Protein AF-0000000079648182 (afdb_homodimer)

Solvent-accessible surface area (backbone atoms only — not comparable to full-atom values): 34202 Å² total; per-residue (Å²): 109,43,78,36,64,39,79,55,84,65,54,63,66,57,53,49,44,48,52,61,62,32,72,54,77,49,84,45,48,63,58,55,61,67,50,68,19,60,46,41,52,50,40,42,58,56,57,58,61,45,90,49,53,33,38,33,29,30,28,78,51,49,44,83,22,60,46,99,87,65,47,73,49,60,46,65,61,44,34,49,52,48,40,75,34,58,21,48,32,84,44,50,56,84,75,42,45,37,83,41,89,86,42,51,68,47,39,71,58,51,75,90,52,66,77,45,23,58,24,31,32,23,32,33,41,52,30,40,42,56,67,46,35,33,71,59,37,68,77,40,73,80,61,56,34,81,79,83,51,79,47,39,39,48,55,38,53,84,49,54,50,47,39,53,51,54,32,25,31,32,30,35,81,72,40,41,76,35,64,51,41,48,72,21,40,68,89,36,90,32,25,94,43,26,39,33,51,16,28,50,53,34,48,53,46,26,46,73,70,57,40,13,37,36,33,35,53,30,52,32,27,30,66,69,84,73,57,49,72,60,40,35,64,34,32,50,54,43,64,58,46,42,69,54,47,51,61,48,61,73,64,63,81,78,63,86,82,44,81,43,56,60,51,37,48,48,53,47,24,53,50,37,33,69,66,42,26,78,77,38,68,63,34,38,56,43,21,50,48,49,47,49,48,48,53,41,46,52,52,53,68,35,83,86,43,66,64,67,76,71,77,75,79,74,81,70,76,75,133,108,44,78,36,65,36,81,54,83,65,55,64,67,57,52,48,45,47,51,60,62,34,70,52,79,51,84,45,49,63,58,54,61,68,51,70,19,61,47,42,53,51,40,41,58,56,58,58,61,45,90,49,52,35,36,34,28,30,29,79,51,49,43,84,22,60,45,97,87,66,47,74,47,61,44,67,60,42,32,49,52,47,41,75,34,58,21,48,31,84,43,49,56,82,73,42,44,37,81,40,89,85,43,52,68,47,38,72,58,50,74,90,55,66,77,46,21,57,25,31,32,22,32,34,39,53,31,39,41,57,66,45,35,33,70,59,37,68,79,40,73,80,61,52,33,83,77,82,50,80,45,38,38,50,56,38,54,84,51,54,49,47,39,53,50,55,32,25,29,34,31,35,80,70,42,40,77,35,65,51,41,49,69,20,41,70,92,35,91,32,27,94,45,27,38,32,53,17,29,50,52,34,50,52,47,26,46,71,70,56,41,13,38,36,36,35,53,29,52,31,27,30,67,68,84,74,58,49,72,60,41,36,64,35,31,49,55,44,62,58,46,43,69,54,47,50,61,48,59,72,64,62,77,78,63,87,83,46,82,43,55,59,51,38,47,47,53,46,24,52,50,38,32,69,65,43,24,77,78,37,69,64,35,38,55,42,22,52,48,50,47,48,49,48,54,42,46,52,53,54,67,36,82,85,45,67,62,66,75,71,78,76,79,74,82,68,75,76,132

pLDDT: mean 84.6, std 17.49, range [26.81, 98.88]

Radius of gyration: 27.05 Å; Cα contacts (8 Å, |Δi|>4): 1255; chains: 2; bounding box: 54×78×67 Å

Secondary structure (DSSP, 8-state):
-EEEEET----HHHHHHHHHHTT---THHHHHHTS--HHHHHHIIIIIS---SEEEEEETTEEE-B-TTSPBP-HHHHHHHHHHS-B-TTS--TTS-TTSTT--PPTTS-GGGTT-B-EEEEEEEEEES----HHHHHH-TT--B------EEE--TT------TTEEEEEHHHHGGG----S-STTSS--S-HHHHHHHHHHHHHHHHT-EEEEEEEEEEE---S-HHHHHHHHHHHHHHHHHHHHHHHH----TT--SHHHHHHHHHHHIIIIITTT-HHHHHHHHHHHHHHHHHHHHHSTT---------------/-EEEEET----HHHHHHHHHHTT---THHHHHHTS--HHHHHHIIIIIS---SEEEEEETTEEE-B-TTSPBP-HHHHHHHHHHS-B-TTS--TTS-TTSTT--PPTTS-GGGTT-B-EEEEEEEEEES----HHHHHH-TT--B------EEEPPTT------TTEEEEEHHHHGGG----S-STTSS--S-HHHHHHHHHHHHHHHHT-EEEEEEEEEEE---S-HHHHHHHHHHHHHHHHHHHHHHHH----TT--SHHHHHHHHHHHIIIIITTT-HHHHHHHHHHHHHHHHHHHHHSTT---------------

Foldseek 3Di:
DAEQEDPPVPDPVVLLCLLVVQPPPDPLSVVLVVQPAPLQSSLCVGQQFDPDFKYWYAYPQWAFDADPVRHTDPQVVFFVVQQVAAAQAADFAPQADQRDPPHHGDPPPDPVCRNHFGAFKEAEFEWFDGPDALVVCVVVVRDTHPDQDPHKHWDYQLDADQGDRNTMMGGSVAARLLQRLFREDDPDQAHDCSRRNSRLSRRLLCNLQVHIYMYHDDYIYGPDDDDSVVSCNRCVVVVVLCVVVVVLSSPDDADNPQNGNLSSQLRVLVSQCVRVCVVDVSSVVRSVSSNSSSVSSCQCPPVPCPRPPDDPPPPPPDD/DAEQEPPPPPDPVVLLCLLVVLPPPDPLSVVLVVQPAPLQSSLCVQQQFDPDFKYWYAYPQWAFDADPVRHTDPQVVFFVVQQVAAAQAADFAPQADQRDPPHHGDPPPDPVCRSHFGAFKEAEFEWFDGPDALVVCVVPVRDTHPDQDPHKHWDYQLDADQGDRNTMMGGSVAARLLQRLFRDDDPDQADDCSRRNSRLSRRLLCNLQVHIYMYHDDYIYGPDDDDSVVSCNRCVVVVVLCVVVVVLSSPDDDDNPQNGNLSSQLRVLVSQCVRVCVVDVSSVVRSVSSNSSSVSSCQCPPVPCPRPPDDPPPPPPDD

Organism: Gossypium tomentosum (NCBI:txid34277)

InterPro domains:
  IPR037595 Reversibly glycosylated polypeptide family [PF03214] (48-301)
  IPR037595 Reversibly glycosylated polypeptide family [PTHR31682] (49-302)

Nearest PDB structures (foldseek):
  8cid-assembly1_B  TM=9.374E-01  e=2.372E-32  Oryza sativa
  7xpu-assembly1_A  TM=7.616E-01  e=1.932E-16  Marinactinospora thermotolerans
  8hl8-assembly1_A  TM=7.644E-01  e=1.932E-16  Marinactinospora thermotolerans
  7xpt-assembly1_A  TM=7.591E-01  e=1.163E-15  Marinactinospora thermotolerans
  8cid-assembly1_B  TM=9.137E-01  e=2.487E-32  Oryza sativa

Structure (mmCIF, N/CA/C/O backbone):
data_AF-0000000079648182-model_v1
#
loop_
_entity.id
_entity.type
_entity.pdbx_description
1 polymer 'UDP-arabinopyranose mutase'
#
loop_
_atom_site.group_PDB
_atom_site.id
_atom_site.type_symbol
_atom_site.label_atom_id
_atom_site.label_alt_id
_atom_site.label_comp_id
_atom_site.label_asym_id
_atom_site.label_entity_id
_atom_site.label_seq_id
_atom_site.pdbx_PDB_ins_code
_atom_site.Cartn_x
_atom_site.Cartn_y
_atom_site.Cartn_z
_atom_site.occupancy
_atom_site.B_iso_or_equiv
_atom_site.auth_seq_id
_atom_site.auth_comp_id
_atom_site.auth_asym_id
_atom_site.auth_atom_id
_atom_site.pdbx_PDB_model_num
ATOM 1 N N . MET A 1 1 ? -5.367 -15.391 -23.828 1 61.09 1 MET A N 1
ATOM 2 C CA . MET A 1 1 ? -5.285 -15.695 -22.391 1 61.09 1 MET A CA 1
ATOM 3 C C . MET A 1 1 ? -5.613 -17.172 -22.141 1 61.09 1 MET A C 1
ATOM 5 O O . MET A 1 1 ? -6.5 -17.734 -22.781 1 61.09 1 MET A O 1
ATOM 9 N N . VAL A 1 2 ? -4.75 -17.844 -21.453 1 60.72 2 VAL A N 1
ATOM 10 C CA . VAL A 1 2 ? -4.977 -19.219 -21.078 1 60.72 2 VAL A CA 1
ATOM 11 C C . VAL A 1 2 ? -5.496 -19.281 -19.641 1 60.72 2 VAL A C 1
ATOM 13 O O . VAL A 1 2 ? -5.051 -18.531 -18.781 1 60.72 2 VAL A O 1
ATOM 16 N N . ILE A 1 3 ? -6.543 -20.062 -19.469 1 59.81 3 ILE A N 1
ATOM 17 C CA . ILE A 1 3 ? -7.09 -20.281 -18.125 1 59.81 3 ILE A CA 1
ATOM 18 C C . ILE A 1 3 ? -6.445 -21.5 -17.484 1 59.81 3 ILE A C 1
ATOM 20 O O . ILE A 1 3 ? -6.445 -22.594 -18.078 1 59.81 3 ILE A O 1
ATOM 24 N N . LEU A 1 4 ? -5.805 -21.312 -16.359 1 64.19 4 LEU A N 1
ATOM 25 C CA . LEU A 1 4 ? -5.203 -22.375 -15.562 1 64.19 4 LEU A CA 1
ATOM 26 C C . LEU A 1 4 ? -6.109 -22.75 -14.398 1 64.19 4 LEU A C 1
ATOM 28 O O . LEU A 1 4 ? -6.16 -22.047 -13.391 1 64.19 4 LEU A O 1
ATOM 32 N N . PRO A 1 5 ? -6.879 -23.828 -14.516 1 60.34 5 PRO A N 1
ATOM 33 C CA . PRO A 1 5 ? -7.652 -24.281 -13.352 1 60.34 5 PRO A CA 1
ATOM 34 C C . PRO A 1 5 ? -6.773 -24.781 -12.219 1 60.34 5 PRO A C 1
ATOM 36 O O . PRO A 1 5 ? -5.961 -25.688 -12.422 1 60.34 5 PRO A O 1
ATOM 39 N N . ARG A 1 6 ? -7 -24.031 -11.086 1 62.22 6 ARG A N 1
ATOM 40 C CA . ARG A 1 6 ? -6.258 -24.453 -9.906 1 62.22 6 ARG A CA 1
ATOM 41 C C . ARG A 1 6 ? -7.012 -25.547 -9.141 1 62.22 6 ARG A C 1
ATOM 43 O O . ARG A 1 6 ? -8.242 -25.594 -9.172 1 62.22 6 ARG A O 1
ATOM 50 N N . LYS A 1 7 ? -6.484 -26.531 -8.984 1 57.91 7 LYS A N 1
ATOM 51 C CA . LYS A 1 7 ? -7.016 -27.656 -8.227 1 57.91 7 LYS A CA 1
ATOM 52 C C . LYS A 1 7 ? -7.836 -28.578 -9.125 1 57.91 7 LYS A C 1
ATOM 54 O O . LYS A 1 7 ? -8.742 -29.281 -8.656 1 57.91 7 LYS A O 1
ATOM 59 N N . SER A 1 8 ? -7.512 -28.391 -10.359 1 51.31 8 SER A N 1
ATOM 60 C CA . SER A 1 8 ? -8.281 -29.266 -11.242 1 51.31 8 SER A CA 1
ATOM 61 C C . SER A 1 8 ? -7.883 -30.719 -11.062 1 51.31 8 SER A C 1
ATOM 63 O O . SER A 1 8 ? -6.742 -31.016 -10.688 1 51.31 8 SER A O 1
ATOM 65 N N . GLY A 1 9 ? -8.703 -31.5 -10.438 1 53.78 9 GLY A N 1
ATOM 66 C CA . GLY A 1 9 ? -8.562 -32.938 -10.344 1 53.78 9 GLY A CA 1
ATOM 67 C C . GLY A 1 9 ? -8.062 -33.594 -11.633 1 53.78 9 GLY A C 1
ATOM 68 O O . GLY A 1 9 ? -8.445 -34.688 -11.969 1 53.78 9 GLY A O 1
ATOM 69 N N . PHE A 1 10 ? -7.262 -32.781 -12.328 1 53 10 PHE A N 1
ATOM 70 C CA . PHE A 1 10 ? -6.766 -33.406 -13.547 1 53 10 PHE A CA 1
ATOM 71 C C . PHE A 1 10 ? -5.879 -34.594 -13.211 1 53 10 PHE A C 1
ATOM 73 O O . PHE A 1 10 ? -4.961 -34.5 -12.391 1 53 10 PHE A O 1
ATOM 80 N N . PRO A 1 11 ? -6.188 -35.688 -13.672 1 55.06 11 PRO A N 1
ATOM 81 C CA . PRO A 1 11 ? -5.379 -36.875 -13.359 1 55.06 11 PRO A CA 1
ATOM 82 C C . PRO A 1 11 ? -3.914 -36.719 -13.773 1 55.06 11 PRO A C 1
ATOM 84 O O . PRO A 1 11 ? -3.627 -36.219 -14.867 1 55.06 11 PRO A O 1
ATOM 87 N N . MET A 1 12 ? -3.023 -36.938 -12.883 1 59.12 12 MET A N 1
ATOM 88 C CA . MET A 1 12 ? -1.581 -36.875 -13.094 1 59.12 12 MET A CA 1
ATOM 89 C C . MET A 1 12 ? -1.185 -37.594 -14.375 1 59.12 12 MET A C 1
ATOM 91 O O . MET A 1 12 ? -0.292 -37.125 -15.102 1 59.12 12 MET A O 1
ATOM 95 N N . ALA A 1 13 ? -1.83 -38.625 -14.57 1 56.12 13 ALA A N 1
ATOM 96 C CA . ALA A 1 13 ? -1.518 -39.438 -15.734 1 56.12 13 ALA A CA 1
ATOM 97 C C . ALA A 1 13 ? -1.723 -38.656 -17.031 1 56.12 13 ALA A C 1
ATOM 99 O O . ALA A 1 13 ? -0.927 -38.781 -17.969 1 56.12 13 ALA A O 1
ATOM 100 N N . LEU A 1 14 ? -2.693 -37.875 -17.047 1 54.97 14 LEU A N 1
ATOM 101 C CA . LEU A 1 14 ? -2.994 -37.094 -18.25 1 54.97 14 LEU A CA 1
ATOM 102 C C . LEU A 1 14 ? -1.988 -35.969 -18.438 1 54.97 14 LEU A C 1
ATOM 104 O O . LEU A 1 14 ? -1.562 -35.688 -19.562 1 54.97 14 LEU A O 1
ATOM 108 N N . ILE A 1 15 ? -1.58 -35.469 -17.391 1 58.91 15 ILE A N 1
ATOM 109 C CA . ILE A 1 15 ? -0.614 -34.375 -17.438 1 58.91 15 ILE A CA 1
ATOM 110 C C . ILE A 1 15 ? 0.741 -34.906 -17.906 1 58.91 15 ILE A C 1
ATOM 112 O O . ILE A 1 15 ? 1.375 -34.344 -18.781 1 58.91 15 ILE A O 1
ATOM 116 N N . THR A 1 16 ? 1.015 -36.031 -17.312 1 60.72 16 THR A N 1
ATOM 117 C CA . THR A 1 16 ? 2.273 -36.656 -17.688 1 60.72 16 THR A CA 1
ATOM 118 C C . THR A 1 16 ? 2.268 -37.062 -19.172 1 60.72 16 THR A C 1
ATOM 120 O O . THR A 1 16 ? 3.262 -36.844 -19.875 1 60.72 16 THR A O 1
ATOM 123 N N . LYS A 1 17 ? 1.202 -37.562 -19.547 1 57.22 17 LYS A N 1
ATOM 124 C CA . LYS A 1 17 ? 1.066 -37.969 -20.953 1 57.22 17 LYS A CA 1
ATOM 125 C C . LYS A 1 17 ? 1.194 -36.75 -21.875 1 57.22 17 LYS A C 1
ATOM 127 O O . LYS A 1 17 ? 1.817 -36.844 -22.938 1 57.22 17 LYS A O 1
ATOM 132 N N . PHE A 1 18 ? 0.619 -35.844 -21.453 1 56.34 18 PHE A N 1
ATOM 133 C CA . PHE A 1 18 ? 0.687 -34.625 -22.266 1 56.34 18 PHE A CA 1
ATOM 134 C C . PHE A 1 18 ? 2.121 -34.125 -22.359 1 56.34 18 PHE A C 1
ATOM 136 O O . PHE A 1 18 ? 2.596 -33.781 -23.453 1 56.34 18 PHE A O 1
ATOM 143 N N . ILE A 1 19 ? 2.73 -34.094 -21.297 1 58.03 19 ILE A N 1
ATOM 144 C CA . ILE A 1 19 ? 4.094 -33.562 -21.25 1 58.03 19 ILE A CA 1
ATOM 145 C C . ILE A 1 19 ? 5.023 -34.5 -22.031 1 58.03 19 ILE A C 1
ATOM 147 O O . ILE A 1 19 ? 5.891 -34.031 -22.781 1 58.03 19 ILE A O 1
ATOM 151 N N . THR A 1 20 ? 4.797 -35.75 -21.734 1 55.41 20 THR A N 1
ATOM 152 C CA . THR A 1 20 ? 5.664 -36.719 -22.406 1 55.41 20 THR A CA 1
ATOM 153 C C . THR A 1 20 ? 5.285 -36.844 -23.891 1 55.41 20 THR A C 1
ATOM 155 O O . THR A 1 20 ? 6.125 -37.188 -24.719 1 55.41 20 THR A O 1
ATOM 158 N N . GLY A 1 21 ? 4.062 -36.812 -24.031 1 50.78 21 GLY A N 1
ATOM 159 C CA . GLY A 1 21 ? 3.604 -36.969 -25.406 1 50.78 21 GLY A CA 1
ATOM 160 C C . GLY A 1 21 ? 3.955 -35.75 -26.266 1 50.78 21 GLY A C 1
ATOM 161 O O . GLY A 1 21 ? 4.078 -35.875 -27.484 1 50.78 21 GLY A O 1
ATOM 162 N N . THR A 1 22 ? 3.842 -34.719 -25.547 1 50.12 22 THR A N 1
ATOM 163 C CA . THR A 1 22 ? 4.336 -33.594 -26.344 1 50.12 22 THR A CA 1
ATOM 164 C C . THR A 1 22 ? 5.832 -33.719 -26.594 1 50.12 22 THR A C 1
ATOM 166 O O . THR A 1 22 ? 6.562 -34.281 -25.766 1 50.12 22 THR A O 1
ATOM 169 N N . THR A 1 23 ? 6.285 -33.938 -27.812 1 46.69 23 THR A N 1
ATOM 170 C CA . THR A 1 23 ? 7.66 -34.062 -28.281 1 46.69 23 THR A CA 1
ATOM 171 C C . THR A 1 23 ? 8.609 -33.281 -27.391 1 46.69 23 THR A C 1
ATOM 173 O O . THR A 1 23 ? 9.523 -32.594 -27.875 1 46.69 23 THR A O 1
ATOM 176 N N . LEU A 1 24 ? 8.18 -33.094 -26.188 1 50.91 24 LEU A N 1
ATOM 177 C CA . LEU A 1 24 ? 9.164 -32.406 -25.359 1 50.91 24 LEU A CA 1
ATOM 178 C C . LEU A 1 24 ? 10.312 -33.344 -24.984 1 50.91 24 LEU A C 1
ATOM 180 O O . LEU A 1 24 ? 10.141 -34.25 -24.156 1 50.91 24 LEU A O 1
ATOM 184 N N . THR A 1 25 ? 11.086 -33.875 -25.859 1 53.59 25 THR A N 1
ATOM 185 C CA . THR A 1 25 ? 12.219 -34.781 -25.734 1 53.59 25 THR A CA 1
ATOM 186 C C . THR A 1 25 ? 13.398 -34.094 -25.047 1 53.59 25 THR A C 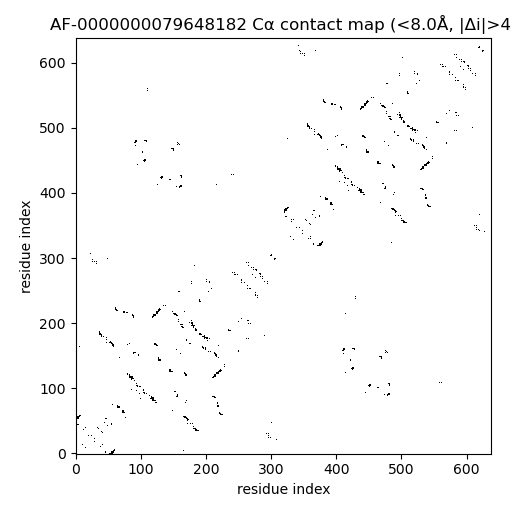1
ATOM 188 O O . THR A 1 25 ? 14.508 -34.656 -25.031 1 53.59 25 THR A O 1
ATOM 191 N N . GLY A 1 26 ? 13.125 -33.062 -24.234 1 57.69 26 GLY A N 1
ATOM 192 C CA . GLY A 1 26 ? 14.312 -32.438 -23.656 1 57.69 26 GLY A CA 1
ATOM 193 C C . GLY A 1 26 ? 14.773 -33.125 -22.391 1 57.69 26 GLY A C 1
ATOM 194 O O . GLY A 1 26 ? 13.984 -33.812 -21.719 1 57.69 26 GLY A O 1
ATOM 195 N N . SER A 1 27 ? 16.125 -33.219 -22.141 1 61.47 27 SER A N 1
ATOM 196 C CA . SER A 1 27 ? 16.75 -33.812 -20.953 1 61.47 27 SER A CA 1
ATOM 197 C C . SER A 1 27 ? 16.125 -33.281 -19.672 1 61.47 27 SER A C 1
ATOM 199 O O . SER A 1 27 ? 16.25 -33.906 -18.609 1 61.47 27 SER A O 1
ATOM 201 N N . TRP A 1 28 ? 15.398 -32.219 -19.781 1 63.44 28 TRP A N 1
ATOM 202 C CA . TRP A 1 28 ? 14.789 -31.594 -18.609 1 63.44 28 TRP A CA 1
ATOM 203 C C . TRP A 1 28 ? 13.5 -32.312 -18.219 1 63.44 28 TRP A C 1
ATOM 205 O O . TRP A 1 28 ? 13.062 -32.219 -17.062 1 63.44 28 TRP A O 1
ATOM 215 N N . VAL A 1 29 ? 12.953 -32.969 -19.047 1 68 29 VAL A N 1
ATOM 216 C CA . VAL A 1 29 ? 11.633 -33.562 -18.828 1 68 29 VAL A CA 1
ATOM 217 C C . VAL A 1 29 ? 11.703 -34.594 -17.703 1 68 29 VAL A C 1
ATOM 219 O O . VAL A 1 29 ? 10.961 -34.531 -16.734 1 68 29 VAL A O 1
ATOM 222 N N . PRO A 1 30 ? 12.711 -35.5 -17.828 1 67.75 30 PRO A N 1
ATOM 223 C CA . PRO A 1 30 ? 12.797 -36.438 -16.719 1 67.75 30 PRO A CA 1
ATOM 224 C C . PRO A 1 30 ? 13.133 -35.75 -15.383 1 67.75 30 PRO A C 1
ATOM 226 O O . PRO A 1 30 ? 12.688 -36.219 -14.328 1 67.75 30 PRO A O 1
ATOM 229 N N . ARG A 1 31 ? 13.82 -34.781 -15.469 1 70.12 31 ARG A N 1
ATOM 230 C CA . ARG A 1 31 ? 14.188 -34.094 -14.242 1 70.12 31 ARG A CA 1
ATOM 231 C C . ARG A 1 31 ? 12.977 -33.406 -13.625 1 70.12 31 ARG A C 1
ATOM 233 O O . ARG A 1 31 ? 12.82 -33.375 -12.398 1 70.12 31 ARG A O 1
ATOM 240 N N . LEU A 1 32 ? 12.242 -32.844 -14.453 1 67.5 32 LEU A N 1
ATOM 241 C CA . LEU A 1 32 ? 11.023 -32.188 -13.969 1 67.5 32 LEU A CA 1
ATOM 242 C C . LEU A 1 32 ? 10.062 -33.188 -13.375 1 67.5 32 LEU A C 1
ATOM 244 O O . LEU A 1 32 ? 9.445 -32.938 -12.336 1 67.5 32 LEU A O 1
ATOM 248 N N . LEU A 1 33 ? 10.094 -34.312 -14.008 1 65.31 33 LEU A N 1
ATOM 249 C CA . LEU A 1 33 ? 9.172 -35.344 -13.578 1 65.31 33 LEU A CA 1
ATOM 250 C C . LEU A 1 33 ? 9.672 -36 -12.297 1 65.31 33 LEU A C 1
ATOM 252 O O . LEU A 1 33 ? 8.898 -36.656 -11.594 1 65.31 33 LEU A O 1
ATOM 256 N N . ALA A 1 34 ? 10.898 -35.812 -12.086 1 67.25 34 ALA A N 1
ATOM 257 C CA . ALA A 1 34 ? 11.492 -36.406 -10.891 1 67.25 34 ALA A CA 1
ATOM 258 C C . ALA A 1 34 ? 10.984 -35.719 -9.633 1 67.25 34 ALA A C 1
ATOM 260 O O . ALA A 1 34 ? 11.133 -36.219 -8.523 1 67.25 34 ALA A O 1
ATOM 261 N N . PHE A 1 35 ? 10.328 -34.594 -9.906 1 66.19 35 PHE A N 1
ATOM 262 C CA . PHE A 1 35 ? 9.727 -33.906 -8.766 1 66.19 35 PHE A CA 1
ATOM 263 C C . PHE A 1 35 ? 8.242 -34.25 -8.656 1 66.19 35 PHE A C 1
ATOM 265 O O . PHE A 1 35 ? 7.426 -33.688 -9.398 1 66.19 35 PHE A O 1
ATOM 272 N N . PRO A 1 36 ? 7.914 -35.125 -7.855 1 58.59 36 PRO A N 1
ATOM 273 C CA . PRO A 1 36 ? 6.516 -35.562 -7.781 1 58.59 36 PRO A CA 1
ATOM 274 C C . PRO A 1 36 ? 5.59 -34.5 -7.219 1 58.59 36 PRO A C 1
ATOM 276 O O . PRO A 1 36 ? 5.418 -34.406 -6 1 58.59 36 PRO A O 1
ATOM 279 N N . SER A 1 37 ? 5.148 -33.594 -8 1 66.25 37 SER A N 1
ATOM 280 C CA . SER A 1 37 ? 4.227 -32.531 -7.59 1 66.25 37 SER A CA 1
ATOM 281 C C . SER A 1 37 ? 3.205 -32.219 -8.68 1 66.25 37 SER A C 1
ATOM 283 O O . SER A 1 37 ? 3.574 -31.828 -9.789 1 66.25 37 SER A O 1
ATOM 285 N N . ARG A 1 38 ? 1.947 -32.406 -8.359 1 62.53 38 ARG A N 1
ATOM 286 C CA . ARG A 1 38 ? 0.878 -32.062 -9.297 1 62.53 38 ARG A CA 1
ATOM 287 C C . ARG A 1 38 ? 0.903 -30.594 -9.664 1 62.53 38 ARG A C 1
ATOM 289 O O . ARG A 1 38 ? 0.699 -30.234 -10.828 1 62.53 38 ARG A O 1
ATOM 296 N N . THR A 1 39 ? 1.188 -29.797 -8.695 1 64.19 39 THR A N 1
ATOM 297 C CA . THR A 1 39 ? 1.218 -28.359 -8.938 1 64.19 39 THR A CA 1
ATOM 298 C C . THR A 1 39 ? 2.285 -28 -9.969 1 64.19 39 THR A C 1
ATOM 300 O O . THR A 1 39 ? 2.033 -27.219 -10.883 1 64.19 39 THR A O 1
ATOM 303 N N . LEU A 1 40 ? 3.395 -28.641 -9.836 1 61.59 40 LEU A N 1
ATOM 304 C CA . LEU A 1 40 ? 4.48 -28.406 -10.781 1 61.59 40 LEU A CA 1
ATOM 305 C C . LEU A 1 40 ? 4.066 -28.797 -12.195 1 61.59 40 LEU A C 1
ATOM 307 O O . LEU A 1 40 ? 4.328 -28.062 -13.148 1 61.59 40 LEU A O 1
ATOM 311 N N . LEU A 1 41 ? 3.424 -29.844 -12.273 1 61 41 LEU A N 1
ATOM 312 C CA . LEU A 1 41 ? 3.08 -30.359 -13.594 1 61 41 LEU A CA 1
ATOM 313 C C . LEU A 1 41 ? 1.968 -29.531 -14.227 1 61 41 LEU A C 1
ATOM 315 O O . LEU A 1 41 ? 1.988 -29.281 -15.438 1 61 41 LEU A O 1
ATOM 319 N N . VAL A 1 42 ? 1.097 -29.094 -13.445 1 62.66 42 VAL A N 1
ATOM 320 C CA . VAL A 1 42 ? 0.027 -28.234 -13.938 1 62.66 42 VAL A CA 1
ATOM 321 C C . VAL A 1 42 ? 0.603 -26.891 -14.359 1 62.66 42 VAL A C 1
ATOM 323 O O . VAL A 1 42 ? 0.253 -26.359 -15.422 1 62.66 42 VAL A O 1
ATOM 326 N N . ASP A 1 43 ? 1.497 -26.438 -13.578 1 70.06 43 ASP A N 1
ATOM 327 C CA . ASP A 1 43 ? 2.158 -25.188 -13.938 1 70.06 43 ASP A CA 1
ATOM 328 C C . ASP A 1 43 ? 2.908 -25.312 -15.258 1 70.06 43 ASP A C 1
ATOM 330 O O . ASP A 1 43 ? 2.891 -24.406 -16.078 1 70.06 43 ASP A O 1
ATOM 334 N N . ALA A 1 44 ? 3.531 -26.422 -15.344 1 63.84 44 ALA A N 1
ATOM 335 C CA . ALA A 1 44 ? 4.277 -26.656 -16.578 1 63.84 44 ALA A CA 1
ATOM 336 C C . ALA A 1 44 ? 3.35 -26.656 -17.781 1 63.84 44 ALA A C 1
ATOM 338 O O . ALA A 1 44 ? 3.627 -26.016 -18.797 1 63.84 44 ALA A O 1
ATOM 339 N N . LEU A 1 45 ? 2.234 -27.203 -17.656 1 62.38 45 LEU A N 1
ATOM 340 C CA . LEU A 1 45 ? 1.291 -27.359 -18.75 1 62.38 45 LEU A CA 1
ATOM 341 C C . LEU A 1 45 ? 0.685 -26.016 -19.141 1 62.38 45 LEU A C 1
ATOM 343 O O . LEU A 1 45 ? 0.444 -25.766 -20.328 1 62.38 45 LEU A O 1
ATOM 347 N N . PHE A 1 46 ? 0.566 -25.234 -18.172 1 62.22 46 PHE A N 1
ATOM 348 C CA . PHE A 1 46 ? -0.268 -24.078 -18.469 1 62.22 46 PHE A CA 1
ATOM 349 C C . PHE A 1 46 ? 0.574 -22.812 -18.547 1 62.22 46 PHE A C 1
ATOM 351 O O . PHE A 1 46 ? 0.128 -21.797 -19.078 1 62.22 46 PHE A O 1
ATOM 358 N N . THR A 1 47 ? 1.65 -22.938 -18.047 1 65.88 47 THR A N 1
ATOM 359 C CA . THR A 1 47 ? 2.482 -21.734 -18.062 1 65.88 47 THR A CA 1
ATOM 360 C C . THR A 1 47 ? 3.686 -21.922 -18.984 1 65.88 47 THR A C 1
ATOM 362 O O . THR A 1 47 ? 4.059 -21.016 -19.719 1 65.88 47 THR A O 1
ATOM 365 N N . LEU A 1 48 ? 4.145 -23.109 -18.922 1 62.41 48 LEU A N 1
ATOM 366 C CA . LEU A 1 48 ? 5.371 -23.359 -19.672 1 62.41 48 LEU A CA 1
ATOM 367 C C . LEU A 1 48 ? 5.074 -23.578 -21.156 1 62.41 48 LEU A C 1
ATOM 369 O O . LEU A 1 48 ? 5.758 -23.031 -22.016 1 62.41 48 LEU A O 1
ATOM 373 N N . PHE A 1 49 ? 3.922 -24.156 -21.391 1 61.53 49 PHE A N 1
ATOM 374 C CA . PHE A 1 49 ? 3.783 -24.656 -22.75 1 61.53 49 PHE A CA 1
ATOM 375 C C . PHE A 1 49 ? 2.945 -23.703 -23.594 1 61.53 49 PHE A C 1
ATOM 377 O O . PHE A 1 49 ? 3.262 -23.469 -24.75 1 61.53 49 PHE A O 1
ATOM 384 N N . PRO A 1 50 ? 1.912 -23.172 -22.875 1 61.59 50 PRO A N 1
ATOM 385 C CA . PRO A 1 50 ? 1.151 -22.281 -23.75 1 61.59 50 PRO A CA 1
ATOM 386 C C . PRO A 1 50 ? 1.91 -21 -24.094 1 61.59 50 PRO A C 1
ATOM 388 O O . PRO A 1 50 ? 2.672 -20.5 -23.266 1 61.59 50 PRO A O 1
ATOM 391 N N . ARG A 1 51 ? 2.068 -20.656 -25.359 1 67.5 51 ARG A N 1
ATOM 392 C CA . ARG A 1 51 ? 2.771 -19.438 -25.734 1 67.5 51 ARG A CA 1
ATOM 393 C C . ARG A 1 51 ? 1.825 -18.25 -25.75 1 67.5 51 ARG A C 1
ATOM 395 O O . ARG A 1 51 ? 1.865 -17.422 -26.672 1 67.5 51 ARG A O 1
ATOM 402 N N . LYS A 1 52 ? 0.855 -18.281 -24.766 1 80.31 52 LYS A N 1
ATOM 403 C CA . LYS A 1 52 ? -0.004 -17.109 -24.656 1 80.31 52 LYS A CA 1
ATOM 404 C C . LYS A 1 52 ? 0.583 -16.094 -23.688 1 80.31 52 LYS A C 1
ATOM 406 O O . LYS A 1 52 ? 1.165 -16.453 -22.672 1 80.31 52 LYS A O 1
ATOM 411 N N . LYS A 1 53 ? 0.337 -14.977 -24 1 87.94 53 LYS A N 1
ATOM 412 C CA . LYS A 1 53 ? 0.972 -13.875 -23.266 1 87.94 53 LYS A CA 1
ATOM 413 C C . LYS A 1 53 ? 0.374 -13.719 -21.875 1 87.94 53 LYS A C 1
ATOM 415 O O . LYS A 1 53 ? 1.091 -13.43 -20.922 1 87.94 53 LYS A O 1
ATOM 420 N N . TYR A 1 54 ? -0.939 -13.875 -21.812 1 90.38 54 TYR A N 1
ATOM 421 C CA . TYR A 1 54 ? -1.605 -13.68 -20.531 1 90.38 54 TYR A CA 1
ATOM 422 C C . TYR A 1 54 ? -2.182 -14.992 -20.016 1 90.38 54 TYR A C 1
ATOM 424 O O . TYR A 1 54 ? -2.824 -15.734 -20.75 1 90.38 54 TYR A O 1
ATOM 432 N N . ILE A 1 55 ? -1.892 -15.266 -18.734 1 88.69 55 ILE A N 1
ATOM 433 C CA . ILE A 1 55 ? -2.381 -16.469 -18.078 1 88.69 55 ILE A CA 1
ATOM 434 C C . ILE A 1 55 ? -3.344 -16.094 -16.953 1 88.69 55 ILE A C 1
ATOM 436 O O . ILE A 1 55 ? -3.082 -15.164 -16.203 1 88.69 55 ILE A O 1
ATOM 440 N N . PHE A 1 56 ? -4.504 -16.734 -16.953 1 89 56 PHE A N 1
ATOM 441 C CA . PHE A 1 56 ? -5.488 -16.562 -15.891 1 89 56 PHE A CA 1
ATOM 442 C C . PHE A 1 56 ? -5.656 -17.859 -15.102 1 89 56 PHE A C 1
ATOM 444 O O . PHE A 1 56 ? -5.84 -18.922 -15.68 1 89 56 PHE A O 1
ATOM 451 N N . THR A 1 57 ? -5.477 -17.719 -13.734 1 86.81 57 THR A N 1
ATOM 452 C CA . THR A 1 57 ? -5.68 -18.875 -12.867 1 86.81 57 THR A CA 1
ATOM 453 C C . THR A 1 57 ? -6.984 -18.734 -12.086 1 86.81 57 THR A C 1
ATOM 455 O O . THR A 1 57 ? -7.324 -17.656 -11.617 1 86.81 57 THR A O 1
ATOM 458 N N . ILE A 1 58 ? -7.715 -19.844 -11.953 1 84.19 58 ILE A N 1
ATOM 459 C CA . ILE A 1 58 ? -8.969 -19.875 -11.219 1 84.19 58 ILE A CA 1
ATOM 460 C C . ILE A 1 58 ? -9.156 -21.234 -10.555 1 84.19 58 ILE A C 1
ATOM 462 O O . ILE A 1 58 ? -8.82 -22.266 -11.133 1 84.19 58 ILE A O 1
ATOM 466 N N . ASP A 1 59 ? -9.648 -21.219 -9.367 1 82.69 59 ASP A N 1
ATOM 467 C CA . ASP A 1 59 ? -9.945 -22.469 -8.695 1 82.69 59 ASP A CA 1
ATOM 468 C C . ASP A 1 59 ? -11.289 -23.031 -9.141 1 82.69 59 ASP A C 1
ATOM 470 O O . ASP A 1 59 ? -12.148 -22.281 -9.617 1 82.69 59 ASP A O 1
ATOM 474 N N . ASP A 1 60 ? -11.5 -24.312 -8.914 1 76.88 60 ASP A N 1
ATOM 475 C CA . ASP A 1 60 ? -12.695 -25.016 -9.391 1 76.88 60 ASP A CA 1
ATOM 476 C C . ASP A 1 60 ? -13.906 -24.672 -8.539 1 76.88 60 ASP A C 1
ATOM 478 O O . ASP A 1 60 ? -15.047 -24.891 -8.953 1 76.88 60 ASP A O 1
ATOM 482 N N . ASP A 1 61 ? -13.68 -24.094 -7.402 1 84.19 61 ASP A N 1
ATOM 483 C CA . ASP A 1 61 ? -14.797 -23.734 -6.543 1 84.19 61 ASP A CA 1
ATOM 484 C C . ASP A 1 61 ? -15.062 -22.234 -6.578 1 84.19 61 ASP A C 1
ATOM 486 O O . ASP A 1 61 ? -15.578 -21.672 -5.617 1 84.19 61 ASP A O 1
ATOM 490 N N . CYS A 1 62 ? -14.578 -21.609 -7.574 1 87.56 62 CYS A N 1
ATOM 491 C CA . CYS A 1 62 ? -14.797 -20.188 -7.789 1 87.56 62 CYS A CA 1
ATOM 492 C C . CYS A 1 62 ? -15.734 -19.953 -8.977 1 87.56 62 CYS A C 1
ATOM 494 O O . CYS A 1 62 ? -15.609 -20.609 -10.008 1 87.56 62 CYS A O 1
ATOM 496 N N . PHE A 1 63 ? -16.688 -19 -8.844 1 86.5 63 PHE A N 1
ATOM 497 C CA . PHE A 1 63 ? -17.719 -18.734 -9.828 1 86.5 63 PHE A CA 1
ATOM 498 C C . PHE A 1 63 ? -17.812 -17.234 -10.133 1 86.5 63 PHE A C 1
ATOM 500 O O . PHE A 1 63 ? -17.125 -16.422 -9.5 1 86.5 63 PHE A O 1
ATOM 507 N N . VAL A 1 64 ? -18.578 -16.984 -11.141 1 88.31 64 VAL A N 1
ATOM 508 C CA . VAL A 1 64 ? -18.781 -15.586 -11.523 1 88.31 64 VAL A CA 1
ATOM 509 C C . VAL A 1 64 ? -19.547 -14.852 -10.422 1 88.31 64 VAL A C 1
ATOM 511 O O . VAL A 1 64 ? -20.562 -15.328 -9.93 1 88.31 64 VAL A O 1
ATOM 514 N N . ALA A 1 65 ? -19.031 -13.734 -10.008 1 93.56 65 ALA A N 1
ATOM 515 C CA . ALA A 1 65 ? -19.688 -12.883 -9.016 1 93.56 65 ALA A CA 1
ATOM 516 C C . ALA A 1 65 ? -20.453 -11.758 -9.695 1 93.56 65 ALA A C 1
ATOM 518 O O . ALA A 1 65 ? -20.297 -11.516 -10.891 1 93.56 65 ALA A O 1
ATOM 519 N N . LYS A 1 66 ? -21.328 -11.195 -8.922 1 94.38 66 LYS A N 1
ATOM 520 C CA . LYS A 1 66 ? -22.078 -10.023 -9.375 1 94.38 66 LYS A CA 1
ATOM 521 C C . LYS A 1 66 ? -21.625 -8.766 -8.656 1 94.38 66 LYS A C 1
ATOM 523 O O . LYS A 1 66 ? -21.25 -8.812 -7.48 1 94.38 66 LYS A O 1
ATOM 528 N N . ASP A 1 67 ? -21.609 -7.707 -9.359 1 94.12 67 ASP A N 1
ATOM 529 C CA . ASP A 1 67 ? -21.312 -6.434 -8.719 1 94.12 67 ASP A CA 1
ATOM 530 C C . ASP A 1 67 ? -22.547 -5.867 -8.008 1 94.12 67 ASP A C 1
ATOM 532 O O . ASP A 1 67 ? -23.625 -6.465 -8.055 1 94.12 67 ASP A O 1
ATOM 536 N N . PRO A 1 68 ? -22.375 -4.715 -7.281 1 92.94 68 PRO A N 1
ATOM 537 C CA . PRO A 1 68 ? -23.5 -4.188 -6.5 1 92.94 68 PRO A CA 1
ATOM 538 C C . PRO A 1 68 ? -24.703 -3.832 -7.363 1 92.94 68 PRO A C 1
ATOM 540 O O . PRO A 1 68 ? -25.828 -3.758 -6.855 1 92.94 68 PRO A O 1
ATOM 543 N N . SER A 1 69 ? -24.516 -3.609 -8.617 1 93.38 69 SER A N 1
ATOM 544 C CA . SER A 1 69 ? -25.625 -3.307 -9.516 1 93.38 69 SER A CA 1
ATOM 545 C C . SER A 1 69 ? -26.359 -4.578 -9.945 1 93.38 69 SER A C 1
ATOM 547 O O . SER A 1 69 ? -27.391 -4.512 -10.609 1 93.38 69 SER A O 1
ATOM 549 N N . GLY A 1 70 ? -25.812 -5.723 -9.641 1 94.56 70 GLY A N 1
ATOM 550 C CA . GLY A 1 70 ? -26.438 -6.992 -9.992 1 94.56 70 GLY A CA 1
ATOM 551 C C . GLY A 1 70 ? -25.906 -7.57 -11.297 1 94.56 70 GLY A C 1
ATOM 552 O O . GLY A 1 70 ? -26.328 -8.648 -11.719 1 94.56 70 GLY A O 1
ATOM 553 N N . LYS A 1 71 ? -25.031 -6.941 -11.875 1 95 71 LYS A N 1
ATOM 554 C CA . LYS A 1 71 ? -24.469 -7.41 -13.141 1 95 71 LYS A CA 1
ATOM 555 C C . LYS A 1 71 ? -23.328 -8.383 -12.898 1 95 71 LYS A C 1
ATOM 557 O O . LYS A 1 71 ? -22.516 -8.195 -11.984 1 95 71 LYS A O 1
ATOM 562 N N . GLU A 1 72 ? -23.188 -9.359 -13.797 1 93.44 72 GLU A N 1
ATOM 563 C CA . GLU A 1 72 ? -22.078 -10.312 -13.711 1 93.44 72 GLU A CA 1
ATOM 564 C C . GLU A 1 72 ? -20.75 -9.633 -13.992 1 93.44 72 GLU A C 1
ATOM 566 O O . GLU A 1 72 ? -20.641 -8.82 -14.914 1 93.44 72 GLU A O 1
ATOM 571 N N . ILE A 1 73 ? -19.844 -9.93 -13.219 1 94.25 73 ILE A N 1
ATOM 572 C CA . ILE A 1 73 ? -18.516 -9.344 -13.359 1 94.25 73 ILE A CA 1
ATOM 573 C C . ILE A 1 73 ? -17.75 -10.039 -14.484 1 94.25 73 ILE A C 1
ATOM 575 O O . ILE A 1 73 ? -17.688 -11.266 -14.523 1 94.25 73 ILE A O 1
ATOM 579 N N . ASN A 1 74 ? -17.281 -9.305 -15.438 1 92.56 74 ASN A N 1
ATOM 580 C CA . ASN A 1 74 ? -16.359 -9.836 -16.438 1 92.56 74 ASN A CA 1
ATOM 581 C C . ASN A 1 74 ? -14.93 -9.875 -15.922 1 92.56 74 ASN A C 1
ATOM 583 O O . ASN A 1 74 ? -14.141 -8.961 -16.188 1 92.56 74 ASN A O 1
ATOM 587 N N . VAL A 1 75 ? -14.586 -10.922 -15.297 1 92.94 75 VAL A N 1
ATOM 588 C CA . VAL A 1 75 ? -13.336 -11.086 -14.555 1 92.94 75 VAL A CA 1
ATOM 589 C C . VAL A 1 75 ? -12.156 -10.992 -15.516 1 92.94 75 VAL A C 1
ATOM 591 O O . VAL A 1 75 ? -11.164 -10.32 -15.227 1 92.94 75 VAL A O 1
ATOM 594 N N . LEU A 1 76 ? -12.242 -11.609 -16.656 1 90.19 76 LEU A N 1
ATOM 595 C CA . LEU A 1 76 ? -11.148 -11.641 -17.609 1 90.19 76 LEU A CA 1
ATOM 596 C C . LEU A 1 76 ? -10.867 -10.242 -18.156 1 90.19 76 LEU A C 1
ATOM 598 O O . LEU A 1 76 ? -9.711 -9.828 -18.25 1 90.19 76 LEU A O 1
ATOM 602 N N . GLU A 1 77 ? -11.883 -9.57 -18.484 1 91.75 77 GLU A N 1
ATOM 603 C CA . GLU A 1 77 ? -11.727 -8.219 -19.016 1 91.75 77 GLU A CA 1
ATOM 604 C C . GLU A 1 77 ? -11.062 -7.305 -17.984 1 91.75 77 GLU A C 1
ATOM 606 O O . GLU A 1 77 ? -10.18 -6.516 -18.328 1 91.75 77 GLU A O 1
ATOM 611 N N . GLN A 1 78 ? -11.477 -7.406 -16.766 1 95.5 78 GLN A N 1
ATOM 612 C CA . GLN A 1 78 ? -10.93 -6.543 -15.727 1 95.5 78 GLN A CA 1
ATOM 613 C C . GLN A 1 78 ? -9.477 -6.891 -15.438 1 95.5 78 GLN A C 1
ATOM 615 O O . GLN A 1 78 ? -8.656 -6 -15.203 1 95.5 78 GLN A O 1
ATOM 620 N N . HIS A 1 79 ? -9.125 -8.164 -15.469 1 95.88 79 HIS A N 1
ATOM 621 C CA . HIS A 1 79 ? -7.73 -8.562 -15.312 1 95.88 79 HIS A CA 1
ATOM 622 C C . HIS A 1 79 ? -6.879 -8.031 -16.453 1 95.88 79 HIS A C 1
ATOM 624 O O . HIS A 1 79 ? -5.777 -7.523 -16.234 1 95.88 79 HIS A O 1
ATOM 630 N N . ILE A 1 80 ? -7.363 -8.188 -17.672 1 95 80 ILE A N 1
ATOM 631 C CA . ILE A 1 80 ? -6.605 -7.738 -18.828 1 95 80 ILE A CA 1
ATOM 632 C C . ILE A 1 80 ? -6.414 -6.227 -18.766 1 95 80 ILE A C 1
ATOM 634 O O . ILE A 1 80 ? -5.336 -5.715 -19.078 1 95 80 ILE A O 1
ATOM 638 N N . LYS A 1 81 ? -7.445 -5.516 -18.391 1 96.62 81 LYS A N 1
ATOM 639 C CA . LYS A 1 81 ? -7.324 -4.07 -18.203 1 96.62 81 LYS A CA 1
ATOM 640 C C . LYS A 1 81 ? -6.223 -3.727 -17.203 1 96.62 81 LYS A C 1
ATOM 642 O O . LYS A 1 81 ? -5.434 -2.807 -17.438 1 96.62 81 LYS A O 1
ATOM 647 N N . ASN A 1 82 ? -6.211 -4.418 -16.094 1 98.19 82 ASN A N 1
ATOM 648 C CA . ASN A 1 82 ? -5.16 -4.203 -15.094 1 98.19 82 ASN A CA 1
ATOM 649 C C . ASN A 1 82 ? -3.773 -4.461 -15.688 1 98.19 82 ASN A C 1
ATOM 651 O O . ASN A 1 82 ? -2.848 -3.678 -15.469 1 98.19 82 ASN A O 1
ATOM 655 N N . LEU A 1 83 ? -3.65 -5.539 -16.484 1 97.81 83 LEU A N 1
ATOM 656 C CA . LEU A 1 83 ? -2.357 -5.941 -17.031 1 97.81 83 LEU A CA 1
ATOM 657 C C . LEU A 1 83 ? -1.901 -4.977 -18.125 1 97.81 83 LEU A C 1
ATOM 659 O O . LEU A 1 83 ? -0.701 -4.801 -18.344 1 97.81 83 LEU A O 1
ATOM 663 N N . LEU A 1 84 ? -2.818 -4.309 -18.766 1 97.5 84 LEU A N 1
ATOM 664 C CA . LEU A 1 84 ? -2.502 -3.441 -19.891 1 97.5 84 LEU A CA 1
ATOM 665 C C . LEU A 1 84 ? -2.268 -2.008 -19.422 1 97.5 84 LEU A C 1
ATOM 667 O O . LEU A 1 84 ? -1.897 -1.145 -20.234 1 97.5 84 LEU A O 1
ATOM 671 N N . THR A 1 85 ? -2.51 -1.686 -18.188 1 98 85 THR A N 1
ATOM 672 C CA . THR A 1 85 ? -2.248 -0.358 -17.641 1 98 85 THR A CA 1
ATOM 673 C C . THR A 1 85 ? -1.112 -0.404 -16.625 1 98 85 THR A C 1
ATOM 675 O O . THR A 1 85 ? -0.936 -1.406 -15.93 1 98 85 THR A O 1
ATOM 678 N N . PRO A 1 86 ? -0.396 0.707 -16.516 1 98.25 86 PRO A N 1
ATOM 679 C CA . PRO A 1 86 ? 0.756 0.712 -15.617 1 98.25 86 PRO A CA 1
ATOM 680 C C . PRO A 1 86 ? 0.353 0.638 -14.148 1 98.25 86 PRO A C 1
ATOM 682 O O . PRO A 1 86 ? -0.835 0.714 -13.82 1 98.25 86 PRO A O 1
ATOM 685 N N . SER A 1 87 ? 1.354 0.398 -13.352 1 98.12 87 SER A N 1
ATOM 686 C CA . SER A 1 87 ? 1.198 0.377 -11.898 1 98.12 87 SER A CA 1
ATOM 687 C C . SER A 1 87 ? 1.969 1.519 -11.242 1 98.12 87 SER A C 1
ATOM 689 O O . SER A 1 87 ? 2.912 2.055 -11.828 1 98.12 87 SER A O 1
ATOM 691 N N . THR A 1 88 ? 1.572 1.891 -10.055 1 97.75 88 THR A N 1
ATOM 692 C CA . THR A 1 88 ? 2.221 2.941 -9.273 1 97.75 88 THR A CA 1
ATOM 693 C C . THR A 1 88 ? 3.129 2.342 -8.203 1 97.75 88 THR A C 1
ATOM 695 O O . THR A 1 88 ? 2.98 2.639 -7.02 1 97.75 88 THR A O 1
ATOM 698 N N . THR A 1 89 ? 4.148 1.725 -8.586 1 96.94 89 THR A N 1
ATOM 699 C CA . THR A 1 89 ? 4.969 0.868 -7.734 1 96.94 89 THR A CA 1
ATOM 700 C C . THR A 1 89 ? 5.82 1.705 -6.785 1 96.94 89 THR A C 1
ATOM 702 O O . THR A 1 89 ? 6.141 1.265 -5.68 1 96.94 89 THR A O 1
ATOM 705 N N . HIS A 1 90 ? 6.102 2.945 -7.09 1 96.56 90 HIS A N 1
ATOM 706 C CA . HIS A 1 90 ? 7.156 3.668 -6.383 1 96.56 90 HIS A CA 1
ATOM 707 C C . HIS A 1 90 ? 6.57 4.738 -5.469 1 96.56 90 HIS A C 1
ATOM 709 O O . HIS A 1 90 ? 7.297 5.375 -4.703 1 96.56 90 HIS A O 1
ATOM 715 N N . PHE A 1 91 ? 5.391 4.941 -5.574 1 96.69 91 PHE A N 1
ATOM 716 C CA . PHE A 1 91 ? 4.688 5.957 -4.797 1 96.69 91 PHE A CA 1
ATOM 717 C C . PHE A 1 91 ? 3.223 5.578 -4.613 1 96.69 91 PHE A C 1
ATOM 719 O O . PHE A 1 91 ? 2.576 5.105 -5.551 1 96.69 91 PHE A O 1
ATOM 726 N N . PHE A 1 92 ? 2.732 5.684 -3.387 1 96.25 92 PHE A N 1
ATOM 727 C CA . PHE A 1 92 ? 1.378 5.254 -3.061 1 96.25 92 PHE A CA 1
ATOM 728 C C . PHE A 1 92 ? 0.36 6.312 -3.475 1 96.25 92 PHE A C 1
ATOM 730 O O . PHE A 1 92 ? 0.344 7.414 -2.926 1 96.25 92 PHE A O 1
ATOM 737 N N . ASN A 1 93 ? -0.45 6.055 -4.406 1 94.06 93 ASN A N 1
ATOM 738 C CA . ASN A 1 93 ? -1.521 6.961 -4.801 1 94.06 93 ASN A CA 1
ATOM 739 C C . ASN A 1 93 ? -2.773 6.754 -3.951 1 94.06 93 ASN A C 1
ATOM 741 O O . ASN A 1 93 ? -3.375 5.68 -3.98 1 94.06 93 ASN A O 1
ATOM 745 N N . THR A 1 94 ? -3.227 7.664 -3.268 1 93.62 94 THR A N 1
ATOM 746 C CA . THR A 1 94 ? -4.254 7.488 -2.248 1 93.62 94 THR A CA 1
ATOM 747 C C . THR A 1 94 ? -5.633 7.344 -2.889 1 93.62 94 THR A C 1
ATOM 749 O O . THR A 1 94 ? -6.566 6.852 -2.254 1 93.62 94 THR A O 1
ATOM 752 N N . LEU A 1 95 ? -5.84 7.805 -4.098 1 93.94 95 LEU A N 1
ATOM 753 C CA . LEU A 1 95 ? -7.102 7.602 -4.805 1 93.94 95 LEU A CA 1
ATOM 754 C C . LEU A 1 95 ? -7.004 6.41 -5.75 1 93.94 95 LEU A C 1
ATOM 756 O O . LEU A 1 95 ? -7.465 6.48 -6.891 1 93.94 95 LEU A O 1
ATOM 760 N N . TYR A 1 96 ? -6.352 5.492 -5.324 1 94.5 96 TYR A N 1
ATOM 761 C CA . TYR A 1 96 ? -6.277 4.145 -5.871 1 94.5 96 TYR A CA 1
ATOM 762 C C . TYR A 1 96 ? -5.578 4.141 -7.227 1 94.5 96 TYR A C 1
ATOM 764 O O . TYR A 1 96 ? -4.441 4.605 -7.344 1 94.5 96 TYR A O 1
ATOM 772 N N . ASP A 1 97 ? -6.09 3.467 -8.211 1 96.56 97 ASP A N 1
ATOM 773 C CA . ASP A 1 97 ? -5.414 3.342 -9.5 1 96.56 97 ASP A CA 1
ATOM 774 C C . ASP A 1 97 ? -5.676 4.562 -10.375 1 96.56 97 ASP A C 1
ATOM 776 O O . ASP A 1 97 ? -6.785 4.746 -10.883 1 96.56 97 ASP A O 1
ATOM 780 N N . PRO A 1 98 ? -4.645 5.348 -10.625 1 96.5 98 PRO A N 1
ATOM 781 C CA . PRO A 1 98 ? -4.852 6.586 -11.383 1 96.5 98 PRO A CA 1
ATOM 782 C C . PRO A 1 98 ? -5.027 6.344 -12.875 1 96.5 98 PRO A C 1
ATOM 784 O O . PRO A 1 98 ? -5.414 7.254 -13.617 1 96.5 98 PRO A O 1
ATOM 787 N N . TYR A 1 99 ? -4.828 5.172 -13.336 1 96.25 99 TYR A N 1
ATOM 788 C CA . TYR A 1 99 ? -4.875 4.859 -14.758 1 96.25 99 TYR A CA 1
ATOM 789 C C . TYR A 1 99 ? -6.262 4.379 -15.164 1 96.25 99 TYR A C 1
ATOM 791 O O . TYR A 1 99 ? -6.52 4.133 -16.344 1 96.25 99 TYR A O 1
ATOM 799 N N . ARG A 1 100 ? -7.07 4.273 -14.172 1 91.62 100 ARG A N 1
ATOM 800 C CA . ARG A 1 100 ? -8.445 3.893 -14.469 1 91.62 100 ARG A CA 1
ATOM 801 C C . ARG A 1 100 ? -9.234 5.074 -15.023 1 91.62 100 ARG A C 1
ATOM 803 O O . ARG A 1 100 ? -8.914 6.23 -14.742 1 91.62 100 ARG A O 1
ATOM 810 N N . GLU A 1 101 ? -10.258 4.699 -15.703 1 85.94 101 GLU A N 1
ATOM 811 C CA . GLU A 1 101 ? -11.141 5.746 -16.219 1 85.94 101 GLU A CA 1
ATOM 812 C C . GLU A 1 101 ? -11.789 6.527 -15.086 1 85.94 101 GLU A C 1
ATOM 814 O O . GLU A 1 101 ? -12.258 5.941 -14.109 1 85.94 101 GLU A O 1
ATOM 819 N N . GLY A 1 102 ? -11.734 7.789 -15.211 1 84.5 102 GLY A N 1
ATOM 820 C CA . GLY A 1 102 ? -12.359 8.641 -14.211 1 84.5 102 GLY A CA 1
ATOM 821 C C . GLY A 1 102 ? -11.469 8.914 -13.023 1 84.5 102 GLY A C 1
ATOM 822 O O . GLY A 1 102 ? -11.93 9.422 -11.992 1 84.5 102 GLY A O 1
ATOM 823 N N . ALA A 1 103 ? -10.281 8.484 -13.141 1 89 103 ALA A N 1
ATOM 824 C CA . ALA A 1 103 ? -9.312 8.727 -12.07 1 89 103 ALA A CA 1
ATOM 825 C C . ALA A 1 103 ? -8.039 9.359 -12.609 1 89 103 ALA A C 1
ATOM 827 O O . ALA A 1 103 ? -7.789 9.336 -13.82 1 89 103 ALA A O 1
ATOM 828 N N . ASP A 1 104 ? -7.309 9.984 -11.766 1 93.62 104 ASP A N 1
ATOM 829 C CA . ASP A 1 104 ? -6.008 10.562 -12.086 1 93.62 104 ASP A CA 1
ATOM 830 C C . ASP A 1 104 ? -5.129 10.664 -10.844 1 93.62 104 ASP A C 1
ATOM 832 O O . ASP A 1 104 ? -5.512 10.195 -9.766 1 93.62 104 ASP A O 1
ATOM 836 N N . PHE A 1 105 ? -3.982 11.195 -11.078 1 95.5 105 PHE A N 1
ATOM 837 C CA . PHE A 1 105 ? -3.029 11.352 -9.992 1 95.5 105 PHE A CA 1
ATOM 838 C C . PHE A 1 105 ? -3.445 12.492 -9.062 1 95.5 105 PHE A C 1
ATOM 840 O O . PHE A 1 105 ? -3.863 13.555 -9.531 1 95.5 105 PHE A O 1
ATOM 847 N N . VAL A 1 106 ? -3.318 12.211 -7.809 1 95.31 106 VAL A N 1
ATOM 848 C CA . VAL A 1 106 ? -3.637 13.242 -6.836 1 95.31 106 VAL A CA 1
ATOM 849 C C . VAL A 1 106 ? -2.457 14.203 -6.695 1 95.31 106 VAL A C 1
ATOM 851 O O . VAL A 1 106 ? -1.34 13.891 -7.109 1 95.31 106 VAL A O 1
ATOM 854 N N . ARG A 1 107 ? -2.744 15.336 -6.105 1 95.12 107 ARG A N 1
ATOM 855 C CA . ARG A 1 107 ? -1.692 16.328 -5.871 1 95.12 107 ARG A CA 1
ATOM 856 C C . ARG A 1 107 ? -0.597 15.75 -4.977 1 95.12 107 ARG A C 1
ATOM 858 O O . ARG A 1 107 ? -0.886 15.109 -3.965 1 95.12 107 ARG A O 1
ATOM 865 N N . GLY A 1 108 ? 0.601 15.977 -5.402 1 94.88 108 GLY A N 1
ATOM 866 C CA . GLY A 1 108 ? 1.731 15.492 -4.625 1 94.88 108 GLY A CA 1
ATOM 867 C C . GLY A 1 108 ? 2.357 14.234 -5.203 1 94.88 108 GLY A C 1
ATOM 868 O O . GLY A 1 108 ? 3.453 13.844 -4.805 1 94.88 108 GLY A O 1
ATOM 869 N N . TYR A 1 109 ? 1.625 13.578 -6.102 1 96.31 109 TYR A N 1
ATOM 870 C CA . TYR A 1 109 ? 2.256 12.492 -6.844 1 96.31 109 TYR A CA 1
ATOM 871 C C . TYR A 1 109 ? 3.273 13.031 -7.84 1 96.31 109 TYR A C 1
ATOM 873 O O . TYR A 1 109 ? 2.951 13.898 -8.656 1 96.31 109 TYR A O 1
ATOM 881 N N . SER A 1 110 ? 4.418 12.547 -7.793 1 95.5 110 SER A N 1
ATOM 882 C CA . SER A 1 110 ? 5.504 13.062 -8.625 1 95.5 110 SER A CA 1
ATOM 883 C C . SER A 1 110 ? 5.18 12.914 -10.109 1 95.5 110 SER A C 1
ATOM 885 O O . SER A 1 110 ? 4.66 11.883 -10.539 1 95.5 110 SER A O 1
ATOM 887 N N . PHE A 1 111 ? 5.516 13.93 -10.867 1 95.25 111 PHE A N 1
ATOM 888 C CA . PHE A 1 111 ? 5.242 13.906 -12.297 1 95.25 111 PHE A CA 1
ATOM 889 C C . PHE A 1 111 ? 6.133 12.898 -13.008 1 95.25 111 PHE A C 1
ATOM 891 O O . PHE A 1 111 ? 5.695 12.211 -13.93 1 95.25 111 PHE A O 1
ATOM 898 N N . SER A 1 112 ? 7.332 12.75 -12.547 1 95.62 112 SER A N 1
ATOM 899 C CA . SER A 1 112 ? 8.297 11.852 -13.172 1 95.62 112 SER A CA 1
ATOM 900 C C . SER A 1 112 ? 7.902 10.391 -12.969 1 95.62 112 SER A C 1
ATOM 902 O O . SER A 1 112 ? 8.414 9.508 -13.656 1 95.62 112 SER A O 1
ATOM 904 N N . LEU A 1 113 ? 6.984 10.148 -12.094 1 96.56 113 LEU A N 1
ATOM 905 C CA . LEU A 1 113 ? 6.602 8.773 -11.773 1 96.56 113 LEU A CA 1
ATOM 906 C C . LEU A 1 113 ? 5.293 8.398 -12.469 1 96.56 113 LEU A C 1
ATOM 908 O O . LEU A 1 113 ? 4.844 7.258 -12.375 1 96.56 113 LEU A O 1
ATOM 912 N N . ARG A 1 114 ? 4.711 9.281 -13.195 1 96.69 114 ARG A N 1
ATOM 913 C CA . ARG A 1 114 ? 3.342 9.109 -13.672 1 96.69 114 ARG A CA 1
ATOM 914 C C . ARG A 1 114 ? 3.297 8.156 -14.859 1 96.69 114 ARG A C 1
ATOM 916 O O . ARG A 1 114 ? 2.229 7.66 -15.227 1 96.69 114 ARG A O 1
ATOM 923 N N . GLU A 1 115 ? 4.414 7.891 -15.461 1 96.81 115 GLU A N 1
ATOM 924 C CA . GLU A 1 115 ? 4.441 6.875 -16.516 1 96.81 115 GLU A CA 1
ATOM 925 C C . GLU A 1 115 ? 4.172 5.484 -15.938 1 96.81 115 GLU A C 1
ATOM 927 O O . GLU A 1 115 ? 3.664 4.609 -16.641 1 96.81 115 GLU A O 1
ATOM 932 N N . GLY A 1 116 ? 4.508 5.30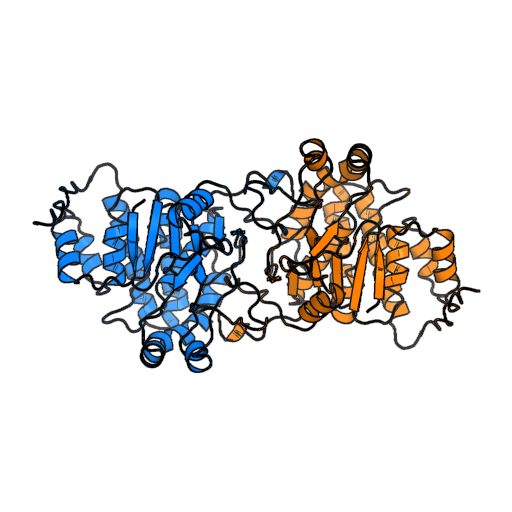1 -14.711 1 97.62 116 GLY A N 1
ATOM 933 C CA . GLY A 1 116 ? 4.25 4.047 -14.016 1 97.62 116 GLY A CA 1
ATOM 934 C C . GLY A 1 116 ? 5.203 2.936 -14.422 1 97.62 116 GLY A C 1
ATOM 935 O O . GLY A 1 116 ? 6.234 3.191 -15.039 1 97.62 116 GLY A O 1
ATOM 936 N N . ALA A 1 117 ? 4.922 1.747 -13.898 1 98.19 117 ALA A N 1
ATOM 937 C CA . ALA A 1 117 ? 5.648 0.52 -14.203 1 98.19 117 ALA A CA 1
ATOM 938 C C . ALA A 1 117 ? 4.75 -0.481 -14.93 1 98.19 117 ALA A C 1
ATOM 940 O O . ALA A 1 117 ? 3.545 -0.537 -14.68 1 98.19 117 ALA A O 1
ATOM 941 N N . PRO A 1 118 ? 5.379 -1.262 -15.836 1 98.69 118 PRO A N 1
ATOM 942 C CA . PRO A 1 118 ? 4.555 -2.307 -16.438 1 98.69 118 PRO A CA 1
ATOM 943 C C . PRO A 1 118 ? 3.973 -3.275 -15.414 1 98.69 118 PRO A C 1
ATOM 945 O O . PRO A 1 118 ? 4.66 -3.668 -14.469 1 98.69 118 PRO A O 1
ATOM 948 N N . THR A 1 119 ? 2.73 -3.609 -15.625 1 98.81 119 THR A N 1
ATOM 949 C CA . THR A 1 119 ? 2.053 -4.5 -14.688 1 98.81 119 THR A CA 1
ATOM 950 C C . THR A 1 119 ? 2.289 -5.961 -15.062 1 98.81 119 THR A C 1
ATOM 952 O O . THR A 1 119 ? 1.902 -6.398 -16.156 1 98.81 119 THR A O 1
ATOM 955 N N . ALA A 1 120 ? 2.85 -6.719 -14.18 1 98.69 120 ALA A N 1
ATOM 956 C CA . ALA A 1 120 ? 3.166 -8.125 -14.422 1 98.69 120 ALA A CA 1
ATOM 957 C C . ALA A 1 120 ? 2.053 -9.031 -13.906 1 98.69 120 ALA A C 1
ATOM 959 O O . ALA A 1 120 ? 1.832 -10.125 -14.445 1 98.69 120 ALA A O 1
ATOM 960 N N . VAL A 1 121 ? 1.4 -8.594 -12.891 1 98.62 121 VAL A N 1
ATOM 961 C CA . VAL A 1 121 ? 0.442 -9.461 -12.211 1 98.62 121 VAL A CA 1
ATOM 962 C C . VAL A 1 121 ? -0.803 -8.664 -11.836 1 98.62 121 VAL A C 1
ATOM 964 O O . VAL A 1 121 ? -0.7 -7.527 -11.367 1 98.62 121 VAL A O 1
ATOM 967 N N . SER A 1 122 ? -1.917 -9.203 -12.086 1 98.38 122 SER A N 1
ATOM 968 C CA . SER A 1 122 ? -3.217 -8.758 -11.594 1 98.38 122 SER A CA 1
ATOM 969 C C . SER A 1 122 ? -3.816 -9.758 -10.617 1 98.38 122 SER A C 1
ATOM 971 O O . SER A 1 122 ? -4.203 -10.859 -11.008 1 98.38 122 SER A O 1
ATOM 973 N N . HIS A 1 123 ? -3.867 -9.383 -9.406 1 98.5 123 HIS A N 1
ATOM 974 C CA . HIS A 1 123 ? -4.387 -10.227 -8.336 1 98.5 123 HIS A CA 1
ATOM 975 C C . HIS A 1 123 ? -5.812 -9.828 -7.961 1 98.5 123 HIS A C 1
ATOM 977 O O . HIS A 1 123 ? -6.055 -8.703 -7.527 1 98.5 123 HIS A O 1
ATOM 983 N N . GLY A 1 124 ? -6.734 -10.742 -8.156 1 97.56 124 GLY A N 1
ATOM 984 C CA . GLY A 1 124 ? -8.125 -10.484 -7.828 1 97.56 124 GLY A CA 1
ATOM 985 C C . GLY A 1 124 ? -8.516 -10.977 -6.449 1 97.56 124 GLY A C 1
ATOM 986 O O . GLY A 1 124 ? -7.73 -11.648 -5.777 1 97.56 124 GLY A O 1
ATOM 987 N N . LEU A 1 125 ? -9.781 -10.586 -6.113 1 96.94 125 LEU A N 1
ATOM 988 C CA . LEU A 1 125 ? -10.258 -10.906 -4.77 1 96.94 125 LEU A CA 1
ATOM 989 C C . LEU A 1 125 ? -11.531 -11.742 -4.832 1 96.94 125 LEU A C 1
ATOM 991 O O . LEU A 1 125 ? -11.867 -12.297 -5.883 1 96.94 125 LEU A O 1
ATOM 995 N N . TRP A 1 126 ? -12.148 -11.969 -3.693 1 94.31 126 TRP A N 1
ATOM 996 C CA . TRP A 1 126 ? -13.25 -12.93 -3.664 1 94.31 126 TRP A CA 1
ATOM 997 C C . TRP A 1 126 ? -14.375 -12.438 -2.758 1 94.31 126 TRP A C 1
ATOM 999 O O . TRP A 1 126 ? -14.125 -11.836 -1.711 1 94.31 126 TRP A O 1
ATOM 1009 N N . LEU A 1 127 ? -15.531 -12.594 -3.152 1 95.69 127 LEU A N 1
ATOM 1010 C CA . LEU A 1 127 ? -16.75 -12.414 -2.359 1 95.69 127 LEU A CA 1
ATOM 1011 C C . LEU A 1 127 ? -17.188 -13.742 -1.741 1 95.69 127 LEU A C 1
ATOM 1013 O O . LEU A 1 127 ? -16.734 -14.805 -2.17 1 95.69 127 LEU A O 1
ATOM 1017 N N . ASN A 1 128 ? -17.984 -13.695 -0.743 1 94.75 128 ASN A N 1
ATOM 1018 C CA . ASN A 1 128 ? -18.594 -14.82 -0.046 1 94.75 128 ASN A CA 1
ATOM 1019 C C . ASN A 1 128 ? -17.625 -15.453 0.948 1 94.75 128 ASN A C 1
ATOM 1021 O O . ASN A 1 128 ? -17.422 -14.93 2.045 1 94.75 128 ASN A O 1
ATOM 1025 N N . ILE A 1 129 ? -16.859 -16.406 0.538 1 93.25 129 ILE A N 1
ATOM 1026 C CA . ILE A 1 129 ? -15.93 -17.016 1.479 1 93.25 129 ILE A CA 1
ATOM 1027 C C . ILE A 1 129 ? -14.523 -16.453 1.237 1 93.25 129 ILE A C 1
ATOM 1029 O O . ILE A 1 129 ? -13.898 -16.75 0.216 1 93.25 129 ILE A O 1
ATOM 1033 N N . PRO A 1 130 ? -14.102 -15.68 2.176 1 91.56 130 PRO A N 1
ATOM 1034 C CA . PRO A 1 130 ? -12.75 -15.141 1.982 1 91.56 130 PRO A CA 1
ATOM 1035 C C . PRO A 1 130 ? -11.664 -16.203 2.098 1 91.56 130 PRO A C 1
ATOM 1037 O O . PRO A 1 130 ? -11.875 -17.234 2.74 1 91.56 130 PRO A O 1
ATOM 1040 N N . ASP A 1 131 ? -10.531 -16 1.536 1 92.12 131 ASP A N 1
ATOM 1041 C CA . ASP A 1 131 ? -9.406 -16.922 1.582 1 92.12 131 ASP A CA 1
ATOM 1042 C C . ASP A 1 131 ? -8.648 -16.812 2.902 1 92.12 131 ASP A C 1
ATOM 1044 O O . ASP A 1 131 ? -7.473 -16.438 2.92 1 92.12 131 ASP A O 1
ATOM 1048 N N . TYR A 1 132 ? -9.242 -17.297 3.93 1 93.38 132 TYR A N 1
ATOM 1049 C CA . TYR A 1 132 ? -8.625 -17.328 5.25 1 93.38 132 TYR A CA 1
ATOM 1050 C C . TYR A 1 132 ? -7.805 -18.594 5.434 1 93.38 132 TYR A C 1
ATOM 1052 O O . TYR A 1 132 ? -8.023 -19.594 4.734 1 93.38 132 TYR A O 1
ATOM 1060 N N . ASP A 1 133 ? -6.879 -18.469 6.324 1 93.12 133 ASP A N 1
ATOM 1061 C CA . ASP A 1 133 ? -6.207 -19.703 6.742 1 93.12 133 ASP A CA 1
ATOM 1062 C C . ASP A 1 133 ? -7.148 -20.594 7.531 1 93.12 133 ASP A C 1
ATOM 1064 O O . ASP A 1 133 ? -8.164 -20.141 8.055 1 93.12 133 ASP A O 1
ATOM 1068 N N . ALA A 1 134 ? -6.758 -21.859 7.645 1 93 134 ALA A N 1
ATOM 1069 C CA . ALA A 1 134 ? -7.617 -22.875 8.258 1 93 134 ALA A CA 1
ATOM 1070 C C . ALA A 1 134 ? -7.938 -22.5 9.703 1 93 134 ALA A C 1
ATOM 1072 O O . ALA A 1 134 ? -9.094 -22.578 10.133 1 93 134 ALA A O 1
ATOM 1073 N N . PRO A 1 135 ? -7.008 -22.094 10.523 1 93.38 135 PRO A N 1
ATOM 1074 C CA . PRO A 1 135 ? -7.348 -21.703 11.891 1 93.38 135 PRO A CA 1
ATOM 1075 C C . PRO A 1 135 ? -8.391 -20.594 11.945 1 93.38 135 PRO A C 1
ATOM 1077 O O . PRO A 1 135 ? -9.32 -20.641 12.75 1 93.38 135 PRO A O 1
ATOM 1080 N N . THR A 1 136 ? -8.211 -19.562 11.125 1 93.25 136 THR A N 1
ATOM 1081 C CA . THR A 1 136 ? -9.156 -18.453 11.109 1 93.25 136 THR A CA 1
ATOM 1082 C C . THR A 1 136 ? -10.531 -18.922 10.648 1 93.25 136 THR A C 1
ATOM 1084 O O . THR A 1 136 ? -11.555 -18.5 11.195 1 93.25 136 THR A O 1
ATOM 1087 N N . GLN A 1 137 ? -10.562 -19.781 9.711 1 91.69 137 GLN A N 1
ATOM 1088 C CA . GLN A 1 137 ? -11.82 -20.312 9.195 1 91.69 137 GLN A CA 1
ATOM 1089 C C . GLN A 1 137 ? -12.539 -21.141 10.258 1 91.69 137 GLN A C 1
ATOM 1091 O O . GLN A 1 137 ? -13.773 -21.125 10.328 1 91.69 137 GLN A O 1
ATOM 1096 N N . LEU A 1 138 ? -11.797 -21.875 11 1 92.44 138 LEU A N 1
ATOM 1097 C CA . LEU A 1 138 ? -12.375 -22.75 12.016 1 92.44 138 LEU A CA 1
ATOM 1098 C C . LEU A 1 138 ? -13.062 -21.922 13.102 1 92.44 138 LEU A C 1
ATOM 1100 O O . LEU A 1 138 ? -14.078 -22.359 13.656 1 92.44 138 LEU A O 1
ATOM 1104 N N . VAL A 1 139 ? -12.57 -20.734 13.367 1 92.25 139 VAL A N 1
ATOM 1105 C CA . VAL A 1 139 ? -13.117 -19.938 14.453 1 92.25 139 VAL A CA 1
ATOM 1106 C C . VAL A 1 139 ? -14.195 -19 13.914 1 92.25 139 VAL A C 1
ATOM 1108 O O . VAL A 1 139 ? -15.016 -18.469 14.672 1 92.25 139 VAL A O 1
ATOM 1111 N N . LYS A 1 140 ? -14.195 -18.875 12.57 1 91.25 140 LYS A N 1
ATOM 1112 C CA . LYS A 1 140 ? -15.188 -18.016 11.938 1 91.25 140 LYS A CA 1
ATOM 1113 C C . LYS A 1 140 ? -15.852 -18.719 10.758 1 91.25 140 LYS A C 1
ATOM 1115 O O . LYS A 1 140 ? -15.836 -18.203 9.633 1 91.25 140 LYS A O 1
ATOM 1120 N N . PRO A 1 141 ? -16.531 -19.781 11.031 1 87.69 141 PRO A N 1
ATOM 1121 C CA . PRO A 1 141 ? -17.047 -20.594 9.938 1 87.69 141 PRO A CA 1
ATOM 1122 C C . PRO A 1 141 ? -18.172 -19.906 9.172 1 87.69 141 PRO A C 1
ATOM 1124 O O . PRO A 1 141 ? -18.453 -20.25 8.016 1 87.69 141 PRO A O 1
ATOM 1127 N N . LEU A 1 142 ? -18.797 -18.891 9.68 1 89.44 142 LEU A N 1
ATOM 1128 C CA . LEU A 1 142 ? -19.953 -18.297 9.047 1 89.44 142 LEU A CA 1
ATOM 1129 C C . LEU A 1 142 ? -19.594 -16.953 8.422 1 89.44 142 LEU A C 1
ATOM 1131 O O . LEU A 1 142 ? -20.438 -16.312 7.789 1 89.44 142 LEU A O 1
ATOM 1135 N N . GLU A 1 143 ? -18.391 -16.594 8.547 1 90.81 143 GLU A N 1
ATOM 1136 C CA . GLU A 1 143 ? -18 -15.289 8.016 1 90.81 143 GLU A CA 1
ATOM 1137 C C . GLU A 1 143 ? -18.016 -15.289 6.488 1 90.81 143 GLU A C 1
ATOM 1139 O O . GLU A 1 143 ? -17.578 -16.25 5.859 1 90.81 143 GLU A O 1
ATOM 1144 N N . ARG A 1 144 ? -18.641 -14.25 5.91 1 93.94 144 ARG A N 1
ATOM 1145 C CA . ARG A 1 144 ? -18.703 -14.039 4.469 1 93.94 144 ARG A CA 1
ATOM 1146 C C . ARG A 1 144 ? -18.266 -12.633 4.102 1 93.94 144 ARG A C 1
ATOM 1148 O O . ARG A 1 144 ? -18.578 -11.672 4.809 1 93.94 144 ARG A O 1
ATOM 1155 N N . ASN A 1 145 ? -17.531 -12.57 3.055 1 94.81 145 ASN A N 1
ATOM 1156 C CA . ASN A 1 145 ? -17.203 -11.266 2.504 1 94.81 145 ASN A CA 1
ATOM 1157 C C . ASN A 1 145 ? -18.297 -10.758 1.562 1 94.81 145 ASN A C 1
ATOM 1159 O O . ASN A 1 145 ? -18.438 -11.258 0.445 1 94.81 145 ASN A O 1
ATOM 1163 N N . THR A 1 146 ? -19.016 -9.797 1.984 1 93.56 146 THR A N 1
ATOM 1164 C CA . THR A 1 146 ? -20.078 -9.219 1.175 1 93.56 146 THR A CA 1
ATOM 1165 C C . THR A 1 146 ? -19.672 -7.832 0.668 1 93.56 146 THR A C 1
ATOM 1167 O O . THR A 1 146 ? -20.469 -7.145 0.031 1 93.56 146 THR A O 1
ATOM 1170 N N . ARG A 1 147 ? -18.547 -7.457 0.962 1 93.19 147 ARG A N 1
ATOM 1171 C CA . ARG A 1 147 ? -18.109 -6.105 0.64 1 93.19 147 ARG A CA 1
ATOM 1172 C C . ARG A 1 147 ? -17.438 -6.062 -0.727 1 93.19 147 ARG A C 1
ATOM 1174 O O . ARG A 1 147 ? -16.297 -6.535 -0.883 1 93.19 147 ARG A O 1
ATOM 1181 N N . TYR A 1 148 ? -18.125 -5.438 -1.661 1 95.38 148 TYR A N 1
ATOM 1182 C CA . TYR A 1 148 ? -17.547 -5.172 -2.973 1 95.38 148 TYR A CA 1
ATOM 1183 C C . TYR A 1 148 ? -16.812 -3.832 -2.986 1 95.38 148 TYR A C 1
ATOM 1185 O O . TYR A 1 148 ? -17.453 -2.775 -2.992 1 95.38 148 TYR A O 1
ATOM 1193 N N . VAL A 1 149 ? -15.547 -3.865 -2.918 1 96.5 149 VAL A N 1
ATOM 1194 C CA . VAL A 1 149 ? -14.734 -2.654 -2.936 1 96.5 149 VAL A CA 1
ATOM 1195 C C . VAL A 1 149 ? -14.336 -2.318 -4.371 1 96.5 149 VAL A C 1
ATOM 1197 O O . VAL A 1 149 ? -13.609 -3.08 -5.012 1 96.5 149 VAL A O 1
ATOM 1200 N N . ASP A 1 150 ? -14.797 -1.24 -4.859 1 96 150 ASP A N 1
ATOM 1201 C CA . ASP A 1 150 ? -14.547 -0.82 -6.234 1 96 150 ASP A CA 1
ATOM 1202 C C . ASP A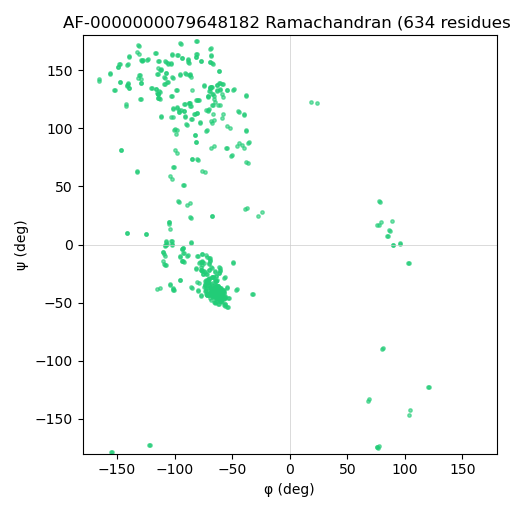 1 150 ? -13.219 -0.08 -6.355 1 96 150 ASP A C 1
ATOM 1204 O O . ASP A 1 150 ? -13.195 1.128 -6.602 1 96 150 ASP A O 1
ATOM 1208 N N . ALA A 1 151 ? -12.133 -0.847 -6.27 1 96.38 151 ALA A N 1
ATOM 1209 C CA . ALA A 1 151 ? -10.812 -0.234 -6.344 1 96.38 151 ALA A CA 1
ATOM 1210 C C . ALA A 1 151 ? -9.766 -1.24 -6.816 1 96.38 151 ALA A C 1
ATOM 1212 O O . ALA A 1 151 ? -9.922 -2.447 -6.613 1 96.38 151 ALA A O 1
ATOM 1213 N N . VAL A 1 152 ? -8.82 -0.74 -7.523 1 97.31 152 VAL A N 1
ATOM 1214 C CA . VAL A 1 152 ? -7.574 -1.433 -7.84 1 97.31 152 VAL A CA 1
ATOM 1215 C C . VAL A 1 152 ? -6.395 -0.691 -7.211 1 97.31 152 VAL A C 1
ATOM 1217 O O . VAL A 1 152 ? -6.316 0.537 -7.285 1 97.31 152 VAL A O 1
ATOM 1220 N N . MET A 1 153 ? -5.555 -1.481 -6.59 1 96.62 153 MET A N 1
ATOM 1221 C CA . MET A 1 153 ? -4.383 -0.904 -5.938 1 96.62 153 MET A CA 1
ATOM 1222 C C . MET A 1 153 ? -3.1 -1.54 -6.465 1 96.62 153 MET A C 1
ATOM 1224 O O . MET A 1 153 ? -3.131 -2.631 -7.035 1 96.62 153 MET A O 1
ATOM 1228 N N . THR A 1 154 ? -2.016 -0.798 -6.27 1 98 154 THR A N 1
ATOM 1229 C CA . THR A 1 154 ? -0.69 -1.343 -6.543 1 98 154 THR A CA 1
ATOM 1230 C C . THR A 1 154 ? 0.006 -1.747 -5.246 1 98 154 THR A C 1
ATOM 1232 O O . THR A 1 154 ? -0.005 -0.995 -4.27 1 98 154 THR A O 1
ATOM 1235 N N . VAL A 1 155 ? 0.491 -2.973 -5.168 1 98.25 155 VAL A N 1
ATOM 1236 C CA . VAL A 1 155 ? 1.362 -3.35 -4.059 1 98.25 155 VAL A CA 1
ATOM 1237 C C . VAL A 1 155 ? 2.717 -2.66 -4.207 1 98.25 155 VAL A C 1
ATOM 1239 O O . VAL A 1 155 ? 3.455 -2.928 -5.16 1 98.25 155 VAL A O 1
ATOM 1242 N N . PRO A 1 156 ? 3.059 -1.807 -3.311 1 98.06 156 PRO A N 1
ATOM 1243 C CA . PRO A 1 156 ? 4.25 -0.974 -3.504 1 98.06 156 PRO A CA 1
ATOM 1244 C C . PRO A 1 156 ? 5.543 -1.782 -3.49 1 98.06 156 PRO A C 1
ATOM 1246 O O . PRO A 1 156 ? 5.59 -2.871 -2.91 1 98.06 156 PRO A O 1
ATOM 1249 N N . LYS A 1 157 ? 6.57 -1.184 -4.16 1 97.5 157 LYS A N 1
ATOM 1250 C CA . LYS A 1 157 ? 7.906 -1.767 -4.129 1 97.5 157 LYS A CA 1
ATOM 1251 C C . LYS A 1 157 ? 8.383 -1.982 -2.693 1 97.5 157 LYS A C 1
ATOM 1253 O O . LYS A 1 157 ? 8.18 -1.126 -1.832 1 97.5 157 LYS A O 1
ATOM 1258 N N . GLY A 1 158 ? 8.906 -3.191 -2.498 1 96.5 158 GLY A N 1
ATOM 1259 C CA . GLY A 1 158 ? 9.461 -3.484 -1.188 1 96.5 158 GLY A CA 1
ATOM 1260 C C . GLY A 1 158 ? 8.453 -4.074 -0.224 1 96.5 158 GLY A C 1
ATOM 1261 O O . GLY A 1 158 ? 8.781 -4.367 0.928 1 96.5 158 GLY A O 1
ATOM 1262 N N . THR A 1 159 ? 7.273 -4.234 -0.627 1 97.75 159 THR A N 1
ATOM 1263 C CA . THR A 1 159 ? 6.207 -4.773 0.211 1 97.75 159 THR A CA 1
ATOM 1264 C C . THR A 1 159 ? 5.734 -6.125 -0.317 1 97.75 159 THR A C 1
ATOM 1266 O O . THR A 1 159 ? 5.391 -6.25 -1.494 1 97.75 159 THR A O 1
ATOM 1269 N N . LEU A 1 160 ? 5.754 -7.133 0.588 1 98.06 160 LEU A N 1
ATOM 1270 C CA . LEU A 1 160 ? 5.227 -8.445 0.211 1 98.06 160 LEU A CA 1
ATOM 1271 C C . LEU A 1 160 ? 3.732 -8.531 0.489 1 98.06 160 LEU A C 1
ATOM 1273 O O . LEU A 1 160 ? 3.188 -7.719 1.241 1 98.06 160 LEU A O 1
ATOM 1277 N N . PHE A 1 161 ? 3.078 -9.438 -0.166 1 97.94 161 PHE A N 1
ATOM 1278 C CA . PHE A 1 161 ? 1.657 -9.703 0.025 1 97.94 161 PHE A CA 1
ATOM 1279 C C . PHE A 1 161 ? 1.347 -11.18 -0.184 1 97.94 161 PHE A C 1
ATOM 1281 O O . PHE A 1 161 ? 2.127 -11.898 -0.81 1 97.94 161 PHE A O 1
ATOM 1288 N N . PRO A 1 162 ? 0.323 -11.672 0.373 1 96.81 162 PRO A N 1
ATOM 1289 C CA . PRO A 1 162 ? -0.074 -13.07 0.191 1 96.81 162 PRO A CA 1
ATOM 1290 C C . PRO A 1 162 ? -0.856 -13.297 -1.102 1 96.81 162 PRO A C 1
ATOM 1292 O O . PRO A 1 162 ? -2.088 -13.234 -1.101 1 96.81 162 PRO A O 1
ATOM 1295 N N . MET A 1 163 ? -0.144 -13.664 -2.111 1 96.88 163 MET A N 1
ATOM 1296 C CA . MET A 1 163 ? -0.79 -13.906 -3.398 1 96.88 163 MET A CA 1
ATOM 1297 C C . MET A 1 163 ? -1.683 -15.141 -3.336 1 96.88 163 MET A C 1
ATOM 1299 O O . MET A 1 163 ? -1.299 -16.156 -2.762 1 96.88 163 MET A O 1
ATOM 1303 N N . CYS A 1 164 ? -2.816 -14.992 -3.883 1 94.81 164 CYS A N 1
ATOM 1304 C CA . CYS A 1 164 ? -3.754 -16.109 -3.994 1 94.81 164 CYS A CA 1
ATOM 1305 C C . CYS A 1 164 ? -3.98 -16.484 -5.453 1 94.81 164 CYS A C 1
ATOM 1307 O O . CYS A 1 164 ? -4.32 -15.633 -6.273 1 94.81 164 CYS A O 1
ATOM 1309 N N . GLY A 1 165 ? -3.832 -17.75 -5.707 1 91.5 165 GLY A N 1
ATOM 1310 C CA . GLY A 1 165 ? -3.928 -18.219 -7.082 1 91.5 165 GLY A CA 1
ATOM 1311 C C . GLY A 1 165 ? -5.352 -18.5 -7.52 1 91.5 165 GLY A C 1
ATOM 1312 O O . GLY A 1 165 ? -5.602 -18.781 -8.695 1 91.5 165 GLY A O 1
ATOM 1313 N N . MET A 1 166 ? -6.348 -18.281 -6.676 1 88.94 166 MET A N 1
ATOM 1314 C CA . MET A 1 166 ? -7.746 -18.562 -6.988 1 88.94 166 MET A CA 1
ATOM 1315 C C . MET A 1 166 ? -8.281 -17.578 -8.023 1 88.94 166 MET A C 1
ATOM 1317 O O . MET A 1 166 ? -9.234 -17.875 -8.734 1 88.94 166 MET A O 1
ATOM 1321 N N . ASN A 1 167 ? -7.801 -16.453 -8.039 1 92.81 167 ASN A N 1
ATOM 1322 C CA . ASN A 1 167 ? -8.188 -15.344 -8.906 1 92.81 167 ASN A CA 1
ATOM 1323 C C . ASN A 1 167 ? -6.988 -14.469 -9.266 1 92.81 167 ASN A C 1
ATOM 1325 O O . ASN A 1 167 ? -6.801 -13.398 -8.688 1 92.81 167 ASN A O 1
ATOM 1329 N N . LEU A 1 168 ? -6.254 -15 -10.281 1 95.25 168 LEU A N 1
ATOM 1330 C CA . LEU A 1 168 ? -4.961 -14.398 -10.594 1 95.25 168 LEU A CA 1
ATOM 1331 C C . LEU A 1 168 ? -4.727 -14.367 -12.094 1 95.25 168 LEU A C 1
ATOM 1333 O O . LEU A 1 168 ? -5.055 -15.32 -12.805 1 95.25 168 LEU A O 1
ATOM 1337 N N . ALA A 1 169 ? -4.227 -13.266 -12.586 1 93.31 169 ALA A N 1
ATOM 1338 C CA . ALA A 1 169 ? -3.75 -13.172 -13.969 1 93.31 169 ALA A CA 1
ATOM 1339 C C . ALA A 1 169 ? -2.348 -12.57 -14.016 1 93.31 169 ALA A C 1
ATOM 1341 O O . ALA A 1 169 ? -1.991 -11.734 -13.188 1 93.31 169 ALA A O 1
ATOM 1342 N N . PHE A 1 170 ? -1.558 -13.031 -14.969 1 96 170 PHE A N 1
ATOM 1343 C CA . PHE A 1 170 ? -0.222 -12.453 -15.078 1 96 170 PHE A CA 1
ATOM 1344 C C . PHE A 1 170 ? 0.26 -12.469 -16.516 1 96 170 PHE A C 1
ATOM 1346 O O . PHE A 1 170 ? -0.273 -13.211 -17.344 1 96 170 PHE A O 1
ATOM 1353 N N . ASP A 1 171 ? 1.086 -11.578 -16.828 1 95.75 171 ASP A N 1
ATOM 1354 C CA . ASP A 1 171 ? 1.774 -11.5 -18.109 1 95.75 171 ASP A CA 1
ATOM 1355 C C . ASP A 1 171 ? 2.922 -12.508 -18.172 1 95.75 171 ASP A C 1
ATOM 1357 O O . ASP A 1 171 ? 3.982 -12.289 -17.578 1 95.75 171 ASP A O 1
ATOM 1361 N N . ARG A 1 172 ? 2.748 -13.531 -18.859 1 92.38 172 ARG A N 1
ATOM 1362 C CA . ARG A 1 172 ? 3.697 -14.633 -18.953 1 92.38 172 ARG A CA 1
ATOM 1363 C C . ARG A 1 172 ? 5.023 -14.164 -19.547 1 92.38 172 ARG A C 1
ATOM 1365 O O . ARG A 1 172 ? 6.09 -14.625 -19.125 1 92.38 172 ARG A O 1
ATOM 1372 N N . GLU A 1 173 ? 4.984 -13.289 -20.438 1 91.88 173 GLU A N 1
ATOM 1373 C CA . GLU A 1 173 ? 6.199 -12.797 -21.078 1 91.88 173 GLU A CA 1
ATOM 1374 C C . GLU A 1 173 ? 7.023 -11.938 -20.125 1 91.88 173 GLU A C 1
ATOM 1376 O O . GLU A 1 173 ? 8.258 -11.938 -20.188 1 91.88 173 GLU A O 1
ATOM 1381 N N . LEU A 1 174 ? 6.34 -11.297 -19.25 1 95.5 174 LEU A N 1
ATOM 1382 C CA . LEU A 1 174 ? 7.031 -10.391 -18.328 1 95.5 174 LEU A CA 1
ATOM 1383 C C . LEU A 1 174 ? 7.562 -11.148 -17.125 1 95.5 174 LEU A C 1
ATOM 1385 O O . LEU A 1 174 ? 8.648 -10.844 -16.625 1 95.5 174 LEU A O 1
ATOM 1389 N N . ILE A 1 175 ? 6.754 -12.172 -16.656 1 96.94 175 ILE A N 1
ATOM 1390 C CA . ILE A 1 175 ? 7.105 -12.664 -15.336 1 96.94 175 ILE A CA 1
ATOM 1391 C C . ILE A 1 175 ? 6.941 -14.18 -15.289 1 96.94 175 ILE A C 1
ATOM 1393 O O . ILE A 1 175 ? 7.047 -14.789 -14.219 1 96.94 175 ILE A O 1
ATOM 1397 N N . GLY A 1 176 ? 6.734 -14.852 -16.312 1 93.31 176 GLY A N 1
ATOM 1398 C CA . GLY A 1 176 ? 6.395 -16.266 -16.422 1 93.31 176 GLY A CA 1
ATOM 1399 C C . GLY A 1 176 ? 7.363 -17.172 -15.695 1 93.31 176 GLY A C 1
ATOM 1400 O O . GLY A 1 176 ? 6.945 -18.047 -14.93 1 93.31 176 GLY A O 1
ATOM 1401 N N . PRO A 1 177 ? 8.609 -16.984 -15.836 1 93.19 177 PRO A N 1
ATOM 1402 C CA . PRO A 1 177 ? 9.578 -17.875 -15.195 1 93.19 177 PRO A CA 1
ATOM 1403 C C . PRO A 1 177 ? 9.477 -17.875 -13.672 1 93.19 177 PRO A C 1
ATOM 1405 O O . PRO A 1 177 ? 9.828 -18.859 -13.023 1 93.19 177 PRO A O 1
ATOM 1408 N N . ALA A 1 178 ? 8.977 -16.844 -13.141 1 95.94 178 ALA A N 1
ATOM 1409 C CA . ALA A 1 178 ? 8.891 -16.734 -11.688 1 95.94 178 ALA A CA 1
ATOM 1410 C C . ALA A 1 178 ? 7.582 -17.328 -11.172 1 95.94 178 ALA A C 1
ATOM 1412 O O . ALA A 1 178 ? 7.402 -17.484 -9.961 1 95.94 178 ALA A O 1
ATOM 1413 N N . MET A 1 179 ? 6.688 -17.641 -12.086 1 92.25 179 MET A N 1
ATOM 1414 C CA . MET A 1 179 ? 5.367 -18.109 -11.688 1 92.25 179 MET A CA 1
ATOM 1415 C C . MET A 1 179 ? 5.344 -19.641 -11.586 1 92.25 179 MET A C 1
ATOM 1417 O O . MET A 1 179 ? 4.492 -20.297 -12.195 1 92.25 179 MET A O 1
ATOM 1421 N N . TYR A 1 180 ? 6.336 -20.172 -10.828 1 89 180 TYR A N 1
ATOM 1422 C CA . TYR A 1 180 ? 6.414 -21.562 -10.414 1 89 180 TYR A CA 1
ATOM 1423 C C . TYR A 1 180 ? 5.836 -21.75 -9.016 1 89 180 TYR A C 1
ATOM 1425 O O . TYR A 1 180 ? 6.355 -21.188 -8.039 1 89 180 TYR A O 1
ATOM 1433 N N . PHE A 1 181 ? 4.75 -22.5 -8.875 1 85.94 181 PHE A N 1
ATOM 1434 C CA . PHE A 1 181 ? 3.98 -22.578 -7.637 1 85.94 181 PHE A CA 1
ATOM 1435 C C . PHE A 1 181 ? 4.566 -23.625 -6.699 1 85.94 181 PHE A C 1
ATOM 1437 O O . PHE A 1 181 ? 3.863 -24.156 -5.836 1 85.94 181 PHE A O 1
ATOM 1444 N N . GLY A 1 182 ? 5.828 -23.953 -6.848 1 81.19 182 GLY A N 1
ATOM 1445 C CA . GLY A 1 182 ? 6.551 -24.781 -5.891 1 81.19 182 GLY A CA 1
ATOM 1446 C C . GLY A 1 182 ? 6.219 -26.25 -6 1 81.19 182 GLY A C 1
ATOM 1447 O O . GLY A 1 182 ? 5.562 -26.688 -6.953 1 81.19 182 GLY A O 1
ATOM 1448 N N . LEU A 1 183 ? 6.82 -26.984 -5.027 1 81.19 183 LEU A N 1
ATOM 1449 C CA . LEU A 1 183 ? 6.609 -28.422 -4.895 1 81.19 183 LEU A CA 1
ATOM 1450 C C . LEU A 1 183 ? 5.555 -28.719 -3.836 1 81.19 183 LEU A C 1
ATOM 1452 O O . LEU A 1 183 ? 5.883 -28.906 -2.662 1 81.19 183 LEU A O 1
ATOM 1456 N N . MET A 1 184 ? 4.383 -28.578 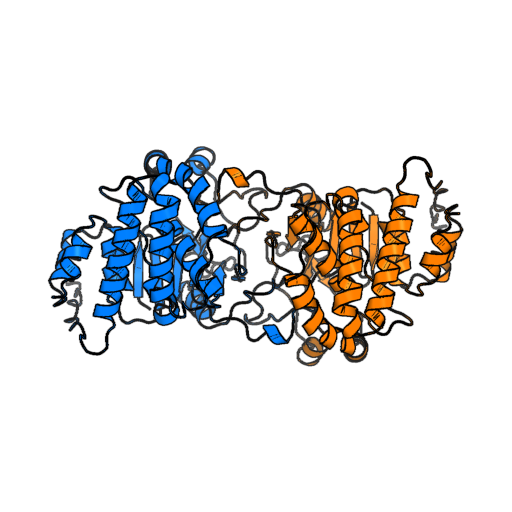-4.148 1 73.31 184 MET A N 1
ATOM 1457 C CA . MET A 1 184 ? 3.359 -28.766 -3.123 1 73.31 184 MET A CA 1
ATOM 1458 C C . MET A 1 184 ? 2.25 -29.688 -3.621 1 73.31 184 MET A C 1
ATOM 1460 O O . MET A 1 184 ? 2.121 -29.922 -4.828 1 73.31 184 MET A O 1
ATOM 1464 N N . GLY A 1 185 ? 1.489 -30.156 -2.689 1 64.88 185 GLY A N 1
ATOM 1465 C CA . GLY A 1 185 ? 0.414 -31.078 -3.027 1 64.88 185 GLY A CA 1
ATOM 1466 C C . GLY A 1 185 ? 0.727 -32.531 -2.674 1 64.88 185 GLY A C 1
ATOM 1467 O O . GLY A 1 185 ? 1.339 -32.781 -1.638 1 64.88 185 GLY A O 1
ATOM 1468 N N . ASP A 1 186 ? 0.255 -33.375 -3.6 1 62.22 186 ASP A N 1
ATOM 1469 C CA . ASP A 1 186 ? 0.318 -34.812 -3.303 1 62.22 186 ASP A CA 1
ATOM 1470 C C . ASP A 1 186 ? 1.763 -35.281 -3.131 1 62.22 186 ASP A C 1
ATOM 1472 O O . ASP A 1 186 ? 2.607 -35.031 -3.992 1 62.22 186 ASP A O 1
ATOM 1476 N N . ARG A 1 187 ? 2.182 -35.812 -2.006 1 65.25 187 ARG A N 1
ATOM 1477 C CA . ARG A 1 187 ? 3.451 -36.438 -1.655 1 65.25 187 ARG A CA 1
ATOM 1478 C C . ARG A 1 187 ? 4.469 -35.406 -1.199 1 65.25 187 ARG A C 1
ATOM 1480 O O . ARG A 1 187 ? 5.676 -35.625 -1.266 1 65.25 187 ARG A O 1
ATOM 1487 N N . GLN A 1 188 ? 3.941 -34.281 -0.984 1 75.75 188 GLN A N 1
ATOM 1488 C CA . GLN A 1 188 ? 4.793 -33.25 -0.422 1 75.75 188 GLN A CA 1
ATOM 1489 C C . GLN A 1 188 ? 4.34 -32.875 0.983 1 75.75 188 GLN A C 1
ATOM 1491 O O . GLN A 1 188 ? 3.168 -33.031 1.329 1 75.75 188 GLN A O 1
ATOM 1496 N N . PRO A 1 189 ? 5.289 -32.438 1.747 1 71.19 189 PRO A N 1
ATOM 1497 C CA . PRO A 1 189 ? 4.957 -32.156 3.15 1 71.19 189 PRO A CA 1
ATOM 1498 C C . PRO A 1 189 ? 4.113 -30.906 3.336 1 71.19 189 PRO A C 1
ATOM 1500 O O . PRO A 1 189 ? 3.701 -30.594 4.457 1 71.19 189 PRO A O 1
ATOM 1503 N N . ILE A 1 190 ? 3.941 -30.172 2.359 1 74.62 190 ILE A N 1
ATOM 1504 C CA . ILE A 1 190 ? 3.252 -28.891 2.492 1 74.62 190 ILE A CA 1
ATOM 1505 C C . ILE A 1 190 ? 2.189 -28.766 1.402 1 74.62 190 ILE A C 1
ATOM 1507 O O . ILE A 1 190 ? 2.35 -29.297 0.304 1 74.62 190 ILE A O 1
ATOM 1511 N N . GLY A 1 191 ? 1.221 -28.203 1.866 1 79.94 191 GLY A N 1
ATOM 1512 C CA . GLY A 1 191 ? 0.144 -27.891 0.941 1 79.94 191 GLY A CA 1
ATOM 1513 C C . GLY A 1 191 ? -0.5 -26.547 1.214 1 79.94 191 GLY A C 1
ATOM 1514 O O . GLY A 1 191 ? -0.287 -25.953 2.273 1 79.94 191 GLY A O 1
ATOM 1515 N N . ARG A 1 192 ? -1.066 -25.984 0.208 1 83.56 192 ARG A N 1
ATOM 1516 C CA . ARG A 1 192 ? -1.899 -24.797 0.272 1 83.56 192 ARG A CA 1
ATOM 1517 C C . ARG A 1 192 ? -1.045 -23.531 0.412 1 83.56 192 ARG A C 1
ATOM 1519 O O . ARG A 1 192 ? -1.523 -22.5 0.883 1 83.56 192 ARG A O 1
ATOM 1526 N N . TYR A 1 193 ? 0.227 -23.594 0.13 1 89.38 193 TYR A N 1
ATOM 1527 C CA . TYR A 1 193 ? 1.099 -22.422 0.183 1 89.38 193 TYR A CA 1
ATOM 1528 C C . TYR A 1 193 ? 1.814 -22.219 -1.146 1 89.38 193 TYR A C 1
ATOM 1530 O O . TYR A 1 193 ? 2.77 -21.438 -1.23 1 89.38 193 TYR A O 1
ATOM 1538 N N . ASP A 1 194 ? 1.385 -22.984 -2.115 1 88.19 194 ASP A N 1
ATOM 1539 C CA . ASP A 1 194 ? 2.01 -22.922 -3.432 1 88.19 194 ASP A CA 1
ATOM 1540 C C . ASP A 1 194 ? 1.888 -21.516 -4.023 1 88.19 194 ASP A C 1
ATOM 1542 O O . ASP A 1 194 ? 2.873 -20.953 -4.504 1 88.19 194 ASP A O 1
ATOM 1546 N N . ASP A 1 195 ? 0.697 -20.953 -3.924 1 91.44 195 ASP A N 1
ATOM 1547 C CA . ASP A 1 195 ? 0.475 -19.625 -4.496 1 91.44 195 ASP A CA 1
ATOM 1548 C C . ASP A 1 195 ? 1.202 -18.547 -3.693 1 91.44 195 ASP A C 1
ATOM 1550 O O . ASP A 1 195 ? 1.712 -17.578 -4.262 1 91.44 195 ASP A O 1
ATOM 1554 N N . MET A 1 196 ? 1.326 -18.719 -2.424 1 93.69 196 MET A N 1
ATOM 1555 C CA . MET A 1 196 ? 2.072 -17.766 -1.61 1 93.69 196 MET A CA 1
ATOM 1556 C C . MET A 1 196 ? 3.559 -17.812 -1.952 1 93.69 196 MET A C 1
ATOM 1558 O O . MET A 1 196 ? 4.199 -16.766 -2.068 1 93.69 196 MET A O 1
ATOM 1562 N N . TRP A 1 197 ? 4.059 -19.047 -2.088 1 93.81 197 TRP A N 1
ATOM 1563 C CA . TRP A 1 197 ? 5.457 -19.203 -2.469 1 93.81 197 TRP A CA 1
ATOM 1564 C C . TRP A 1 197 ? 5.746 -18.5 -3.789 1 93.81 197 TRP A C 1
ATOM 1566 O O . TRP A 1 197 ? 6.691 -17.719 -3.887 1 93.81 197 TRP A O 1
ATOM 1576 N N . ALA A 1 198 ? 4.938 -18.828 -4.766 1 95.12 198 ALA A N 1
ATOM 1577 C CA . ALA A 1 198 ? 5.102 -18.188 -6.062 1 95.12 198 ALA A CA 1
ATOM 1578 C C . ALA A 1 198 ? 4.992 -16.672 -5.938 1 95.12 198 ALA A C 1
ATOM 1580 O O . ALA A 1 198 ? 5.727 -15.93 -6.602 1 95.12 198 ALA A O 1
ATOM 1581 N N . GLY A 1 199 ? 4.066 -16.203 -5.109 1 97.5 199 GLY A N 1
ATOM 1582 C CA . GLY A 1 199 ? 3.871 -14.789 -4.887 1 97.5 199 GLY A CA 1
ATOM 1583 C C . GLY A 1 199 ? 5.09 -14.102 -4.293 1 97.5 199 GLY A C 1
ATOM 1584 O O . GLY A 1 199 ? 5.465 -13.016 -4.727 1 97.5 199 GLY A O 1
ATOM 1585 N N . TRP A 1 200 ? 5.68 -14.711 -3.289 1 97.81 200 TRP A N 1
ATOM 1586 C CA . TRP A 1 200 ? 6.871 -14.141 -2.666 1 97.81 200 TRP A CA 1
ATOM 1587 C C . TRP A 1 200 ? 8.016 -14.047 -3.67 1 97.81 200 TRP A C 1
ATOM 1589 O O . TRP A 1 200 ? 8.672 -13.008 -3.777 1 97.81 200 TRP A O 1
ATOM 1599 N N . CYS A 1 201 ? 8.219 -15.109 -4.418 1 98.06 201 CYS A N 1
ATOM 1600 C CA . CYS A 1 201 ? 9.273 -15.117 -5.422 1 98.06 201 CYS A CA 1
ATOM 1601 C C . CYS A 1 201 ? 9.023 -14.047 -6.48 1 98.06 201 CYS A C 1
ATOM 1603 O O . CYS A 1 201 ? 9.914 -13.242 -6.777 1 98.06 201 CYS A O 1
ATOM 1605 N N . MET A 1 202 ? 7.863 -14.078 -6.98 1 98.25 202 MET A N 1
ATOM 1606 C CA . MET A 1 202 ? 7.477 -13.148 -8.031 1 98.25 202 MET A CA 1
ATOM 1607 C C . MET A 1 202 ? 7.621 -11.703 -7.562 1 98.25 202 MET A C 1
ATOM 1609 O O . MET A 1 202 ? 8.125 -10.852 -8.297 1 98.25 202 MET A O 1
ATOM 1613 N N . LYS A 1 203 ? 7.199 -11.375 -6.363 1 98.75 203 LYS A N 1
ATOM 1614 C CA . LYS A 1 203 ? 7.199 -10 -5.879 1 98.75 203 LYS A CA 1
ATOM 1615 C C . LYS A 1 203 ? 8.617 -9.477 -5.711 1 98.75 203 LYS A C 1
ATOM 1617 O O . LYS A 1 203 ? 8.898 -8.312 -6.016 1 98.75 203 LYS A O 1
ATOM 1622 N N . VAL A 1 204 ? 9.531 -10.289 -5.203 1 98.69 204 VAL A N 1
ATOM 1623 C CA . VAL A 1 204 ? 10.93 -9.906 -5.062 1 98.69 204 VAL A CA 1
ATOM 1624 C C . VAL A 1 204 ? 11.523 -9.594 -6.438 1 98.69 204 VAL A C 1
ATOM 1626 O O . VAL A 1 204 ? 12.234 -8.602 -6.602 1 98.69 204 VAL A O 1
ATOM 1629 N N . ILE A 1 205 ? 11.203 -10.406 -7.363 1 98.81 205 ILE A N 1
ATOM 1630 C CA . ILE A 1 205 ? 11.758 -10.25 -8.703 1 98.81 205 ILE A CA 1
ATOM 1631 C C . ILE A 1 205 ? 11.141 -9.031 -9.383 1 98.81 205 ILE A C 1
ATOM 1633 O O . ILE A 1 205 ? 11.844 -8.258 -10.031 1 98.81 205 ILE A O 1
ATOM 1637 N N . CYS A 1 206 ? 9.828 -8.852 -9.25 1 98.75 206 CYS A N 1
ATOM 1638 C CA . CYS A 1 206 ? 9.172 -7.66 -9.781 1 98.75 206 CYS A CA 1
ATOM 1639 C C . CYS A 1 206 ? 9.805 -6.391 -9.219 1 98.75 206 CYS A C 1
ATOM 1641 O O . CYS A 1 206 ? 10.062 -5.441 -9.961 1 98.75 206 CYS A O 1
ATOM 1643 N N . ASP A 1 207 ? 10.039 -6.391 -7.961 1 98.25 207 ASP A N 1
ATOM 1644 C CA . ASP A 1 207 ? 10.648 -5.223 -7.332 1 98.25 207 ASP A CA 1
ATOM 1645 C C . ASP A 1 207 ? 12.039 -4.953 -7.898 1 98.25 207 ASP A C 1
ATOM 1647 O O . ASP A 1 207 ? 12.414 -3.799 -8.117 1 98.25 207 ASP A O 1
ATOM 1651 N N . HIS A 1 208 ? 12.781 -5.992 -8.117 1 98.5 208 HIS A N 1
ATOM 1652 C CA . HIS A 1 208 ? 14.141 -5.867 -8.633 1 98.5 208 HIS A CA 1
ATOM 1653 C C . HIS A 1 208 ? 14.141 -5.355 -10.07 1 98.5 208 HIS A C 1
ATOM 1655 O O . HIS A 1 208 ? 14.969 -4.516 -10.438 1 98.5 208 HIS A O 1
ATOM 1661 N N . LEU A 1 209 ? 13.219 -5.844 -10.844 1 98.56 209 LEU A N 1
ATOM 1662 C CA . LEU A 1 209 ? 13.219 -5.555 -12.273 1 98.56 209 LEU A CA 1
ATOM 1663 C C . LEU A 1 209 ? 12.352 -4.344 -12.586 1 98.56 209 LEU A C 1
ATOM 1665 O O . LEU A 1 209 ? 12.258 -3.924 -13.742 1 98.56 209 LEU A O 1
ATOM 1669 N N . GLY A 1 210 ? 11.711 -3.773 -11.633 1 97.62 210 GLY A N 1
ATOM 1670 C CA . GLY A 1 210 ? 10.891 -2.588 -11.828 1 97.62 210 GLY A CA 1
ATOM 1671 C C . GLY A 1 210 ? 9.539 -2.893 -12.453 1 97.62 210 GLY A C 1
ATOM 1672 O O . GLY A 1 210 ? 9.055 -2.141 -13.297 1 97.62 210 GLY A O 1
ATOM 1673 N N . LEU A 1 211 ? 8.93 -4.016 -12.086 1 98.69 211 LEU A N 1
ATOM 1674 C CA . LEU A 1 211 ? 7.613 -4.422 -12.57 1 98.69 211 LEU A CA 1
ATOM 1675 C C . LEU A 1 211 ? 6.555 -4.234 -11.484 1 98.69 211 LEU A C 1
ATOM 1677 O O . LEU A 1 211 ? 6.879 -4.191 -10.297 1 98.69 211 LEU A O 1
ATOM 1681 N N . GLY A 1 212 ? 5.305 -4.09 -11.914 1 98.75 212 GLY A N 1
ATOM 1682 C CA . GLY A 1 212 ? 4.246 -3.77 -10.961 1 98.75 212 GLY A CA 1
ATOM 1683 C C . GLY A 1 212 ? 3.305 -4.93 -10.711 1 98.75 212 GLY A C 1
ATOM 1684 O O . GLY A 1 212 ? 3.207 -5.848 -11.523 1 98.75 212 GLY A O 1
ATOM 1685 N N . VAL A 1 213 ? 2.65 -4.898 -9.602 1 98.81 213 VAL A N 1
ATOM 1686 C CA . VAL A 1 213 ? 1.625 -5.844 -9.172 1 98.81 213 VAL A CA 1
ATOM 1687 C C . VAL A 1 213 ? 0.381 -5.082 -8.711 1 98.81 213 VAL A C 1
ATOM 1689 O O . VAL A 1 213 ? 0.465 -4.199 -7.855 1 98.81 213 VAL A O 1
ATOM 1692 N N . LYS A 1 214 ? -0.739 -5.422 -9.312 1 98.62 214 LYS A N 1
ATOM 1693 C CA . LYS A 1 214 ? -2.008 -4.816 -8.922 1 98.62 214 LYS A CA 1
ATOM 1694 C C . LYS A 1 214 ? -2.877 -5.812 -8.156 1 98.62 214 LYS A C 1
ATOM 1696 O O . LYS A 1 214 ? -2.803 -7.02 -8.398 1 98.62 214 LYS A O 1
ATOM 1701 N N . THR A 1 215 ? -3.646 -5.332 -7.25 1 98.38 215 THR A N 1
ATOM 1702 C CA . THR A 1 215 ? -4.613 -6.152 -6.527 1 98.38 215 THR A CA 1
ATOM 1703 C C . THR A 1 215 ? -5.922 -5.391 -6.328 1 98.38 215 THR A C 1
ATOM 1705 O O . THR A 1 215 ? -5.953 -4.164 -6.414 1 98.38 215 THR A O 1
ATOM 1708 N N . GLY A 1 216 ? -6.965 -6.027 -6.035 1 97.44 216 GLY A N 1
ATOM 1709 C CA . GLY A 1 216 ? -8.312 -5.492 -5.922 1 97.44 216 GLY A CA 1
ATOM 1710 C C . GLY A 1 216 ? -9.289 -6.137 -6.883 1 97.44 216 GLY A C 1
ATOM 1711 O O . GLY A 1 216 ? -9.469 -7.355 -6.871 1 97.44 216 GLY A O 1
ATOM 1712 N N . LEU A 1 217 ? -9.906 -5.23 -7.715 1 97.19 217 LEU A N 1
ATOM 1713 C CA . LEU A 1 217 ? -10.75 -5.77 -8.781 1 97.19 217 LEU A CA 1
ATOM 1714 C C . LEU A 1 217 ? -9.922 -6.598 -9.758 1 97.19 217 LEU A C 1
ATOM 1716 O O . LEU A 1 217 ? -8.781 -6.238 -10.078 1 97.19 217 LEU A O 1
ATOM 1720 N N . PRO A 1 218 ? -10.516 -7.766 -10.133 1 96.94 218 PRO A N 1
ATOM 1721 C CA . PRO A 1 218 ? -11.914 -8.203 -10.086 1 96.94 218 PRO A CA 1
ATOM 1722 C C . PRO A 1 218 ? -12.195 -9.148 -8.922 1 96.94 218 PRO A C 1
ATOM 1724 O O . PRO A 1 218 ? -11.266 -9.727 -8.344 1 96.94 218 PRO A O 1
ATOM 1727 N N . TYR A 1 219 ? -13.516 -9.25 -8.664 1 96.81 219 TYR A N 1
ATOM 1728 C CA . TYR A 1 219 ? -13.977 -10.203 -7.664 1 96.81 219 TYR A CA 1
ATOM 1729 C C . TYR A 1 219 ? -14.539 -11.453 -8.32 1 96.81 219 TYR A C 1
ATOM 1731 O O . TYR A 1 219 ? -15.125 -11.391 -9.398 1 96.81 219 TYR A O 1
ATOM 1739 N N . ILE A 1 220 ? -14.305 -12.555 -7.703 1 94.25 220 ILE A N 1
ATOM 1740 C CA . ILE A 1 220 ? -14.984 -13.805 -8.023 1 94.25 220 ILE A CA 1
ATOM 1741 C C . ILE A 1 220 ? -15.812 -14.266 -6.82 1 94.25 220 ILE A C 1
ATOM 1743 O O . ILE A 1 220 ? -15.695 -13.703 -5.73 1 94.25 220 ILE A O 1
ATOM 1747 N N . TRP A 1 221 ? -16.734 -15.242 -7.109 1 93.69 221 TRP A N 1
ATOM 1748 C CA . TRP A 1 221 ? -17.531 -15.82 -6.035 1 93.69 221 TRP A CA 1
ATOM 1749 C C . TRP A 1 221 ? -16.906 -17.125 -5.551 1 93.69 221 TRP A C 1
ATOM 1751 O O . TRP A 1 221 ? -16.922 -18.141 -6.266 1 93.69 221 TRP A O 1
ATOM 1761 N N . HIS A 1 222 ? -16.453 -17.078 -4.285 1 93.25 222 HIS A N 1
ATOM 1762 C CA . HIS A 1 222 ? -15.789 -18.25 -3.74 1 93.25 222 HIS A CA 1
ATOM 1763 C C . HIS A 1 222 ? -16.75 -19.094 -2.902 1 93.25 222 HIS A C 1
ATOM 1765 O O . HIS A 1 222 ? -17.281 -18.625 -1.902 1 93.25 222 HIS A O 1
ATOM 1771 N N . SER A 1 223 ? -17.109 -20.359 -3.16 1 86.69 223 SER A N 1
ATOM 1772 C CA . SER A 1 223 ? -18.078 -21.234 -2.488 1 86.69 223 SER A CA 1
ATOM 1773 C C . SER A 1 223 ? -17.375 -22.266 -1.614 1 86.69 223 SER A C 1
ATOM 1775 O O . SER A 1 223 ? -18 -22.891 -0.75 1 86.69 223 SER A O 1
ATOM 1777 N N . LYS A 1 224 ? -16.266 -22.219 -1.323 1 71.06 224 LYS A N 1
ATOM 1778 C CA . LYS A 1 224 ? -15.383 -23.109 -0.578 1 71.06 224 LYS A CA 1
ATOM 1779 C C . LYS A 1 224 ? -15.898 -24.547 -0.609 1 71.06 224 LYS A C 1
ATOM 1781 O O . LYS A 1 224 ? -16.969 -24.844 -0.083 1 71.06 224 LYS A O 1
ATOM 1786 N N . ALA A 1 225 ? -15.141 -25.391 -1.073 1 65.06 225 ALA A N 1
ATOM 1787 C CA . ALA A 1 225 ? -15.5 -26.797 -1.173 1 65.06 225 ALA A CA 1
ATOM 1788 C C . ALA A 1 225 ? -14.695 -27.641 -0.188 1 65.06 225 ALA A C 1
ATOM 1790 O O . ALA A 1 225 ? -15.109 -28.75 0.177 1 65.06 225 ALA A O 1
ATOM 1791 N N . SER A 1 226 ? -13.75 -26.969 0.466 1 73.62 226 SER A N 1
ATOM 1792 C CA . SER A 1 226 ? -12.836 -27.844 1.213 1 73.62 226 SER A CA 1
ATOM 1793 C C . SER A 1 226 ? -13.164 -27.828 2.703 1 73.62 226 SER A C 1
ATOM 1795 O O . SER A 1 226 ? -13.766 -26.875 3.203 1 73.62 226 SER A O 1
ATOM 1797 N N . ASN A 1 227 ? -12.758 -28.922 3.398 1 83 227 ASN A N 1
ATOM 1798 C CA . ASN A 1 227 ? -12.914 -29.094 4.84 1 83 227 ASN A CA 1
ATOM 1799 C C . ASN A 1 227 ? -11.82 -28.375 5.613 1 83 227 ASN A C 1
ATOM 1801 O O . ASN A 1 227 ? -10.633 -28.672 5.438 1 83 227 ASN A O 1
ATOM 1805 N N . PRO A 1 228 ? -12.203 -27.5 6.531 1 84.25 228 PRO A N 1
ATOM 1806 C CA . PRO A 1 228 ? -11.203 -26.703 7.25 1 84.25 228 PRO A CA 1
ATOM 1807 C C . PRO A 1 228 ? -10.273 -27.562 8.109 1 84.25 228 PRO A C 1
ATOM 1809 O O . PRO A 1 228 ? -9.109 -27.203 8.312 1 84.25 228 PRO A O 1
ATOM 1812 N N . PHE A 1 229 ? -10.797 -28.656 8.609 1 86.75 229 PHE A N 1
ATOM 1813 C CA . PHE A 1 229 ? -9.953 -29.516 9.43 1 86.75 229 PHE A CA 1
ATOM 1814 C C . PHE A 1 229 ? -8.859 -30.172 8.594 1 86.75 229 PHE A C 1
ATOM 1816 O O . PHE A 1 229 ? -7.723 -30.312 9.039 1 86.75 229 PHE A O 1
ATOM 1823 N N . VAL A 1 230 ? -9.211 -30.562 7.414 1 85.25 230 VAL A N 1
ATOM 1824 C CA . VAL A 1 230 ? -8.227 -31.109 6.488 1 85.25 230 VAL A CA 1
ATOM 1825 C C . VAL A 1 230 ? -7.227 -30.031 6.098 1 85.25 230 VAL A C 1
ATOM 1827 O O . VAL A 1 230 ? -6.023 -30.281 6.031 1 85.25 230 VAL A O 1
ATOM 1830 N N . ASN A 1 231 ? -7.742 -28.906 5.922 1 87.56 231 ASN A N 1
ATOM 1831 C CA . ASN A 1 231 ? -6.887 -27.781 5.555 1 87.56 231 ASN A CA 1
ATOM 1832 C C . ASN A 1 231 ? -5.898 -27.438 6.668 1 87.56 231 ASN A C 1
ATOM 1834 O O . ASN A 1 231 ? -4.77 -27.016 6.395 1 87.56 231 ASN A O 1
ATOM 1838 N N . LEU A 1 232 ? -6.348 -27.594 7.867 1 89.19 232 LEU A N 1
ATOM 1839 C CA . LEU A 1 232 ? -5.469 -27.328 9 1 89.19 232 LEU A CA 1
ATOM 1840 C C . LEU A 1 232 ? -4.234 -28.219 8.953 1 89.19 232 LEU A C 1
ATOM 1842 O O . LEU A 1 232 ? -3.117 -27.75 9.195 1 89.19 232 LEU A O 1
ATOM 1846 N N . LYS A 1 233 ? -4.457 -29.406 8.633 1 86.75 233 LYS A N 1
ATOM 1847 C CA . LYS A 1 233 ? -3.348 -30.344 8.539 1 86.75 233 LYS A CA 1
ATOM 1848 C C . LYS A 1 233 ? -2.408 -29.969 7.395 1 86.75 233 LYS A C 1
ATOM 1850 O O . LYS A 1 233 ? -1.186 -30.031 7.543 1 86.75 233 LYS A O 1
ATOM 1855 N N . LYS A 1 234 ? -2.965 -29.625 6.316 1 86.75 234 LYS A N 1
ATOM 1856 C CA . LYS A 1 234 ? -2.18 -29.266 5.133 1 86.75 234 LYS A CA 1
ATOM 1857 C C . LYS A 1 234 ? -1.383 -27.984 5.359 1 86.75 234 LYS A C 1
ATOM 1859 O O . LYS A 1 234 ? -0.305 -27.812 4.789 1 86.75 234 LYS A O 1
ATOM 1864 N N . GLU A 1 235 ? -1.901 -27.125 6.219 1 90.5 235 GLU A N 1
ATOM 1865 C CA . GLU A 1 235 ? -1.323 -25.797 6.379 1 90.5 235 GLU A CA 1
ATOM 1866 C C . GLU A 1 235 ? -0.341 -25.766 7.547 1 90.5 235 GLU A C 1
ATOM 1868 O O . GLU A 1 235 ? 0.423 -24.812 7.691 1 90.5 235 GLU A O 1
ATOM 1873 N N . TYR A 1 236 ? -0.312 -26.75 8.297 1 89 236 TYR A N 1
ATOM 1874 C CA . TYR A 1 236 ? 0.431 -26.719 9.555 1 89 236 TYR A CA 1
ATOM 1875 C C . TYR A 1 236 ? 1.881 -26.312 9.32 1 89 236 TYR A C 1
ATOM 1877 O O . TYR A 1 236 ? 2.367 -25.359 9.93 1 89 236 TYR A O 1
ATOM 1885 N N . LYS A 1 237 ? 2.541 -26.984 8.453 1 89.25 237 LYS A N 1
ATOM 1886 C CA . LYS A 1 237 ? 3.941 -26.656 8.188 1 89.25 237 LYS A CA 1
ATOM 1887 C C . LYS A 1 237 ? 4.086 -25.281 7.562 1 89.25 237 LYS A C 1
ATOM 1889 O O . LYS A 1 237 ? 5.027 -24.547 7.871 1 89.25 237 LYS A O 1
ATOM 1894 N N . GLY A 1 238 ? 3.143 -24.969 6.707 1 91.44 238 GLY A N 1
ATOM 1895 C CA . GLY A 1 238 ? 3.17 -23.672 6.059 1 91.44 238 GLY A CA 1
ATOM 1896 C C . GLY A 1 238 ? 3.082 -22.516 7.039 1 91.44 238 GLY A C 1
ATOM 1897 O O . GLY A 1 238 ? 3.756 -21.5 6.867 1 91.44 238 GLY A O 1
ATOM 1898 N N . ILE A 1 239 ? 2.303 -22.703 8.031 1 91.94 239 ILE A N 1
ATOM 1899 C CA . ILE A 1 239 ? 2.105 -21.688 9.047 1 91.94 239 ILE A CA 1
ATOM 1900 C C . ILE A 1 239 ? 3.416 -21.422 9.789 1 91.94 239 ILE A C 1
ATOM 1902 O O . ILE A 1 239 ? 3.773 -20.281 10.062 1 91.94 239 ILE A O 1
ATOM 1906 N N . PHE A 1 240 ? 4.148 -22.438 9.984 1 92 240 PHE A N 1
ATOM 1907 C CA . PHE A 1 240 ? 5.43 -22.297 10.664 1 92 240 PHE A CA 1
ATOM 1908 C C . PHE A 1 240 ? 6.484 -21.719 9.727 1 92 240 PHE A C 1
ATOM 1910 O O . PHE A 1 240 ? 7.25 -20.844 10.117 1 92 240 PHE A O 1
ATOM 1917 N N . TRP A 1 241 ? 6.496 -22.219 8.562 1 93.69 241 TRP A N 1
ATOM 1918 C CA . TRP A 1 241 ? 7.535 -21.844 7.613 1 93.69 241 TRP A CA 1
ATOM 1919 C C . TRP A 1 241 ? 7.387 -20.375 7.188 1 93.69 241 TRP A C 1
ATOM 1921 O O . TRP A 1 241 ? 8.383 -19.703 6.906 1 93.69 241 TRP A O 1
ATOM 1931 N N . GLN A 1 242 ? 6.172 -19.922 7.133 1 95.25 242 GLN A N 1
ATOM 1932 C CA . GLN A 1 242 ? 5.973 -18.547 6.672 1 95.25 242 GLN A CA 1
ATOM 1933 C C . GLN A 1 242 ? 6.621 -17.547 7.625 1 95.25 242 GLN A C 1
ATOM 1935 O O . GLN A 1 242 ? 7.047 -16.469 7.207 1 95.25 242 GLN A O 1
ATOM 1940 N N . GLU A 1 243 ? 6.758 -17.891 8.891 1 96.38 243 GLU A N 1
ATOM 1941 C CA . GLU A 1 243 ? 7.367 -17.016 9.891 1 96.38 243 GLU A CA 1
ATOM 1942 C C . GLU A 1 243 ? 8.859 -16.828 9.625 1 96.38 243 GLU A C 1
ATOM 1944 O O . GLU A 1 243 ? 9.469 -15.867 10.094 1 96.38 243 GLU A O 1
ATOM 1949 N N . LYS A 1 244 ? 9.406 -17.75 8.867 1 96.38 244 LYS A N 1
ATOM 1950 C CA . LYS A 1 244 ? 10.812 -17.656 8.492 1 96.38 244 LYS A CA 1
ATOM 1951 C C . LYS A 1 244 ? 10.961 -17.203 7.043 1 96.38 244 LYS A C 1
ATOM 1953 O O . LYS A 1 244 ? 11.883 -16.438 6.719 1 96.38 244 LYS A O 1
ATOM 1958 N N . ALA A 1 245 ? 10.07 -17.609 6.246 1 96.5 245 ALA A N 1
ATOM 1959 C CA . ALA A 1 245 ? 10.141 -17.312 4.82 1 96.5 245 ALA A CA 1
ATOM 1960 C C . ALA A 1 245 ? 9.883 -15.836 4.547 1 96.5 245 ALA A C 1
ATOM 1962 O O . ALA A 1 245 ? 10.594 -15.211 3.756 1 96.5 245 ALA A O 1
ATOM 1963 N N . ILE A 1 246 ? 8.93 -15.266 5.195 1 97.12 246 ILE A N 1
ATOM 1964 C CA . ILE A 1 246 ? 8.539 -13.891 4.918 1 97.12 246 ILE A CA 1
ATOM 1965 C C . ILE A 1 246 ? 9.688 -12.945 5.273 1 97.12 246 ILE A C 1
ATOM 1967 O O . ILE A 1 246 ? 10.109 -12.133 4.445 1 97.12 246 ILE A O 1
ATOM 1971 N N . PRO A 1 247 ? 10.289 -13.062 6.488 1 97.06 247 PRO A N 1
ATOM 1972 C CA . PRO A 1 247 ? 11.461 -12.234 6.758 1 97.06 247 PRO A CA 1
ATOM 1973 C C . PRO A 1 247 ? 12.594 -12.461 5.758 1 97.06 247 PRO A C 1
ATOM 1975 O O . PRO A 1 247 ? 13.297 -11.523 5.387 1 97.06 247 PRO A O 1
ATOM 1978 N N . PHE A 1 248 ? 12.781 -13.719 5.383 1 98.06 248 PHE A N 1
ATOM 1979 C CA . PHE A 1 248 ? 13.789 -14.031 4.371 1 98.06 248 PHE A CA 1
ATOM 1980 C C . PHE A 1 248 ? 13.531 -13.242 3.092 1 98.06 248 PHE A C 1
ATOM 1982 O O . PHE A 1 248 ? 14.414 -12.555 2.588 1 98.06 248 PHE A O 1
ATOM 1989 N N . PHE A 1 249 ? 12.312 -13.273 2.541 1 98.19 249 PHE A N 1
ATOM 1990 C CA . PHE A 1 249 ? 11.984 -12.633 1.272 1 98.19 249 PHE A CA 1
ATOM 1991 C C . PHE A 1 249 ? 11.992 -11.117 1.412 1 98.19 249 PHE A C 1
ATOM 1993 O O . PHE A 1 249 ? 12.234 -10.398 0.441 1 98.19 249 PHE A O 1
ATOM 2000 N N . GLN A 1 250 ? 11.695 -10.586 2.594 1 96.81 250 GLN A N 1
ATOM 2001 C CA . GLN A 1 250 ? 11.734 -9.148 2.842 1 96.81 250 GLN A CA 1
ATOM 2002 C C . GLN A 1 250 ? 13.172 -8.633 2.848 1 96.81 250 GLN A C 1
ATOM 2004 O O . GLN A 1 250 ? 13.414 -7.457 2.586 1 96.81 250 GLN A O 1
ATOM 2009 N N . SER A 1 251 ? 14.109 -9.5 3.08 1 96.12 251 SER A N 1
ATOM 2010 C CA . SER A 1 251 ? 15.484 -9.062 3.275 1 96.12 251 SER A CA 1
ATOM 2011 C C . SER A 1 251 ? 16.359 -9.43 2.082 1 96.12 251 SER A C 1
ATOM 2013 O O . SER A 1 251 ? 17.438 -8.867 1.901 1 96.12 251 SER A O 1
ATOM 2015 N N . VAL A 1 252 ? 15.898 -10.336 1.288 1 97 252 VAL A N 1
ATOM 2016 C CA . VAL A 1 252 ? 16.734 -10.844 0.204 1 97 252 VAL A CA 1
ATOM 2017 C C . VAL A 1 252 ? 16.938 -9.758 -0.848 1 97 252 VAL A C 1
ATOM 2019 O O . VAL A 1 252 ? 16.016 -9 -1.151 1 97 252 VAL A O 1
ATOM 2022 N N . SER A 1 253 ? 18.172 -9.609 -1.29 1 95 253 SER A N 1
ATOM 2023 C CA . SER A 1 253 ? 18.516 -8.695 -2.375 1 95 253 SER A CA 1
ATOM 2024 C C . SER A 1 253 ? 19.141 -9.438 -3.545 1 95 253 SER A C 1
ATOM 2026 O O . SER A 1 253 ? 19.984 -10.32 -3.346 1 95 253 SER A O 1
ATOM 2028 N N . LEU A 1 254 ? 18.703 -9.117 -4.684 1 97.81 254 LEU A N 1
ATOM 2029 C CA . LEU A 1 254 ? 19.234 -9.727 -5.895 1 97.81 254 LEU A CA 1
ATOM 2030 C C . LEU A 1 254 ? 20.328 -8.859 -6.504 1 97.81 254 LEU A C 1
ATOM 2032 O O . LEU A 1 254 ? 20.266 -7.629 -6.434 1 97.81 254 LEU A O 1
ATOM 2036 N N . PRO A 1 255 ? 21.328 -9.484 -7.113 1 97.19 255 PRO A N 1
ATOM 2037 C CA . PRO A 1 255 ? 22.391 -8.711 -7.75 1 97.19 255 PRO A CA 1
ATOM 2038 C C . PRO A 1 255 ? 21.891 -7.824 -8.883 1 97.19 255 PRO A C 1
ATOM 2040 O O . PRO A 1 255 ? 21 -8.227 -9.641 1 97.19 255 PRO A O 1
ATOM 2043 N N . LYS A 1 256 ? 22.562 -6.742 -9.047 1 95.88 256 LYS A N 1
ATOM 2044 C CA . LYS A 1 256 ? 22.156 -5.77 -10.062 1 95.88 256 LYS A CA 1
ATOM 2045 C C . LYS A 1 256 ? 22.297 -6.355 -11.469 1 95.88 256 LYS A C 1
ATOM 2047 O O . LYS A 1 256 ? 21.594 -5.934 -12.391 1 95.88 256 LYS A O 1
ATOM 2052 N N . GLU A 1 257 ? 23.125 -7.34 -11.594 1 96.25 257 GLU A N 1
ATOM 2053 C CA . GLU A 1 257 ? 23.406 -7.941 -12.898 1 96.25 257 GLU A CA 1
ATOM 2054 C C . GLU A 1 257 ? 22.25 -8.836 -13.344 1 96.25 257 GLU A C 1
ATOM 2056 O O . GLU A 1 257 ? 22.188 -9.234 -14.516 1 96.25 257 GLU A O 1
ATOM 2061 N N . CYS A 1 258 ? 21.391 -9.164 -12.414 1 97.75 258 CYS A N 1
ATOM 2062 C CA . CYS A 1 258 ? 20.219 -9.953 -12.789 1 97.75 258 CYS A CA 1
ATOM 2063 C C . CYS A 1 258 ? 19.219 -9.102 -13.562 1 97.75 258 CYS A C 1
ATOM 2065 O O . CYS A 1 258 ? 18.312 -8.5 -12.977 1 97.75 258 CYS A O 1
ATOM 2067 N N . SER A 1 259 ? 19.281 -9.227 -14.859 1 97.19 259 SER A N 1
ATOM 2068 C CA . SER A 1 259 ? 18.5 -8.32 -15.695 1 97.19 259 SER A CA 1
ATOM 2069 C C . SER A 1 259 ? 17.328 -9.047 -16.344 1 97.19 259 SER A C 1
ATOM 2071 O O . SER A 1 259 ? 16.625 -8.477 -17.188 1 97.19 259 SER A O 1
ATOM 2073 N N . SER A 1 260 ? 17.188 -10.32 -16.094 1 97.56 260 SER A N 1
ATOM 2074 C CA . SER A 1 260 ? 16.047 -11.094 -16.578 1 97.56 260 SER A CA 1
ATOM 2075 C C . SER A 1 260 ? 15.391 -11.875 -15.445 1 97.56 260 SER A C 1
ATOM 2077 O O . SER A 1 260 ? 16 -12.094 -14.398 1 97.56 260 SER A O 1
ATOM 2079 N N . VAL A 1 261 ? 14.156 -12.211 -15.703 1 97.94 261 VAL A N 1
ATOM 2080 C CA . VAL A 1 261 ? 13.414 -12.945 -14.68 1 97.94 261 VAL A CA 1
ATOM 2081 C C . VAL A 1 261 ? 14.102 -14.289 -14.414 1 97.94 261 VAL A C 1
ATOM 2083 O O . VAL A 1 261 ? 14.18 -14.734 -13.266 1 97.94 261 VAL A O 1
ATOM 2086 N N . GLU A 1 262 ? 14.625 -14.961 -15.445 1 97 262 GLU A N 1
ATOM 2087 C CA . GLU A 1 262 ? 15.305 -16.234 -15.312 1 97 262 GLU A CA 1
ATOM 2088 C C . GLU A 1 262 ? 16.547 -16.109 -14.43 1 97 262 GLU A C 1
ATOM 2090 O O . GLU A 1 262 ? 16.75 -16.922 -13.516 1 97 262 GLU A O 1
ATOM 2095 N N . LYS A 1 263 ? 17.297 -15.094 -14.734 1 98.19 263 LYS A N 1
ATOM 2096 C CA . LYS A 1 263 ? 18.516 -14.883 -13.945 1 98.19 263 LYS A CA 1
ATOM 2097 C C . LYS A 1 263 ? 18.172 -14.578 -12.492 1 98.19 263 LYS A C 1
ATOM 2099 O O . LYS A 1 263 ? 18.828 -15.078 -11.578 1 98.19 263 LYS A O 1
ATOM 2104 N N . CYS A 1 264 ? 17.203 -13.734 -12.305 1 98.75 264 CYS A N 1
ATOM 2105 C CA . CYS A 1 264 ? 16.766 -13.406 -10.953 1 98.75 264 CYS A CA 1
ATOM 2106 C C . CYS A 1 264 ? 16.312 -14.656 -10.211 1 98.75 264 CYS A C 1
ATOM 2108 O O . CYS A 1 264 ? 16.641 -14.836 -9.039 1 98.75 264 CYS A O 1
ATOM 2110 N N . TYR A 1 265 ? 15.523 -15.469 -10.883 1 98.38 265 TYR A N 1
ATOM 2111 C CA . TYR A 1 265 ? 14.961 -16.656 -10.258 1 98.38 265 TYR A CA 1
ATOM 2112 C C . TYR A 1 265 ? 16.062 -17.641 -9.883 1 98.38 265 TYR A C 1
ATOM 2114 O O . TYR A 1 265 ? 15.984 -18.297 -8.828 1 98.38 265 TYR A O 1
ATOM 2122 N N . LEU A 1 266 ? 17.062 -17.797 -10.703 1 98.31 266 LEU A N 1
ATOM 2123 C CA . LEU A 1 266 ? 18.188 -18.672 -10.398 1 98.31 266 LEU A CA 1
ATOM 2124 C C . LEU A 1 266 ? 18.969 -18.141 -9.195 1 98.31 266 LEU A C 1
ATOM 2126 O O . LEU A 1 266 ? 19.359 -18.922 -8.312 1 98.31 266 LEU A O 1
ATOM 2130 N N . ALA A 1 267 ? 19.172 -16.859 -9.234 1 98.56 267 ALA A N 1
ATOM 2131 C CA . ALA A 1 267 ? 19.828 -16.266 -8.07 1 98.56 267 ALA A CA 1
ATOM 2132 C C . ALA A 1 267 ? 19.031 -16.5 -6.797 1 98.56 267 ALA A C 1
ATOM 2134 O O . ALA A 1 267 ? 19.594 -16.828 -5.75 1 98.56 267 ALA A O 1
ATOM 2135 N N . LEU A 1 268 ? 17.75 -16.344 -6.922 1 98.5 268 LEU A N 1
ATOM 2136 C CA . LEU A 1 268 ? 16.859 -16.547 -5.785 1 98.5 268 LEU A CA 1
ATOM 2137 C C . LEU A 1 268 ? 16.906 -18 -5.324 1 98.5 268 LEU A C 1
ATOM 2139 O O . LEU A 1 268 ? 16.875 -18.281 -4.121 1 98.5 268 LEU A O 1
ATOM 2143 N N . ALA A 1 269 ? 16.953 -18.938 -6.242 1 98 269 ALA A N 1
ATOM 2144 C CA . ALA A 1 269 ? 17.062 -20.359 -5.902 1 98 269 ALA A CA 1
ATOM 2145 C C . ALA A 1 269 ? 18.297 -20.625 -5.047 1 98 269 ALA A C 1
ATOM 2147 O O . ALA A 1 269 ? 18.25 -21.422 -4.102 1 98 269 ALA A O 1
ATOM 2148 N N . GLY A 1 270 ? 19.328 -19.984 -5.441 1 98.19 270 GLY A N 1
ATOM 2149 C CA . GLY A 1 270 ? 20.531 -20.094 -4.641 1 98.19 270 GLY A CA 1
ATOM 2150 C C . GLY A 1 270 ? 20.359 -19.594 -3.223 1 98.19 270 GLY A C 1
ATOM 2151 O O . GLY A 1 270 ? 20.797 -20.25 -2.27 1 98.19 270 GLY A O 1
ATOM 2152 N N . GLU A 1 271 ? 19.797 -18.422 -3.078 1 98.25 271 GLU A N 1
ATOM 2153 C CA . GLU A 1 271 ? 19.547 -17.844 -1.761 1 98.25 271 GLU A CA 1
ATOM 2154 C C . GLU A 1 271 ? 18.609 -18.734 -0.939 1 98.25 271 GLU A C 1
ATOM 2156 O O . GLU A 1 271 ? 18.797 -18.891 0.269 1 98.25 271 GLU A O 1
ATOM 2161 N N . VAL A 1 272 ? 1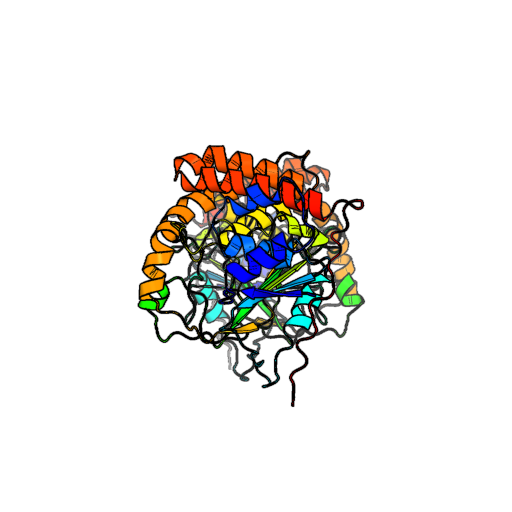7.594 -19.281 -1.555 1 98 272 VAL A N 1
ATOM 2162 C CA . VAL A 1 272 ? 16.656 -20.188 -0.89 1 98 272 VAL A CA 1
ATOM 2163 C C . VAL A 1 272 ? 17.391 -21.406 -0.34 1 98 272 VAL A C 1
ATOM 2165 O O . VAL A 1 272 ? 17.188 -21.781 0.815 1 98 272 VAL A O 1
ATOM 2168 N N . LYS A 1 273 ? 18.188 -22 -1.139 1 97.75 273 LYS A N 1
ATOM 2169 C CA . LYS A 1 273 ? 18.953 -23.172 -0.731 1 97.75 273 LYS A CA 1
ATOM 2170 C C . LYS A 1 273 ? 19.844 -22.859 0.468 1 97.75 273 LYS A C 1
ATOM 2172 O O . LYS A 1 273 ? 19.906 -23.641 1.426 1 97.75 273 LYS A O 1
ATOM 2177 N N . SER A 1 274 ? 20.469 -21.75 0.475 1 97.19 274 SER A N 1
ATOM 2178 C CA . SER A 1 274 ? 21.453 -21.391 1.487 1 97.19 274 SER A CA 1
ATOM 2179 C C . SER A 1 274 ? 20.781 -20.922 2.773 1 97.19 274 SER A C 1
ATOM 2181 O O . SER A 1 274 ? 21.234 -21.234 3.871 1 97.19 274 SER A O 1
ATOM 2183 N N . LYS A 1 275 ? 19.719 -20.156 2.68 1 97.06 275 LYS A N 1
ATOM 2184 C CA . LYS A 1 275 ? 19.172 -19.484 3.857 1 97.06 275 LYS A CA 1
ATOM 2185 C C . LYS A 1 275 ? 17.953 -20.25 4.398 1 97.06 275 LYS A C 1
ATOM 2187 O O . LYS A 1 275 ? 17.766 -20.344 5.613 1 97.06 275 LYS A O 1
ATOM 2192 N N . LEU A 1 276 ? 17.125 -20.766 3.523 1 96.69 276 LEU A N 1
ATOM 2193 C CA . LEU A 1 276 ? 15.93 -21.469 3.984 1 96.69 276 LEU A CA 1
ATOM 2194 C C . LEU A 1 276 ? 16.203 -22.969 4.121 1 96.69 276 LEU A C 1
ATOM 2196 O O . LEU A 1 276 ? 15.438 -23.688 4.758 1 96.69 276 LEU A O 1
ATOM 2200 N N . GLY A 1 277 ? 17.297 -23.422 3.547 1 95.56 277 GLY A N 1
ATOM 2201 C CA . GLY A 1 277 ? 17.656 -24.828 3.66 1 95.56 277 GLY A CA 1
ATOM 2202 C C . GLY A 1 277 ? 17.781 -25.297 5.098 1 95.56 277 GLY A C 1
ATOM 2203 O O . GLY A 1 277 ? 17.531 -26.469 5.398 1 95.56 277 GLY A O 1
ATOM 2204 N N . GLU A 1 278 ? 18.141 -24.406 5.977 1 94.56 278 GLU A N 1
ATOM 2205 C CA . GLU A 1 278 ? 18.312 -24.75 7.387 1 94.56 278 GLU A CA 1
ATOM 2206 C C . GLU A 1 278 ? 16.969 -24.891 8.086 1 94.56 278 GLU A C 1
ATOM 2208 O O . GLU A 1 278 ? 16.859 -25.531 9.133 1 94.56 278 GLU A O 1
ATOM 2213 N N . VAL A 1 279 ? 15.984 -24.297 7.539 1 93.75 279 VAL A N 1
ATOM 2214 C CA . VAL A 1 279 ? 14.648 -24.359 8.125 1 93.75 279 VAL A CA 1
ATOM 2215 C C . VAL A 1 279 ? 14.07 -25.75 7.934 1 93.75 279 VAL A C 1
ATOM 2217 O O . VAL A 1 279 ? 13.492 -26.328 8.859 1 93.75 279 VAL A O 1
ATOM 2220 N N . ASP A 1 280 ? 14.188 -26.391 6.777 1 92.94 280 ASP A N 1
ATOM 2221 C CA . ASP A 1 280 ? 13.68 -27.703 6.406 1 92.94 280 ASP A CA 1
ATOM 2222 C C . ASP A 1 280 ? 14.336 -28.203 5.121 1 92.94 280 ASP A C 1
ATOM 2224 O O . ASP A 1 280 ? 14.547 -27.438 4.184 1 92.94 280 ASP A O 1
ATOM 2228 N N . PRO A 1 281 ? 14.617 -29.516 5.055 1 92.81 281 PRO A N 1
ATOM 2229 C CA . PRO A 1 281 ? 15.219 -30.078 3.84 1 92.81 281 PRO A CA 1
ATOM 2230 C C . PRO A 1 281 ? 14.328 -29.906 2.609 1 92.81 281 PRO A C 1
ATOM 2232 O O . PRO A 1 281 ? 14.82 -29.953 1.479 1 92.81 281 PRO A O 1
ATOM 2235 N N . TYR A 1 282 ? 13.156 -29.688 2.852 1 91.12 282 TYR A N 1
ATOM 2236 C CA . TYR A 1 282 ? 12.211 -29.422 1.768 1 91.12 282 TYR A CA 1
ATOM 2237 C C . TYR A 1 282 ? 12.695 -28.266 0.898 1 91.12 282 TYR A C 1
ATOM 2239 O O . TYR A 1 282 ? 12.586 -28.312 -0.329 1 91.12 282 TYR A O 1
ATOM 2247 N N . PHE A 1 283 ? 13.281 -27.281 1.472 1 94.38 283 PHE A N 1
ATOM 2248 C CA . PHE A 1 283 ? 13.656 -26.078 0.745 1 94.38 283 PHE A CA 1
ATOM 2249 C C . PHE A 1 283 ? 14.883 -26.328 -0.131 1 94.38 283 PHE A C 1
ATOM 2251 O O . PHE A 1 283 ? 15.07 -25.641 -1.144 1 94.38 283 PHE A O 1
ATOM 2258 N N . ILE A 1 284 ? 15.641 -27.266 0.244 1 95.06 284 ILE A N 1
ATOM 2259 C CA . ILE A 1 284 ? 16.766 -27.656 -0.607 1 95.06 284 ILE A CA 1
ATOM 2260 C C . ILE A 1 284 ? 16.234 -28.297 -1.887 1 95.06 284 ILE A C 1
ATOM 2262 O O . ILE A 1 284 ? 16.672 -27.953 -2.988 1 95.06 284 ILE A O 1
ATOM 2266 N N . LYS A 1 285 ? 15.32 -29.203 -1.678 1 91.44 285 LYS A N 1
ATOM 2267 C CA . LYS A 1 285 ? 14.695 -29.859 -2.826 1 91.44 285 LYS A CA 1
ATOM 2268 C C . LYS A 1 285 ? 13.961 -28.844 -3.701 1 91.44 285 LYS A C 1
ATOM 2270 O O .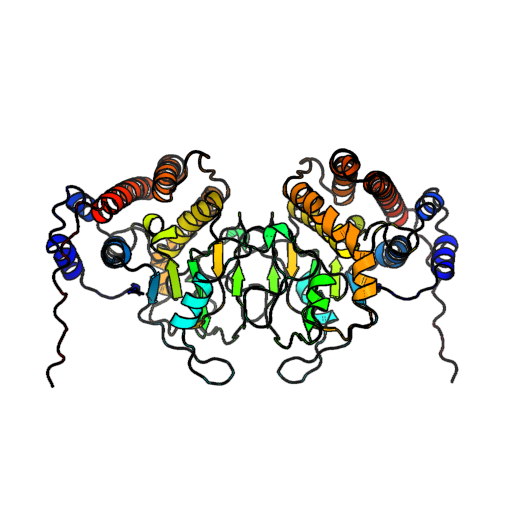 LYS A 1 285 ? 13.992 -28.938 -4.93 1 91.44 285 LYS A O 1
ATOM 2275 N N . LEU A 1 286 ? 13.305 -27.953 -3.041 1 92.38 286 LEU A N 1
ATOM 2276 C CA . LEU A 1 286 ? 12.578 -26.922 -3.762 1 92.38 286 LEU A CA 1
ATOM 2277 C C . LEU A 1 286 ? 13.523 -26.047 -4.582 1 92.38 286 LEU A C 1
ATOM 2279 O O . LEU A 1 286 ? 13.227 -25.719 -5.734 1 92.38 286 LEU A O 1
ATOM 2283 N N . ALA A 1 287 ? 14.633 -25.688 -4.031 1 95.19 287 ALA A N 1
ATOM 2284 C CA . ALA A 1 287 ? 15.633 -24.891 -4.742 1 95.19 287 ALA A CA 1
ATOM 2285 C C . ALA A 1 287 ? 16.125 -25.625 -5.984 1 95.19 287 ALA A C 1
ATOM 2287 O O . ALA A 1 287 ? 16.312 -25.016 -7.043 1 95.19 287 ALA A O 1
ATOM 2288 N N . ASP A 1 288 ? 16.312 -26.859 -5.836 1 92.5 288 ASP A N 1
ATOM 2289 C CA . ASP A 1 288 ? 16.734 -27.672 -6.98 1 92.5 288 ASP A CA 1
ATOM 2290 C C . ASP A 1 288 ? 15.648 -27.688 -8.055 1 92.5 288 ASP A C 1
ATOM 2292 O O . ASP A 1 288 ? 15.953 -27.625 -9.25 1 92.5 288 ASP A O 1
ATOM 2296 N N . ALA A 1 289 ? 14.477 -27.828 -7.633 1 89.94 289 ALA A N 1
ATOM 2297 C CA . ALA A 1 289 ? 13.352 -27.828 -8.562 1 89.94 289 ALA A CA 1
ATOM 2298 C C . ALA A 1 289 ? 13.234 -26.484 -9.281 1 89.94 289 ALA A C 1
ATOM 2300 O O . ALA A 1 289 ? 12.859 -26.422 -10.453 1 89.94 289 ALA A O 1
ATOM 2301 N N . MET A 1 290 ? 13.508 -25.406 -8.586 1 93.12 290 MET A N 1
ATOM 2302 C CA . MET A 1 290 ? 13.492 -24.078 -9.18 1 93.12 290 MET A CA 1
ATOM 2303 C C . MET A 1 290 ? 14.477 -23.984 -10.336 1 93.12 290 MET A C 1
ATOM 2305 O O . MET A 1 290 ? 14.156 -23.438 -11.391 1 93.12 290 MET A O 1
ATOM 2309 N N . VAL A 1 291 ? 15.641 -24.516 -10.109 1 93.31 291 VAL A N 1
ATOM 2310 C CA . VAL A 1 291 ? 16.672 -24.516 -11.141 1 93.31 291 VAL A CA 1
ATOM 2311 C C . VAL A 1 291 ? 16.203 -25.328 -12.344 1 93.31 291 VAL A C 1
ATOM 2313 O O . VAL A 1 291 ? 16.328 -24.891 -13.484 1 93.31 291 VAL A O 1
ATOM 2316 N N . THR A 1 292 ? 15.648 -26.484 -12.086 1 88.62 292 THR A N 1
ATOM 2317 C CA . THR A 1 292 ? 15.156 -27.359 -13.148 1 88.62 292 THR A CA 1
ATOM 2318 C C . THR A 1 292 ? 14.023 -26.672 -13.922 1 88.62 292 THR A C 1
ATOM 2320 O O . THR A 1 292 ? 13.93 -26.828 -15.141 1 88.62 292 THR A O 1
ATOM 2323 N N . TRP A 1 293 ? 13.211 -25.984 -13.195 1 88.19 293 TRP A N 1
ATOM 2324 C CA . TRP A 1 293 ? 12.117 -25.234 -13.805 1 88.19 293 TRP A CA 1
ATOM 2325 C C . TRP A 1 293 ? 12.641 -24.234 -14.828 1 88.19 293 TRP A C 1
ATOM 2327 O O . TRP A 1 293 ? 12.109 -24.141 -15.938 1 88.19 293 TRP A O 1
ATOM 2337 N N . ILE A 1 294 ? 13.672 -23.484 -14.5 1 91.56 294 ILE A N 1
ATOM 2338 C CA . ILE A 1 294 ? 14.227 -22.484 -15.398 1 91.56 294 ILE A CA 1
ATOM 2339 C C . ILE A 1 294 ? 14.898 -23.156 -16.594 1 91.56 294 ILE A C 1
ATOM 2341 O O . ILE A 1 294 ? 14.836 -22.656 -17.719 1 91.56 294 ILE A O 1
ATOM 2345 N N . GLU A 1 295 ? 15.531 -24.266 -16.328 1 86.44 295 GLU A N 1
ATOM 2346 C CA . GLU A 1 295 ? 16.094 -25.016 -17.438 1 86.44 295 GLU A CA 1
ATOM 2347 C C . GLU A 1 295 ? 15.016 -25.438 -18.438 1 86.44 295 GLU A C 1
ATOM 2349 O O . GLU A 1 295 ? 15.188 -25.297 -19.641 1 86.44 295 GLU A O 1
ATOM 2354 N N . ALA A 1 296 ? 13.977 -25.953 -17.891 1 82.62 296 ALA A N 1
ATOM 2355 C CA . ALA A 1 296 ? 12.852 -26.359 -18.734 1 82.62 296 ALA A CA 1
ATOM 2356 C C . ALA A 1 296 ? 12.258 -25.156 -19.469 1 82.62 296 ALA A C 1
ATOM 2358 O O . ALA A 1 296 ? 11.938 -25.25 -20.656 1 82.62 296 ALA A O 1
ATOM 2359 N N . TRP A 1 297 ? 12.133 -24.047 -18.781 1 86 297 TRP A N 1
ATOM 2360 C CA . TRP A 1 297 ? 11.586 -22.828 -19.344 1 86 297 TRP A CA 1
ATOM 2361 C C . TRP A 1 297 ? 12.414 -22.359 -20.547 1 86 297 TRP A C 1
ATOM 2363 O O . TRP A 1 297 ? 11.867 -22.031 -21.594 1 86 297 TRP A O 1
ATOM 2373 N N . ASN A 1 298 ? 13.695 -22.328 -20.359 1 85.44 298 ASN A N 1
ATOM 2374 C CA . ASN A 1 298 ? 14.602 -21.891 -21.422 1 85.44 298 ASN A CA 1
ATOM 2375 C C . ASN A 1 298 ? 14.547 -22.812 -22.625 1 85.44 298 ASN A C 1
ATOM 2377 O O . ASN A 1 298 ? 14.617 -22.359 -23.766 1 85.44 298 ASN A O 1
ATOM 2381 N N . MET A 1 299 ? 14.391 -24.016 -22.438 1 77.62 299 MET A N 1
ATOM 2382 C CA . MET A 1 299 ? 14.359 -24.984 -23.516 1 77.62 299 MET A CA 1
ATOM 2383 C C . MET A 1 299 ? 13.086 -24.844 -24.344 1 77.62 299 MET A C 1
ATOM 2385 O O . MET A 1 299 ? 13.125 -24.922 -25.562 1 77.62 299 MET A O 1
ATOM 2389 N N . VAL A 1 300 ? 12.016 -24.672 -23.625 1 74.75 300 VAL A N 1
ATOM 2390 C CA . VAL A 1 300 ? 10.719 -24.609 -24.297 1 74.75 300 VAL A CA 1
ATOM 2391 C C . VAL A 1 300 ? 10.586 -23.266 -25.031 1 74.75 300 VAL A C 1
ATOM 2393 O O . VAL A 1 300 ? 9.977 -23.203 -26.094 1 74.75 300 VAL A O 1
ATOM 2396 N N . ASN A 1 301 ? 11.148 -22.25 -24.578 1 76.62 301 ASN A N 1
ATOM 2397 C CA . ASN A 1 301 ? 10.938 -20.922 -25.156 1 76.62 301 ASN A CA 1
ATOM 2398 C C . ASN A 1 301 ? 12.117 -20.5 -26.016 1 76.62 301 ASN A C 1
ATOM 2400 O O . ASN A 1 301 ? 12.141 -19.375 -26.531 1 76.62 301 ASN A O 1
ATOM 2404 N N . SER A 1 302 ? 13.078 -21.328 -26.188 1 68.56 302 SER A N 1
ATOM 2405 C CA . SER A 1 302 ? 14.164 -21.047 -27.125 1 68.56 302 SER A CA 1
ATOM 2406 C C . SER A 1 302 ? 13.688 -21.188 -28.562 1 68.56 302 SER A C 1
ATOM 2408 O O . SER A 1 302 ? 12.859 -22.031 -28.875 1 68.56 302 SER A O 1
ATOM 2410 N N . PRO A 1 303 ? 13.672 -20.094 -29.391 1 60.47 303 PRO A N 1
ATOM 2411 C CA . PRO A 1 303 ? 13.195 -20.094 -30.781 1 60.47 303 PRO A CA 1
ATOM 2412 C C . PRO A 1 303 ? 13.453 -21.422 -31.484 1 60.47 303 PRO A C 1
ATOM 2414 O O . PRO A 1 303 ? 12.664 -21.844 -32.344 1 60.47 303 PRO A O 1
ATOM 2417 N N . GLY A 1 304 ? 14.453 -22.094 -31.422 1 50.28 304 GLY A N 1
ATOM 2418 C CA . GLY A 1 304 ? 14.742 -23.25 -32.25 1 50.28 304 GLY A CA 1
ATOM 2419 C C . GLY A 1 304 ? 13.922 -24.469 -31.891 1 50.28 304 GLY A C 1
ATOM 2420 O O . GLY A 1 304 ? 13.812 -25.406 -32.688 1 50.28 304 GLY A O 1
ATOM 2421 N N . GLU A 1 305 ? 13.531 -24.672 -30.734 1 47.25 305 GLU A N 1
ATOM 2422 C CA . GLU A 1 305 ? 12.859 -25.922 -30.359 1 47.25 305 GLU A CA 1
ATOM 2423 C C . GLU A 1 305 ? 11.359 -25.703 -30.203 1 47.25 305 GLU A C 1
ATOM 2425 O O . GLU A 1 305 ? 10.906 -25.25 -29.141 1 47.25 305 GLU A O 1
ATOM 2430 N N . LYS A 1 306 ? 10.68 -25.25 -31.234 1 45.62 306 LYS A N 1
ATOM 2431 C CA . LYS A 1 306 ? 9.219 -25.172 -31.156 1 45.62 306 LYS A CA 1
ATOM 2432 C C . LYS A 1 306 ? 8.625 -26.531 -30.781 1 45.62 306 LYS A C 1
ATOM 2434 O O . LYS A 1 306 ? 8.812 -27.516 -31.484 1 45.62 306 LYS A O 1
ATOM 2439 N N . PRO A 1 307 ? 8.258 -26.625 -29.531 1 44.41 307 PRO A N 1
ATOM 2440 C CA . PRO A 1 307 ? 7.508 -27.875 -29.391 1 44.41 307 PRO A CA 1
ATOM 2441 C C . PRO A 1 307 ? 6.285 -27.938 -30.297 1 44.41 307 PRO A C 1
ATOM 2443 O O . PRO A 1 307 ? 5.602 -26.922 -30.484 1 44.41 307 PRO A O 1
ATOM 2446 N N . ALA A 1 308 ? 6.238 -28.688 -31.297 1 37.34 308 ALA A N 1
ATOM 2447 C CA . ALA A 1 308 ? 5.055 -28.938 -32.125 1 37.34 308 ALA A CA 1
ATOM 2448 C C . ALA A 1 308 ? 3.855 -29.312 -31.234 1 37.34 308 ALA A C 1
ATOM 2450 O O . ALA A 1 308 ? 3.85 -30.359 -30.578 1 37.34 308 ALA A O 1
ATOM 2451 N N . MET A 1 309 ? 3.238 -28.328 -30.594 1 37.91 309 MET A N 1
ATOM 2452 C CA . MET A 1 309 ? 1.961 -28.672 -29.984 1 37.91 309 MET A CA 1
ATOM 2453 C C . MET A 1 309 ? 1.009 -29.281 -31 1 37.91 309 MET A C 1
ATOM 2455 O O . MET A 1 309 ? 0.587 -28.594 -31.938 1 37.91 309 MET A O 1
ATOM 2459 N N . THR A 1 310 ? 1.044 -30.469 -31.312 1 32.59 310 THR A N 1
ATOM 2460 C CA . THR A 1 310 ? -0.082 -31.047 -32.031 1 32.59 310 THR A CA 1
ATOM 2461 C C . THR A 1 310 ? -1.401 -30.703 -31.359 1 32.59 310 THR A C 1
ATOM 2463 O O . THR A 1 310 ? -1.461 -30.578 -30.141 1 32.59 310 THR A O 1
ATOM 2466 N N . SER A 1 311 ? -2.494 -30.25 -32.031 1 32.5 311 SER A N 1
ATOM 2467 C CA . SER A 1 311 ? -3.854 -29.812 -31.75 1 32.5 311 SER A CA 1
ATOM 2468 C C . SER A 1 311 ? -4.484 -30.641 -30.641 1 32.5 311 SER A C 1
ATOM 2470 O O . SER A 1 311 ? -4.445 -31.875 -30.672 1 32.5 311 SER A O 1
ATOM 2472 N N . LEU A 1 312 ? -4.539 -30.25 -29.422 1 35.31 312 LEU A N 1
ATOM 2473 C CA . LEU A 1 312 ? -5.461 -30.906 -28.5 1 35.31 312 LEU A CA 1
ATOM 2474 C C . LEU A 1 312 ? -6.789 -31.203 -29.188 1 35.31 312 LEU A C 1
ATOM 2476 O O . LEU A 1 312 ? -7.312 -30.359 -29.922 1 35.31 312 LEU A O 1
ATOM 2480 N N . PRO A 1 313 ? -7.18 -32.562 -29.438 1 31.75 313 PRO A N 1
ATOM 2481 C CA . PRO A 1 313 ? -8.477 -32.844 -30.047 1 31.75 313 PRO A CA 1
ATOM 2482 C C . PRO A 1 313 ? -9.617 -32.031 -29.438 1 31.75 313 PRO A C 1
ATOM 2484 O O . PRO A 1 313 ? -9.602 -31.75 -28.234 1 31.75 313 PRO A O 1
ATOM 2487 N N . ASN A 1 314 ? -10.25 -31.156 -30.156 1 33.72 314 ASN A N 1
ATOM 2488 C CA . ASN A 1 314 ? -11.516 -30.5 -29.844 1 33.72 314 ASN A CA 1
ATOM 2489 C C . ASN A 1 314 ? -12.508 -31.484 -29.234 1 33.72 314 ASN A C 1
ATOM 2491 O O . ASN A 1 314 ? -12.805 -32.531 -29.812 1 33.72 314 ASN A O 1
ATOM 2495 N N . ALA A 1 315 ? -12.586 -31.797 -27.953 1 32.56 315 ALA A N 1
ATOM 2496 C CA . ALA A 1 315 ? -13.68 -32.594 -27.391 1 32.56 315 ALA A CA 1
ATOM 2497 C C . ALA A 1 315 ? -15.008 -32.219 -28.062 1 32.56 315 ALA A C 1
ATOM 2499 O O . ALA A 1 315 ? -15.539 -31.141 -27.844 1 32.56 315 ALA A O 1
ATOM 2500 N N . THR A 1 316 ? -15.273 -32.562 -29.328 1 28.88 316 THR A N 1
ATOM 2501 C CA . THR A 1 316 ? -16.625 -32.625 -29.891 1 28.88 316 THR A CA 1
ATOM 2502 C C . THR A 1 316 ? -17.578 -33.344 -28.953 1 28.88 316 THR A C 1
ATOM 2504 O O . THR A 1 316 ? -17.344 -34.5 -28.594 1 28.88 316 THR A O 1
ATOM 2507 N N . SER A 1 317 ? -18.172 -32.625 -27.953 1 27.45 317 SER A N 1
ATOM 2508 C CA . SER A 1 317 ? -19.406 -33.156 -27.391 1 27.45 317 SER A CA 1
ATOM 2509 C C . SER A 1 317 ? -20.25 -33.844 -28.453 1 27.45 317 SER A C 1
ATOM 2511 O O . SER A 1 317 ? -20.547 -33.25 -29.484 1 27.45 317 SER A O 1
ATOM 2513 N N . LYS A 1 318 ? -20.031 -35.062 -28.672 1 30.17 318 LYS A N 1
ATOM 2514 C CA . LYS A 1 318 ? -21.156 -35.844 -29.188 1 30.17 318 LYS A CA 1
ATOM 2515 C C . LYS A 1 318 ? -22.453 -35.406 -28.531 1 30.17 318 LYS A C 1
ATOM 2517 O O . LYS A 1 318 ? -22.516 -35.25 -27.312 1 30.17 318 LYS A O 1
ATOM 2522 N N . LYS A 1 319 ? -23.578 -35.062 -29.391 1 27.22 319 LYS A N 1
ATOM 2523 C CA . LYS A 1 319 ? -25 -35.094 -29.047 1 27.22 319 LYS A CA 1
ATOM 2524 C C . LYS A 1 319 ? -25.375 -36.406 -28.375 1 27.22 319 LYS A C 1
ATOM 2526 O O . LYS A 1 319 ? -24.969 -37.469 -28.828 1 27.22 319 LYS A O 1
ATOM 2531 N N . MET B 1 1 ? -10.797 15.297 20.75 1 63.47 1 MET B N 1
ATOM 2532 C CA . MET B 1 1 ? -10.305 15.594 19.406 1 63.47 1 MET B CA 1
ATOM 2533 C C . MET B 1 1 ? -10.461 17.078 19.078 1 63.47 1 MET B C 1
ATOM 2535 O O . MET B 1 1 ? -11.461 17.703 19.453 1 63.47 1 MET B O 1
ATOM 2539 N N . VAL B 1 2 ? -9.414 17.703 18.656 1 61.91 2 VAL B N 1
ATOM 2540 C CA . VAL B 1 2 ? -9.445 19.094 18.234 1 61.91 2 VAL B CA 1
ATOM 2541 C C . VAL B 1 2 ? -9.547 19.172 16.703 1 61.91 2 VAL B C 1
ATOM 2543 O O . VAL B 1 2 ? -8.922 18.391 16 1 61.91 2 VAL B O 1
ATOM 2546 N N . ILE B 1 3 ? -10.453 20 16.266 1 60.91 3 ILE B N 1
ATOM 2547 C CA . ILE B 1 3 ? -10.594 20.234 14.828 1 60.91 3 ILE B CA 1
ATOM 2548 C C . ILE B 1 3 ? -9.734 21.422 14.406 1 60.91 3 ILE B C 1
ATOM 2550 O O . ILE B 1 3 ? -9.844 22.516 14.984 1 60.91 3 ILE B O 1
ATOM 2554 N N . LEU B 1 4 ? -8.836 21.188 13.508 1 64.88 4 LEU B N 1
ATOM 2555 C CA . LEU B 1 4 ? -7.973 22.203 12.922 1 64.88 4 LEU B CA 1
ATOM 2556 C C . LEU B 1 4 ? -8.484 22.625 11.555 1 64.88 4 LEU B C 1
ATOM 2558 O O . LEU B 1 4 ? -8.297 21.922 10.562 1 64.88 4 LEU B O 1
ATOM 2562 N N . PRO B 1 5 ? -9.203 23.75 11.477 1 61.19 5 PRO B N 1
ATOM 2563 C CA . PRO B 1 5 ? -9.578 24.234 10.148 1 61.19 5 PRO B CA 1
ATOM 2564 C C . PRO B 1 5 ? -8.375 24.703 9.328 1 61.19 5 PRO B C 1
ATOM 2566 O O . PRO B 1 5 ? -7.633 25.594 9.766 1 61.19 5 PRO B O 1
ATOM 2569 N N . ARG B 1 6 ? -8.305 23.969 8.227 1 63.25 6 ARG B N 1
ATOM 2570 C CA . ARG B 1 6 ? -7.219 24.375 7.336 1 63.25 6 ARG B CA 1
ATOM 2571 C C . ARG B 1 6 ? -7.652 25.516 6.43 1 63.25 6 ARG B C 1
ATOM 2573 O O . ARG B 1 6 ? -8.844 25.656 6.125 1 63.25 6 ARG B O 1
ATOM 2580 N N . LYS B 1 7 ? -6.938 26.375 6.344 1 58.12 7 LYS B N 1
ATOM 2581 C CA . LYS B 1 7 ? -7.16 27.531 5.48 1 58.12 7 LYS B CA 1
ATOM 2582 C C . LYS B 1 7 ? -8.141 28.516 6.117 1 58.12 7 LYS B C 1
ATOM 2584 O O . LYS B 1 7 ? -8.836 29.25 5.414 1 58.12 7 LYS B O 1
ATOM 2589 N N . SER B 1 8 ? -8.219 28.312 7.379 1 51.22 8 SER B N 1
ATOM 2590 C CA . SER B 1 8 ? -9.148 29.234 8.016 1 51.22 8 SER B CA 1
ATOM 2591 C C . SER B 1 8 ? -8.617 30.656 7.98 1 51.22 8 SER B C 1
ATOM 2593 O O . SER B 1 8 ? -7.41 30.875 7.945 1 51.22 8 SER B O 1
ATOM 2595 N N . GLY B 1 9 ? -9.164 31.484 7.113 1 54.44 9 GLY B N 1
ATOM 2596 C CA . GLY B 1 9 ? -8.922 32.906 7.07 1 54.44 9 GLY B CA 1
ATOM 2597 C C . GLY B 1 9 ? -8.766 33.531 8.445 1 54.44 9 GLY B C 1
ATOM 2598 O O . GLY B 1 9 ? -9.148 34.688 8.664 1 54.44 9 GLY B O 1
ATOM 2599 N N . PHE B 1 10 ? -8.227 32.688 9.336 1 53.81 10 PHE B N 1
ATOM 2600 C CA . PHE B 1 10 ? -8.055 33.312 10.648 1 53.81 10 PHE B CA 1
ATOM 2601 C C . PHE B 1 10 ? -7.035 34.438 10.586 1 53.81 10 PHE B C 1
ATOM 2603 O O . PHE B 1 10 ? -5.934 34.25 10.062 1 53.81 10 PHE B O 1
ATOM 2610 N N . PRO B 1 11 ? -7.395 35.562 10.992 1 55.91 11 PRO B N 1
ATOM 2611 C CA . PRO B 1 11 ? -6.453 36.688 10.938 1 55.91 11 PRO B CA 1
ATOM 2612 C C . PRO B 1 11 ? -5.184 36.406 11.75 1 55.91 11 PRO B C 1
ATOM 2614 O O . PRO B 1 11 ? -5.258 35.906 12.867 1 55.91 11 PRO B O 1
ATOM 2617 N N . MET B 1 12 ? -4.066 36.594 11.164 1 60.25 12 MET B N 1
ATOM 2618 C CA . MET B 1 12 ? -2.756 36.438 11.781 1 60.25 12 MET B CA 1
ATOM 2619 C C . MET B 1 12 ? -2.701 37.125 13.141 1 60.25 12 MET B C 1
ATOM 2621 O O . MET B 1 12 ? -2.088 36.594 14.078 1 60.25 12 MET B O 1
ATOM 2625 N N . ALA B 1 13 ? -3.309 38.219 13.172 1 57.06 13 ALA B N 1
ATOM 2626 C CA . ALA B 1 13 ? -3.293 39 14.398 1 57.06 13 ALA B CA 1
ATOM 2627 C C . ALA B 1 13 ? -3.91 38.219 15.562 1 57.06 13 ALA B C 1
ATOM 2629 O O . ALA B 1 13 ? -3.408 38.281 16.688 1 57.06 13 ALA B O 1
ATOM 2630 N N . LEU B 1 14 ? -4.887 37.5 15.289 1 56.38 14 LEU B N 1
ATOM 2631 C CA . LEU B 1 14 ? -5.57 36.75 16.344 1 56.38 14 LEU B CA 1
ATOM 2632 C C . LEU B 1 14 ? -4.73 35.562 16.781 1 56.38 14 LEU B C 1
ATOM 2634 O O . LEU B 1 14 ? -4.66 35.281 17.984 1 56.38 14 LEU B O 1
ATOM 2638 N N . ILE B 1 15 ? -4.074 35.031 15.906 1 59.75 15 ILE B N 1
ATOM 2639 C CA . ILE B 1 15 ? -3.236 33.906 16.219 1 59.75 15 ILE B CA 1
ATOM 2640 C C . ILE B 1 15 ? -2.039 34.344 17.047 1 59.75 15 ILE B C 1
ATOM 2642 O O . ILE B 1 15 ? -1.722 33.719 18.062 1 59.75 15 ILE B O 1
ATOM 2646 N N . THR B 1 16 ? -1.539 35.438 16.594 1 61.53 16 THR B N 1
ATOM 2647 C CA . THR B 1 16 ? -0.4 35.969 17.312 1 61.53 16 THR B CA 1
ATOM 2648 C C . THR B 1 16 ? -0.8 36.375 18.734 1 61.53 16 THR B C 1
ATOM 2650 O O . THR B 1 16 ? -0.062 36.094 19.688 1 61.53 16 THR B O 1
ATOM 2653 N N . LYS B 1 17 ? -1.904 36.938 18.812 1 58.78 17 LYS B N 1
ATOM 2654 C CA . LYS B 1 17 ? -2.406 37.344 20.125 1 58.78 17 LYS B CA 1
ATOM 2655 C C . LYS B 1 17 ? -2.625 36.125 21.016 1 58.78 17 LYS B C 1
ATOM 2657 O O . LYS B 1 17 ? -2.324 36.156 22.219 1 58.78 17 LYS B O 1
ATOM 2662 N N . PHE B 1 18 ? -3.104 35.219 20.422 1 57.62 18 PHE B N 1
ATOM 2663 C CA . PHE B 1 18 ? -3.346 34.031 21.203 1 57.62 18 PHE B CA 1
ATOM 2664 C C . PHE B 1 18 ? -2.033 33.438 21.688 1 57.62 18 PHE B C 1
ATOM 2666 O O . PHE B 1 18 ? -1.911 33.062 22.859 1 57.62 18 PHE B O 1
ATOM 2673 N N . ILE B 1 19 ? -1.144 33.344 20.859 1 59.38 19 ILE B N 1
ATOM 2674 C CA . ILE B 1 19 ? 0.142 32.75 21.203 1 59.38 19 ILE B CA 1
ATOM 2675 C C . ILE B 1 19 ? 0.864 33.594 22.234 1 59.38 19 ILE B C 1
ATOM 2677 O O . ILE B 1 19 ? 1.453 33.094 23.188 1 59.38 19 ILE B O 1
ATOM 2681 N N . THR B 1 20 ? 0.802 34.875 21.938 1 56.78 20 THR B N 1
ATOM 2682 C CA . THR B 1 20 ? 1.493 35.781 22.859 1 56.78 20 THR B CA 1
ATOM 2683 C C . THR B 1 20 ? 0.722 35.906 24.172 1 56.78 20 THR B C 1
ATOM 2685 O O . THR B 1 20 ? 1.311 36.188 25.219 1 56.78 20 THR B O 1
ATOM 2688 N N . GLY B 1 21 ? -0.478 35.906 23.953 1 52.31 21 GLY B N 1
ATOM 2689 C CA . GLY B 1 21 ? -1.308 36.062 25.141 1 52.31 21 GLY B CA 1
ATOM 2690 C C . GLY B 1 21 ? -1.297 34.844 26.031 1 52.31 21 GLY B C 1
ATOM 2691 O O . GLY B 1 21 ? -1.5 34.969 27.25 1 52.31 21 GLY B O 1
ATOM 2692 N N . THR B 1 22 ? -1.275 33.812 25.266 1 50.97 22 THR B N 1
ATOM 2693 C CA . THR B 1 22 ? -1.109 32.625 26.141 1 50.97 22 THR B CA 1
ATOM 2694 C C . THR B 1 22 ? 0.259 32.656 26.812 1 50.97 22 THR B C 1
ATOM 2696 O O . THR B 1 22 ? 1.235 33.125 26.234 1 50.97 22 THR B O 1
ATOM 2699 N N . THR B 1 23 ? 0.355 32.938 28.094 1 47.41 23 THR B N 1
ATOM 2700 C CA . THR B 1 23 ? 1.545 33 28.938 1 47.41 23 THR B CA 1
ATOM 2701 C C . THR B 1 23 ? 2.666 32.156 28.359 1 47.41 23 THR B C 1
ATOM 2703 O O . THR B 1 23 ? 3.322 31.406 29.094 1 47.41 23 THR B O 1
ATOM 2706 N N . LEU B 1 24 ? 2.631 32.031 27.062 1 52.25 24 LEU B N 1
ATOM 2707 C CA . LEU B 1 24 ? 3.773 31.281 26.547 1 52.25 24 LEU B CA 1
ATOM 2708 C C . LEU B 1 24 ? 5.027 32.156 26.547 1 52.25 24 LEU B C 1
ATOM 2710 O O . LEU B 1 24 ? 5.156 33.062 25.719 1 52.25 24 LEU B O 1
ATOM 2714 N N . THR B 1 25 ? 5.543 32.625 27.594 1 54.81 25 THR B N 1
ATOM 2715 C CA . THR B 1 25 ? 6.695 33.469 27.828 1 54.81 25 THR B CA 1
ATOM 2716 C C . THR B 1 25 ? 7.992 32.75 27.484 1 54.81 25 THR B C 1
ATOM 2718 O O . THR B 1 25 ? 9.086 33.25 27.781 1 54.81 25 THR B O 1
ATOM 2721 N N . GLY B 1 26 ? 7.922 31.734 26.594 1 58.91 26 GLY B N 1
ATOM 2722 C CA . GLY B 1 26 ? 9.195 31.062 26.375 1 58.91 26 GLY B CA 1
ATOM 2723 C C . GLY B 1 26 ? 10.023 31.719 25.281 1 58.91 26 GLY B C 1
ATOM 2724 O O . GLY B 1 26 ? 9.492 32.406 24.422 1 58.91 26 GLY B O 1
ATOM 2725 N N . SER B 1 27 ? 11.406 31.734 25.406 1 62.38 27 SER B N 1
ATOM 2726 C CA . SER B 1 27 ? 12.367 32.281 24.469 1 62.38 27 SER B CA 1
ATOM 2727 C C . SER B 1 27 ? 12.094 31.797 23.047 1 62.38 27 SER B C 1
ATOM 2729 O O . SER B 1 27 ? 12.547 32.406 22.078 1 62.38 27 SER B O 1
ATOM 2731 N N . TRP B 1 28 ? 11.312 30.781 22.938 1 65.19 28 TRP B N 1
ATOM 2732 C CA . TRP B 1 28 ? 11.023 30.172 21.641 1 65.19 28 TRP B CA 1
ATOM 2733 C C . TRP B 1 28 ? 9.938 30.953 20.906 1 65.19 28 TRP B C 1
ATOM 2735 O O . TRP B 1 28 ? 9.836 30.891 19.672 1 65.19 28 TRP B O 1
ATOM 2745 N N . VAL B 1 29 ? 9.227 31.672 21.547 1 70.56 29 VAL B N 1
ATOM 2746 C CA . VAL B 1 29 ? 8.055 32.344 20.969 1 70.56 29 VAL B CA 1
ATOM 2747 C C . VAL B 1 29 ? 8.5 33.344 19.922 1 70.56 29 VAL B C 1
ATOM 2749 O O . VAL B 1 29 ? 8.07 33.312 18.766 1 70.56 29 VAL B O 1
ATOM 2752 N N . PRO B 1 30 ? 9.469 34.188 20.312 1 69.81 30 PRO B N 1
ATOM 2753 C CA . PRO B 1 30 ? 9.922 35.094 19.281 1 69.81 30 PRO B CA 1
ATOM 2754 C C . PRO B 1 30 ? 10.586 34.406 18.094 1 69.81 30 PRO B C 1
ATOM 2756 O O . PRO B 1 30 ? 10.484 34.875 16.953 1 69.81 30 PRO B O 1
ATOM 2759 N N . ARG B 1 31 ? 11.172 33.406 18.359 1 71.56 31 ARG B N 1
ATOM 2760 C CA . ARG B 1 31 ? 11.836 32.656 17.281 1 71.56 31 ARG B CA 1
ATOM 2761 C C . ARG B 1 31 ? 10.812 32.031 16.344 1 71.56 31 ARG B C 1
ATOM 2763 O O . ARG B 1 31 ? 11.016 32.031 15.125 1 71.56 31 ARG B O 1
ATOM 2770 N N . LEU B 1 32 ? 9.836 31.531 16.922 1 69.19 32 LEU B N 1
ATOM 2771 C CA . LEU B 1 32 ? 8.781 30.953 16.109 1 69.19 32 LEU B CA 1
ATOM 2772 C C . LEU B 1 32 ? 8.078 32 15.273 1 69.19 32 LEU B C 1
ATOM 2774 O O . LEU B 1 32 ? 7.777 31.797 14.094 1 69.19 32 LEU B O 1
ATOM 2778 N N . LEU B 1 33 ? 7.969 33.094 15.906 1 67 33 LEU B N 1
ATOM 2779 C CA . LEU B 1 33 ? 7.262 34.188 15.25 1 67 33 LEU B CA 1
ATOM 2780 C C . LEU B 1 33 ? 8.133 34.844 14.172 1 67 33 LEU B C 1
ATOM 2782 O O . LEU B 1 33 ? 7.625 35.531 13.297 1 67 33 LEU B O 1
ATOM 2786 N N . ALA B 1 34 ? 9.359 34.562 14.297 1 68.56 34 ALA B N 1
ATOM 2787 C CA . ALA B 1 34 ? 10.297 35.094 13.328 1 68.56 34 ALA B CA 1
ATOM 2788 C C . ALA B 1 34 ? 10.133 34.438 11.961 1 68.56 34 ALA B C 1
ATOM 2790 O O . ALA B 1 34 ? 10.609 34.969 10.945 1 68.56 34 ALA B O 1
ATOM 2791 N N . PHE B 1 35 ? 9.359 33.375 12.016 1 67.38 35 PHE B N 1
ATOM 2792 C CA . PHE B 1 35 ? 9.055 32.719 10.742 1 67.38 35 PHE B CA 1
ATOM 2793 C C . PHE B 1 35 ? 7.684 33.156 10.234 1 67.38 35 PHE B C 1
ATOM 2795 O O . PHE B 1 35 ? 6.664 32.594 10.656 1 67.38 35 PHE B O 1
ATOM 2802 N N . PRO B 1 36 ? 7.629 34.094 9.43 1 59.81 36 PRO B N 1
ATOM 2803 C CA . PRO B 1 36 ? 6.336 34.625 8.977 1 59.81 36 PRO B CA 1
ATOM 2804 C C . PRO B 1 36 ? 5.555 33.594 8.141 1 59.81 36 PRO B C 1
ATOM 2806 O O . PRO B 1 36 ? 5.754 33.5 6.926 1 59.81 36 PRO B O 1
ATOM 2809 N N . SER B 1 37 ? 4.832 32.719 8.727 1 67.69 37 SER B N 1
ATOM 2810 C CA . SER B 1 37 ? 3.998 31.75 8.039 1 67.69 37 SER B CA 1
ATOM 2811 C C . SER B 1 37 ? 2.686 31.516 8.781 1 67.69 37 SER B C 1
ATOM 2813 O O . SER B 1 37 ? 2.688 31.109 9.945 1 67.69 37 SER B O 1
ATOM 2815 N N . ARG B 1 38 ? 1.601 31.766 8.117 1 63.47 38 ARG B N 1
ATOM 2816 C CA . ARG B 1 38 ? 0.287 31.516 8.703 1 63.47 38 ARG B CA 1
ATOM 2817 C C . ARG B 1 38 ? 0.111 30.047 9.039 1 63.47 38 ARG B C 1
ATOM 2819 O O . ARG B 1 38 ? -0.442 29.703 10.086 1 63.47 38 ARG B O 1
ATOM 2826 N N . THR B 1 39 ? 0.612 29.219 8.188 1 63.81 39 THR B N 1
ATOM 2827 C CA . THR B 1 39 ? 0.486 27.781 8.406 1 63.81 39 THR B CA 1
ATOM 2828 C C . THR B 1 39 ? 1.188 27.359 9.695 1 63.81 39 THR B C 1
ATOM 2830 O O . THR B 1 39 ? 0.631 26.609 10.492 1 63.81 39 THR B O 1
ATOM 2833 N N . LEU B 1 40 ? 2.32 27.938 9.891 1 62.44 40 LEU B N 1
ATOM 2834 C CA . LEU B 1 40 ? 3.074 27.625 11.094 1 62.44 40 LEU B CA 1
ATOM 2835 C C . LEU B 1 40 ? 2.303 28.047 12.344 1 62.44 40 LEU B C 1
ATOM 2837 O O . LEU B 1 40 ? 2.234 27.297 13.32 1 62.44 40 LEU B O 1
ATOM 2841 N N . LEU B 1 41 ? 1.716 29.125 12.258 1 61.97 41 LEU B N 1
ATOM 2842 C CA . LEU B 1 41 ? 1.045 29.672 13.43 1 61.97 41 LEU B CA 1
ATOM 2843 C C . LEU B 1 41 ? -0.251 28.906 13.711 1 61.97 41 LEU B C 1
ATOM 2845 O O . LEU B 1 41 ? -0.589 28.656 14.867 1 61.97 41 LEU B O 1
ATOM 2849 N N . VAL B 1 42 ? -0.875 28.531 12.695 1 63.5 42 VAL B N 1
ATOM 2850 C CA . VAL B 1 42 ? -2.088 27.734 12.852 1 63.5 42 VAL B CA 1
ATOM 2851 C C . VAL B 1 42 ? -1.735 26.359 13.406 1 63.5 42 VAL B C 1
ATOM 2853 O O . VAL B 1 42 ? -2.398 25.859 14.312 1 63.5 42 VAL B O 1
ATOM 2856 N N . ASP B 1 43 ? -0.7 25.859 12.906 1 70.5 43 ASP B N 1
ATOM 2857 C CA . ASP B 1 43 ? -0.238 24.562 13.414 1 70.5 43 ASP B CA 1
ATOM 2858 C C . ASP B 1 43 ? 0.116 24.656 14.898 1 70.5 43 ASP B C 1
ATOM 2860 O O . ASP B 1 43 ? -0.186 23.75 15.664 1 70.5 43 ASP B O 1
ATOM 2864 N N . ALA B 1 44 ? 0.769 25.719 15.148 1 64.31 44 ALA B N 1
ATOM 2865 C CA . ALA B 1 44 ? 1.152 25.891 16.547 1 64.31 44 ALA B CA 1
ATOM 2866 C C . ALA B 1 44 ? -0.076 25.969 17.453 1 64.31 44 ALA B C 1
ATOM 2868 O O . ALA B 1 44 ? -0.132 25.297 18.484 1 64.31 44 ALA B O 1
ATOM 2869 N N . LEU B 1 45 ? -1.076 26.562 17.031 1 63.09 45 LEU B N 1
ATOM 2870 C CA . LEU B 1 45 ? -2.281 26.766 17.828 1 63.09 45 LEU B CA 1
ATOM 2871 C C . LEU B 1 45 ? -3.045 25.469 18 1 63.09 45 LEU B C 1
ATOM 2873 O O . LEU B 1 45 ? -3.623 25.219 19.062 1 63.09 45 LEU B O 1
ATOM 2877 N N . PHE B 1 46 ? -2.922 24.703 17.016 1 63.22 46 PHE B N 1
ATOM 2878 C CA . PHE B 1 46 ? -3.873 23.594 17.047 1 63.22 46 PHE B CA 1
ATOM 2879 C C . PHE B 1 46 ? -3.16 22.281 17.312 1 63.22 46 PHE B C 1
ATOM 2881 O O . PHE B 1 46 ? -3.799 21.281 17.656 1 63.22 46 PHE B O 1
ATOM 2888 N N . THR B 1 47 ? -1.97 22.344 17.172 1 66.69 47 THR B N 1
ATOM 2889 C CA . THR B 1 47 ? -1.24 21.094 17.391 1 66.69 47 THR B CA 1
ATOM 2890 C C . THR B 1 47 ? -0.319 21.219 18.609 1 66.69 47 THR B C 1
ATOM 2892 O O . THR B 1 47 ? -0.235 20.312 19.422 1 66.69 47 THR B O 1
ATOM 2895 N N . LEU B 1 48 ? 0.24 22.359 18.703 1 63.75 48 LEU B N 1
ATOM 2896 C CA . LEU B 1 48 ? 1.234 22.547 19.75 1 63.75 48 LEU B CA 1
ATOM 2897 C C . LEU B 1 48 ? 0.562 22.781 21.094 1 63.75 48 LEU B C 1
ATOM 2899 O O . LEU B 1 48 ? 0.952 22.188 22.109 1 63.75 48 LEU B O 1
ATOM 2903 N N . PHE B 1 49 ? -0.588 23.438 21.031 1 62.31 49 PHE B N 1
ATOM 2904 C CA . PHE B 1 49 ? -1.063 23.953 22.297 1 62.31 49 PHE B CA 1
ATOM 2905 C C . PHE B 1 49 ? -2.166 23.062 22.875 1 62.31 49 PHE B C 1
ATOM 2907 O O . PHE B 1 49 ? -2.219 22.828 24.078 1 62.31 49 PHE B O 1
ATOM 2914 N N . PRO B 1 50 ? -2.963 22.594 21.875 1 61.69 50 PRO B N 1
ATOM 2915 C CA . PRO B 1 50 ? -3.998 21.75 22.484 1 61.69 50 PRO B CA 1
ATOM 2916 C C . PRO B 1 50 ? -3.438 20.469 23.078 1 61.69 50 PRO B C 1
ATOM 2918 O O . PRO B 1 50 ? -2.465 19.906 22.562 1 61.69 50 PRO B O 1
ATOM 2921 N N . ARG B 1 51 ? -3.771 20.156 24.312 1 67.81 51 ARG B N 1
ATOM 2922 C CA . ARG B 1 51 ? -3.299 18.906 24.906 1 67.81 51 ARG B CA 1
ATOM 2923 C C . ARG B 1 51 ? -4.273 17.766 24.641 1 67.81 51 ARG B C 1
ATOM 2925 O O . ARG B 1 51 ? -4.512 16.922 25.516 1 67.81 51 ARG B O 1
ATOM 2932 N N . LYS B 1 52 ? -4.906 17.844 23.422 1 80.88 52 LYS B N 1
ATOM 2933 C CA . LYS B 1 52 ? -5.77 16.719 23.062 1 80.88 52 LYS B CA 1
ATOM 2934 C C . LYS B 1 52 ? -5 15.656 22.297 1 80.88 52 LYS B C 1
ATOM 2936 O O . LYS B 1 52 ? -4.121 15.977 21.5 1 80.88 52 LYS B O 1
ATOM 2941 N N . LYS B 1 53 ? -5.402 14.555 22.5 1 88.38 53 LYS B N 1
ATOM 2942 C CA . LYS B 1 53 ? -4.664 13.414 21.969 1 88.38 53 LYS B CA 1
ATOM 2943 C C . LYS B 1 53 ? -4.855 13.281 20.469 1 88.38 53 LYS B C 1
ATOM 2945 O O . LYS B 1 53 ? -3.918 12.938 19.734 1 88.38 53 LYS B O 1
ATOM 2950 N N . TYR B 1 54 ? -6.082 13.516 20.031 1 90.69 54 TYR B N 1
ATOM 2951 C CA . TYR B 1 54 ? -6.375 13.352 18.609 1 90.69 54 TYR B CA 1
ATOM 2952 C C . TYR B 1 54 ? -6.703 14.695 17.953 1 90.69 54 TYR B C 1
ATOM 2954 O O . TYR B 1 54 ? -7.477 15.484 18.5 1 90.69 54 TYR B O 1
ATOM 2962 N N . ILE B 1 55 ? -6.051 14.938 16.828 1 89.12 55 ILE B N 1
ATOM 2963 C CA . ILE B 1 55 ? -6.262 16.172 16.062 1 89.12 55 ILE B CA 1
ATOM 2964 C C . ILE B 1 55 ? -6.891 15.844 14.719 1 89.12 55 ILE B C 1
ATOM 2966 O O . ILE B 1 55 ? -6.484 14.891 14.055 1 89.12 55 ILE B O 1
ATOM 2970 N N . PHE B 1 56 ? -7.965 16.547 14.398 1 89.56 56 PHE B N 1
ATOM 2971 C CA . PHE B 1 56 ? -8.625 16.438 13.102 1 89.56 56 PHE B CA 1
ATOM 2972 C C . PHE B 1 56 ? -8.484 17.719 12.305 1 89.56 56 PHE B C 1
ATOM 2974 O O . PHE B 1 56 ? -8.758 18.812 12.812 1 89.56 56 PHE B O 1
ATOM 2981 N N . THR B 1 57 ? -7.938 17.562 11.039 1 87.38 57 THR B N 1
ATOM 2982 C CA . THR B 1 57 ? -7.816 18.719 10.164 1 87.38 57 THR B CA 1
ATOM 2983 C C . THR B 1 57 ? -8.859 18.672 9.047 1 87.38 57 THR B C 1
ATOM 2985 O O . THR B 1 57 ? -9.125 17.594 8.5 1 87.38 57 THR B O 1
ATOM 2988 N N . ILE B 1 58 ? -9.445 19.828 8.727 1 85.19 58 ILE B N 1
ATOM 2989 C CA . ILE B 1 58 ? -10.438 19.922 7.664 1 85.19 58 ILE B CA 1
ATOM 2990 C C . ILE B 1 58 ? -10.344 21.281 6.988 1 85.19 58 ILE B C 1
ATOM 2992 O O . ILE B 1 58 ? -10.117 22.297 7.652 1 85.19 58 ILE B O 1
ATOM 2996 N N . ASP B 1 59 ? -10.477 21.281 5.719 1 83.12 59 ASP B N 1
ATOM 2997 C CA . ASP B 1 59 ? -10.492 22.547 5 1 83.12 59 ASP B CA 1
ATOM 2998 C C . ASP B 1 59 ? -11.875 23.188 5.055 1 83.12 59 ASP B C 1
ATOM 3000 O O . ASP B 1 59 ? -12.875 22.516 5.266 1 83.12 59 ASP B O 1
ATOM 3004 N N . ASP B 1 60 ? -11.93 24.484 4.785 1 77.38 60 ASP B N 1
ATOM 3005 C CA . ASP B 1 60 ? -13.164 25.25 4.914 1 77.38 60 ASP B CA 1
ATOM 3006 C C . ASP B 1 60 ? -14.109 24.984 3.748 1 77.38 60 ASP B C 1
ATOM 3008 O O . ASP B 1 60 ? -15.305 25.266 3.83 1 77.38 60 ASP B O 1
ATOM 3012 N N . ASP B 1 61 ? -13.594 24.391 2.713 1 85.44 61 ASP B N 1
ATOM 3013 C CA . ASP B 1 61 ? -14.453 24.094 1.57 1 85.44 61 ASP B CA 1
ATOM 3014 C C . ASP B 1 61 ? -14.805 22.609 1.518 1 85.44 61 ASP B C 1
ATOM 3016 O O . ASP B 1 61 ? -15.078 22.062 0.443 1 85.44 61 ASP B O 1
ATOM 3020 N N . CYS B 1 62 ? -14.656 21.953 2.602 1 88.31 62 CYS B N 1
ATOM 3021 C CA . CYS B 1 62 ? -15.023 20.547 2.736 1 88.31 62 CYS B CA 1
ATOM 3022 C C . CYS B 1 62 ? -16.266 20.375 3.607 1 88.31 62 CYS B C 1
ATOM 3024 O O . CYS B 1 62 ? -16.391 21.047 4.633 1 88.31 62 CYS B O 1
ATOM 3026 N N . PHE B 1 63 ? -17.188 19.484 3.213 1 87.88 63 PHE B N 1
ATOM 3027 C CA . PHE B 1 63 ? -18.469 19.297 3.867 1 87.88 63 PHE B CA 1
ATOM 3028 C C . PHE B 1 63 ? -18.734 17.812 4.117 1 87.88 63 PHE B C 1
ATOM 3030 O O . PHE B 1 63 ? -17.969 16.969 3.693 1 87.88 63 PHE B O 1
ATOM 3037 N N . VAL B 1 64 ? -19.781 17.625 4.859 1 89.38 64 VAL B N 1
ATOM 3038 C CA . VAL B 1 64 ? -20.188 16.25 5.16 1 89.38 64 VAL B CA 1
ATOM 3039 C C . VAL B 1 64 ? -20.641 15.547 3.879 1 89.38 64 VAL B C 1
ATOM 3041 O O . VAL B 1 64 ? -21.453 16.094 3.125 1 89.38 64 VAL B O 1
ATOM 3044 N N . ALA B 1 65 ? -20.109 14.406 3.607 1 94.19 65 ALA B N 1
ATOM 3045 C CA . ALA B 1 65 ? -20.5 13.586 2.467 1 94.19 65 ALA B CA 1
ATOM 3046 C C . ALA B 1 65 ? -21.5 12.516 2.887 1 94.19 65 ALA B C 1
ATOM 3048 O O . ALA B 1 65 ? -21.703 12.273 4.078 1 94.19 65 ALA B O 1
ATOM 3049 N N . LYS B 1 66 ? -22.141 12 1.894 1 94.88 66 LYS B N 1
ATOM 3050 C CA . LYS B 1 66 ? -23.062 10.883 2.107 1 94.88 66 LYS B CA 1
ATOM 3051 C C . LYS B 1 66 ? -22.5 9.586 1.525 1 94.88 66 LYS B C 1
ATOM 3053 O O . LYS B 1 66 ? -21.812 9.609 0.501 1 94.88 66 LYS B O 1
ATOM 3058 N N . ASP B 1 67 ? -22.766 8.523 2.191 1 94.56 67 ASP B N 1
ATOM 3059 C CA . ASP B 1 67 ? -22.375 7.234 1.64 1 94.56 67 ASP B CA 1
ATOM 3060 C C . ASP B 1 67 ? -23.391 6.742 0.612 1 94.56 67 ASP B C 1
ATOM 3062 O O . ASP B 1 67 ? -24.391 7.406 0.358 1 94.56 67 ASP B O 1
ATOM 3066 N N . PRO B 1 68 ? -23.094 5.594 -0.056 1 93.06 68 PRO B N 1
ATOM 3067 C CA . PRO B 1 68 ? -23.969 5.129 -1.129 1 93.06 68 PRO B CA 1
ATOM 3068 C C . PRO B 1 68 ? -25.391 4.855 -0.646 1 93.06 68 PRO B C 1
ATOM 3070 O O . PRO B 1 68 ? -26.328 4.852 -1.446 1 93.06 68 PRO B O 1
ATOM 3073 N N . SER B 1 69 ? -25.578 4.621 0.599 1 93.5 69 SER B N 1
ATOM 3074 C CA . SER B 1 69 ? -26.906 4.395 1.148 1 93.5 69 SER B CA 1
ATOM 3075 C C . SER B 1 69 ? -27.656 5.711 1.373 1 93.5 69 SER B C 1
ATOM 3077 O O . SER B 1 69 ? -28.828 5.715 1.724 1 93.5 69 SER B O 1
ATOM 3079 N N . GLY B 1 70 ? -26.984 6.824 1.245 1 94.81 70 GLY B N 1
ATOM 3080 C CA . GLY B 1 70 ? -27.594 8.133 1.427 1 94.81 70 GLY B CA 1
ATOM 3081 C C . GLY B 1 70 ? -27.406 8.688 2.83 1 94.81 70 GLY B C 1
ATOM 3082 O O . GLY B 1 70 ? -27.875 9.789 3.131 1 94.81 70 GLY B O 1
ATOM 3083 N N . LYS B 1 71 ? -26.781 8.016 3.625 1 95.69 71 LYS B N 1
ATOM 3084 C CA . LYS B 1 71 ? -26.578 8.453 5.004 1 95.69 71 LYS B CA 1
ATOM 3085 C C . LYS B 1 71 ? -25.344 9.352 5.109 1 95.69 71 LYS B C 1
ATOM 3087 O O . LYS B 1 71 ? -24.328 9.102 4.461 1 95.69 71 LYS B O 1
ATOM 3092 N N . GLU B 1 72 ? -25.422 10.32 6.012 1 94.38 72 GLU B N 1
ATOM 3093 C CA . GLU B 1 72 ? -24.281 11.203 6.262 1 94.38 72 GLU B CA 1
ATOM 3094 C C . GLU B 1 72 ? -23.125 10.438 6.895 1 94.38 72 GLU B C 1
ATOM 3096 O O . GLU B 1 72 ? -23.328 9.625 7.801 1 94.38 72 GLU B O 1
ATOM 3101 N N . ILE B 1 73 ? -22.016 10.688 6.418 1 95.12 73 ILE B N 1
ATOM 3102 C CA . ILE B 1 73 ? -20.812 10.008 6.914 1 95.12 73 ILE B CA 1
ATOM 3103 C C . ILE B 1 73 ? -20.359 10.664 8.219 1 95.12 73 ILE B C 1
ATOM 3105 O O . ILE B 1 73 ? -20.219 11.891 8.281 1 95.12 73 ILE B O 1
ATOM 3109 N N . ASN B 1 74 ? -20.219 9.922 9.258 1 93.56 74 ASN B N 1
ATOM 3110 C CA . ASN B 1 74 ? -19.594 10.398 10.492 1 93.56 74 ASN B CA 1
ATOM 3111 C C . ASN B 1 74 ? -18.078 10.344 10.391 1 93.56 74 ASN B C 1
ATOM 3113 O O . ASN B 1 74 ? -17.453 9.391 10.859 1 93.56 74 ASN B O 1
ATOM 3117 N N . VAL B 1 75 ? -17.5 11.352 9.906 1 93.69 75 VAL B N 1
ATOM 3118 C CA . VAL B 1 75 ? -16.094 11.43 9.547 1 93.69 75 VAL B CA 1
ATOM 3119 C C . VAL B 1 75 ? -15.234 11.273 10.805 1 93.69 75 VAL B C 1
ATOM 3121 O O . VAL B 1 75 ? -14.242 10.539 10.797 1 93.69 75 VAL B O 1
ATOM 3124 N N . LEU B 1 76 ? -15.609 11.906 11.875 1 91.25 76 LEU B N 1
ATOM 3125 C CA . LEU B 1 76 ? -14.82 11.883 13.102 1 91.25 76 LEU B CA 1
ATOM 3126 C C . LEU B 1 76 ? -14.797 10.477 13.703 1 91.25 76 LEU B C 1
ATOM 3128 O O . LEU B 1 76 ? -13.734 9.984 14.102 1 91.25 76 LEU B O 1
ATOM 3132 N N . GLU B 1 77 ? -15.898 9.875 13.711 1 92.81 77 GLU B N 1
ATOM 3133 C CA . GLU B 1 77 ? -15.977 8.516 14.242 1 92.81 77 GLU B CA 1
ATOM 3134 C C . GLU B 1 77 ? -15.109 7.555 13.445 1 92.81 77 GLU B C 1
ATOM 3136 O O . GLU B 1 77 ? -14.406 6.719 14.023 1 92.81 77 GLU B O 1
ATOM 3141 N N . GLN B 1 78 ? -15.156 7.668 12.164 1 96 78 GLN B N 1
ATOM 3142 C CA . GLN B 1 78 ? -14.391 6.762 11.312 1 96 78 GLN B CA 1
ATOM 3143 C C . GLN B 1 78 ? -12.898 7.02 11.445 1 96 78 GLN B C 1
ATOM 3145 O O . GLN B 1 78 ? -12.094 6.078 11.445 1 96 78 GLN B O 1
ATOM 3150 N N . HIS B 1 79 ? -12.492 8.273 11.578 1 96.5 79 HIS B N 1
ATOM 3151 C CA . HIS B 1 79 ? -11.086 8.578 11.828 1 96.5 79 HIS B CA 1
ATOM 3152 C C . HIS B 1 79 ? -10.625 8.008 13.164 1 96.5 79 HIS B C 1
ATOM 3154 O O . HIS B 1 79 ? -9.539 7.43 13.258 1 96.5 79 HIS B O 1
ATOM 3160 N N . ILE B 1 80 ? -11.43 8.203 14.188 1 95.5 80 ILE B N 1
ATOM 3161 C CA . ILE B 1 80 ? -11.055 7.719 15.508 1 95.5 80 ILE B CA 1
ATOM 3162 C C . ILE B 1 80 ? -10.945 6.195 15.492 1 95.5 80 ILE B C 1
ATOM 3164 O O . ILE B 1 80 ? -10.039 5.625 16.094 1 95.5 80 ILE B O 1
ATOM 3168 N N . LYS B 1 81 ? -11.867 5.547 14.828 1 96.88 81 LYS B N 1
ATOM 3169 C CA . LYS B 1 81 ? -11.789 4.098 14.68 1 96.88 81 LYS B CA 1
ATOM 3170 C C . LYS B 1 81 ? -10.469 3.68 14.031 1 96.88 81 LYS B C 1
ATOM 3172 O O . LYS B 1 81 ? -9.836 2.713 14.461 1 96.88 81 LYS B O 1
ATOM 3177 N N . ASN B 1 82 ? -10.102 4.355 12.961 1 98.25 82 ASN B N 1
ATOM 3178 C CA . ASN B 1 82 ? -8.836 4.07 12.305 1 98.25 82 ASN B CA 1
ATOM 3179 C C . ASN B 1 82 ? -7.656 4.25 13.258 1 98.25 82 ASN B C 1
ATOM 3181 O O . ASN B 1 82 ? -6.754 3.412 13.305 1 98.25 82 ASN B O 1
ATOM 3185 N N . LEU B 1 83 ? -7.703 5.328 14.07 1 98 83 LEU B N 1
ATOM 3186 C CA . LEU B 1 83 ? -6.594 5.652 14.961 1 98 83 LEU B CA 1
ATOM 3187 C C . LEU B 1 83 ? -6.523 4.672 16.125 1 98 83 LEU B C 1
ATOM 3189 O O . LEU B 1 83 ? -5.445 4.418 16.672 1 98 83 LEU B O 1
ATOM 3193 N N . LEU B 1 84 ? -7.617 4.066 16.484 1 97.62 84 LEU B N 1
ATOM 3194 C CA . LEU B 1 84 ? -7.684 3.191 17.641 1 97.62 84 LEU B CA 1
ATOM 3195 C C . LEU B 1 84 ? -7.418 1.742 17.25 1 97.62 84 LEU B C 1
ATOM 3197 O O . LEU B 1 84 ? -7.34 0.865 18.109 1 97.62 84 LEU B O 1
ATOM 3201 N N . THR B 1 85 ? -7.32 1.43 15.984 1 98.06 85 THR B N 1
ATOM 3202 C CA . THR B 1 85 ? -7 0.084 15.523 1 98.06 85 THR B CA 1
ATOM 3203 C C . THR B 1 85 ? -5.621 0.053 14.867 1 98.06 85 THR B C 1
ATOM 3205 O O . THR B 1 85 ? -5.199 1.035 14.25 1 98.06 85 THR B O 1
ATOM 3208 N N . PRO B 1 86 ? -4.969 -1.096 14.969 1 98.31 86 PRO B N 1
ATOM 3209 C CA . PRO B 1 86 ? -3.609 -1.178 14.422 1 98.31 86 PRO B CA 1
ATOM 3210 C C . PRO B 1 86 ? -3.58 -1.09 12.898 1 98.31 86 PRO B C 1
ATOM 3212 O O . PRO B 1 86 ? -4.633 -1.087 12.25 1 98.31 86 PRO B O 1
ATOM 3215 N N . SER B 1 87 ? -2.389 -0.933 12.406 1 98.12 87 SER B N 1
ATOM 3216 C CA . SER B 1 87 ? -2.131 -0.917 10.977 1 98.12 87 SER B CA 1
ATOM 3217 C C . SER B 1 87 ? -1.28 -2.111 10.555 1 98.12 87 SER B C 1
ATOM 3219 O O . SER B 1 87 ? -0.572 -2.697 11.375 1 98.12 87 SER B O 1
ATOM 3221 N N . THR B 1 88 ? -1.35 -2.463 9.297 1 97.75 88 THR B N 1
ATOM 3222 C CA . THR B 1 88 ? -0.575 -3.559 8.727 1 97.75 88 THR B CA 1
ATOM 3223 C C . THR B 1 88 ? 0.635 -3.023 7.965 1 97.75 88 THR B C 1
ATOM 3225 O O . THR B 1 88 ? 0.813 -3.324 6.781 1 97.75 88 THR B O 1
ATOM 3228 N N . THR B 1 89 ? 1.531 -2.461 8.617 1 96.94 89 THR B N 1
ATOM 3229 C CA . THR B 1 89 ? 2.611 -1.663 8.047 1 96.94 89 THR B CA 1
ATOM 3230 C C . THR B 1 89 ? 3.645 -2.559 7.367 1 96.94 89 THR B C 1
ATOM 3232 O O . THR B 1 89 ? 4.293 -2.145 6.406 1 96.94 89 THR B O 1
ATOM 3235 N N . HIS B 1 90 ? 3.758 -3.811 7.727 1 96.62 90 HIS B N 1
ATOM 3236 C CA . HIS B 1 90 ? 4.918 -4.602 7.34 1 96.62 90 HIS B CA 1
ATOM 3237 C C . HIS B 1 90 ? 4.551 -5.641 6.281 1 96.62 90 HIS B C 1
ATOM 3239 O O . HIS B 1 90 ? 5.43 -6.32 5.742 1 96.62 90 HIS B O 1
ATOM 3245 N N . PHE B 1 91 ? 3.387 -5.793 6.055 1 96.88 91 PHE B N 1
ATOM 3246 C CA . PHE B 1 91 ? 2.871 -6.766 5.098 1 96.88 91 PHE B CA 1
ATOM 3247 C C . PHE B 1 91 ? 1.543 -6.297 4.516 1 96.88 91 PHE B C 1
ATOM 3249 O O . PHE B 1 91 ? 0.69 -5.777 5.238 1 96.88 91 PHE B O 1
ATOM 3256 N N . PHE B 1 92 ? 1.401 -6.379 3.197 1 96.38 92 PHE B N 1
ATOM 3257 C CA . PHE B 1 92 ? 0.224 -5.867 2.508 1 96.38 92 PHE B CA 1
ATOM 3258 C C . PHE B 1 92 ? -0.934 -6.852 2.605 1 96.38 92 PHE B C 1
ATOM 3260 O O . PHE B 1 92 ? -0.862 -7.957 2.061 1 96.38 92 PHE B O 1
ATOM 3267 N N . ASN B 1 93 ? -1.948 -6.535 3.268 1 94.25 93 ASN B N 1
ATOM 3268 C CA . ASN B 1 93 ? -3.141 -7.375 3.334 1 94.25 93 ASN B CA 1
ATOM 3269 C C . ASN B 1 93 ? -4.09 -7.094 2.172 1 94.25 93 ASN B C 1
ATOM 3271 O O . ASN B 1 93 ? -4.621 -5.988 2.051 1 94.25 93 ASN B O 1
ATOM 3275 N N . THR B 1 94 ? -4.375 -7.977 1.377 1 93.81 94 THR B N 1
ATOM 3276 C CA . THR B 1 94 ? -5.059 -7.746 0.109 1 93.81 94 THR B CA 1
ATOM 3277 C C . THR B 1 94 ? -6.547 -7.5 0.335 1 93.81 94 THR B C 1
ATOM 3279 O O . THR B 1 94 ? -7.227 -6.941 -0.527 1 93.81 94 THR B O 1
ATOM 3282 N N . LEU B 1 95 ? -7.117 -7.953 1.439 1 94.12 95 LEU B N 1
ATOM 3283 C CA . LEU B 1 95 ? -8.508 -7.668 1.761 1 94.12 95 LEU B CA 1
ATOM 3284 C C . LEU B 1 95 ? -8.617 -6.473 2.705 1 94.12 95 LEU B C 1
ATOM 3286 O O . LEU B 1 95 ? -9.375 -6.512 3.676 1 94.12 95 LEU B O 1
ATOM 3290 N N . TYR B 1 96 ? -7.816 -5.602 2.496 1 94.62 96 TYR B N 1
ATOM 3291 C CA . TYR B 1 96 ? -7.816 -4.254 3.051 1 94.62 96 TYR B CA 1
ATOM 3292 C C . TYR B 1 96 ? -7.527 -4.277 4.547 1 94.62 96 TYR B C 1
ATOM 3294 O O . TYR B 1 96 ? -6.496 -4.805 4.977 1 94.62 96 TYR B O 1
ATOM 3302 N N . ASP B 1 97 ? -8.273 -3.578 5.352 1 96.69 97 ASP B N 1
ATOM 3303 C CA . ASP B 1 97 ? -7.984 -3.484 6.781 1 96.69 97 ASP B CA 1
ATOM 3304 C C . ASP B 1 97 ? -8.555 -4.68 7.535 1 96.69 97 ASP B C 1
ATOM 3306 O O . ASP B 1 97 ? -9.773 -4.789 7.707 1 96.69 97 ASP B O 1
ATOM 3310 N N . PRO B 1 98 ? -7.684 -5.516 8.062 1 96.56 98 PRO B N 1
ATOM 3311 C CA . PRO B 1 98 ? -8.172 -6.73 8.719 1 96.56 98 PRO B CA 1
ATOM 3312 C C . PRO B 1 98 ? -8.75 -6.465 10.109 1 96.56 98 PRO B C 1
ATOM 3314 O O . PRO B 1 98 ? -9.383 -7.348 10.695 1 96.56 98 PRO B O 1
ATOM 3317 N N . TYR B 1 99 ? -8.617 -5.32 10.609 1 96.25 99 TYR B N 1
ATOM 3318 C CA . TYR B 1 99 ? -9.047 -4.996 11.969 1 96.25 99 TYR B CA 1
ATOM 3319 C C . TYR B 1 99 ? -10.461 -4.426 11.969 1 96.25 99 TYR B C 1
ATOM 3321 O O . TYR B 1 99 ? -11.023 -4.156 13.039 1 96.25 99 TYR B O 1
ATOM 3329 N N . ARG B 1 100 ? -10.938 -4.281 10.805 1 91.75 100 ARG B N 1
ATOM 3330 C CA . ARG B 1 100 ? -12.32 -3.812 10.695 1 91.75 100 ARG B CA 1
ATOM 3331 C C . ARG B 1 100 ? -13.305 -4.941 10.992 1 91.75 100 ARG B C 1
ATOM 3333 O O . ARG B 1 100 ? -12.984 -6.117 10.805 1 91.75 100 ARG B O 1
ATOM 3340 N N . GLU B 1 101 ? -14.461 -4.492 11.359 1 86.19 101 GLU B N 1
ATOM 3341 C CA . GLU B 1 101 ? -15.516 -5.48 11.594 1 86.19 101 GLU B CA 1
ATOM 3342 C C . GLU B 1 101 ? -15.859 -6.23 10.312 1 86.19 101 GLU B C 1
ATOM 3344 O O . GLU B 1 101 ? -16 -5.621 9.25 1 86.19 101 GLU B O 1
ATOM 3349 N N . GLY B 1 102 ? -15.93 -7.496 10.43 1 84.75 102 GLY B N 1
ATOM 3350 C CA . GLY B 1 102 ? -16.297 -8.312 9.281 1 84.75 102 GLY B CA 1
ATOM 3351 C C . GLY B 1 102 ? -15.109 -8.648 8.391 1 84.75 102 GLY B C 1
ATOM 3352 O O . GLY B 1 102 ? -15.297 -9.117 7.266 1 84.75 102 GLY B O 1
ATOM 3353 N N . ALA B 1 103 ? -13.984 -8.297 8.852 1 89.19 103 ALA B N 1
ATOM 3354 C CA . ALA B 1 103 ? -12.766 -8.602 8.094 1 89.19 103 ALA B CA 1
ATOM 3355 C C . ALA B 1 103 ? -11.734 -9.305 8.977 1 89.19 103 ALA B C 1
ATOM 3357 O O . ALA B 1 103 ? -11.836 -9.281 10.203 1 89.19 103 ALA B O 1
ATOM 3358 N N . ASP B 1 104 ? -10.844 -9.969 8.367 1 93.75 104 ASP B N 1
ATOM 3359 C CA . ASP B 1 104 ? -9.727 -10.617 9.047 1 93.75 104 ASP B CA 1
ATOM 3360 C C . ASP B 1 104 ? -8.539 -10.789 8.094 1 93.75 104 ASP B C 1
ATOM 3362 O O . ASP B 1 104 ? -8.57 -10.312 6.961 1 93.75 104 ASP B O 1
ATOM 3366 N N . PHE B 1 105 ? -7.535 -11.391 8.641 1 95.62 105 PHE B N 1
ATOM 3367 C CA . PHE B 1 105 ? -6.328 -11.617 7.855 1 95.62 105 PHE B CA 1
ATOM 3368 C C . PHE B 1 105 ? -6.535 -12.734 6.844 1 95.62 105 PHE B C 1
ATOM 3370 O O . PHE B 1 105 ? -7.133 -13.766 7.168 1 95.62 105 PHE B O 1
ATOM 3377 N N . VAL B 1 106 ? -6.035 -12.477 5.672 1 95.38 106 VAL B N 1
ATOM 3378 C CA . VAL B 1 106 ? -6.137 -13.5 4.641 1 95.38 106 VAL B CA 1
ATOM 3379 C C . VAL B 1 106 ? -5.023 -14.531 4.824 1 95.38 106 VAL B C 1
ATOM 3381 O O . VAL B 1 106 ? -4.047 -14.281 5.531 1 95.38 106 VAL B O 1
ATOM 3384 N N . ARG B 1 107 ? -5.207 -15.656 4.168 1 95.25 107 ARG B N 1
ATOM 3385 C CA . ARG B 1 107 ? -4.199 -16.703 4.23 1 95.25 107 ARG B CA 1
ATOM 3386 C C . ARG B 1 107 ? -2.861 -16.219 3.686 1 95.25 107 ARG B C 1
ATOM 3388 O O . ARG B 1 107 ? -2.812 -15.578 2.631 1 95.25 107 ARG B O 1
ATOM 3395 N N . GLY B 1 108 ? -1.845 -16.5 4.426 1 95 108 GLY B N 1
ATOM 3396 C CA . GLY B 1 108 ? -0.514 -16.094 4.004 1 95 108 GLY B CA 1
ATOM 3397 C C . GLY B 1 108 ? 0.001 -14.883 4.746 1 95 108 GLY B C 1
ATOM 3398 O O . GLY B 1 108 ? 1.188 -14.555 4.676 1 95 108 GLY B O 1
ATOM 3399 N N . TYR B 1 109 ? -0.917 -14.164 5.41 1 96.5 109 TYR B N 1
ATOM 3400 C CA . TYR B 1 109 ? -0.454 -13.117 6.305 1 96.5 109 TYR B CA 1
ATOM 3401 C C . TYR B 1 109 ? 0.205 -13.703 7.547 1 96.5 109 TYR B C 1
ATOM 3403 O O . TYR B 1 109 ? -0.388 -14.539 8.234 1 96.5 109 TYR B O 1
ATOM 3411 N N . SER B 1 110 ? 1.35 -13.289 7.828 1 95.69 110 SER B N 1
ATOM 3412 C CA . SER B 1 110 ? 2.121 -13.867 8.922 1 95.69 110 SER B CA 1
ATOM 3413 C C . SER B 1 110 ? 1.399 -13.688 10.258 1 95.69 110 SER B C 1
ATOM 3415 O O . SER B 1 110 ? 0.845 -12.617 10.531 1 95.69 110 SER B O 1
ATOM 3417 N N . PHE B 1 111 ? 1.438 -14.719 11.086 1 95.44 111 PHE B N 1
ATOM 3418 C CA . PHE B 1 111 ? 0.772 -14.664 12.383 1 95.44 111 PHE B CA 1
ATOM 3419 C C . PHE B 1 111 ? 1.491 -13.703 13.32 1 95.44 111 PHE B C 1
ATOM 3421 O O . PHE B 1 111 ? 0.851 -12.984 14.094 1 95.44 111 PHE B O 1
ATOM 3428 N N . SER B 1 112 ? 2.779 -13.633 13.211 1 95.75 112 SER B N 1
ATOM 3429 C CA . SER B 1 112 ? 3.586 -12.789 14.086 1 95.75 112 SER B CA 1
ATOM 3430 C C . SER B 1 112 ? 3.355 -11.312 13.797 1 95.75 112 SER B C 1
ATOM 3432 O O . SER B 1 112 ? 3.705 -10.453 14.609 1 95.75 112 SER B O 1
ATOM 3434 N N . LEU B 1 113 ? 2.74 -11.016 12.695 1 96.62 113 LEU B N 1
ATOM 3435 C CA . LEU B 1 113 ? 2.551 -9.625 12.297 1 96.62 113 LEU B CA 1
ATOM 3436 C C . LEU B 1 113 ? 1.126 -9.164 12.586 1 96.62 113 LEU B C 1
ATOM 3438 O O . LEU B 1 113 ? 0.791 -8 12.375 1 96.62 113 LEU B O 1
ATOM 3442 N N . ARG B 1 114 ? 0.307 -9.992 13.117 1 96.81 114 ARG B N 1
ATOM 3443 C CA . ARG B 1 114 ? -1.127 -9.734 13.195 1 96.81 114 ARG B CA 1
ATOM 3444 C C . ARG B 1 114 ? -1.451 -8.773 14.328 1 96.81 114 ARG B C 1
ATOM 3446 O O . ARG B 1 114 ? -2.549 -8.219 14.383 1 96.81 114 ARG B O 1
ATOM 3453 N N . GLU B 1 115 ? -0.535 -8.578 15.219 1 96.88 115 GLU B N 1
ATOM 3454 C CA . GLU B 1 115 ? -0.745 -7.559 16.25 1 96.88 115 GLU B CA 1
ATOM 3455 C C . GLU B 1 115 ? -0.751 -6.16 15.633 1 96.88 115 GLU B C 1
ATOM 3457 O O . GLU B 1 115 ? -1.379 -5.242 16.172 1 96.88 115 GLU B O 1
ATOM 3462 N N . GLY B 1 116 ? -0.07 -6.004 14.547 1 97.69 116 GLY B N 1
ATOM 3463 C CA . GLY B 1 116 ? -0.043 -4.742 13.82 1 97.69 116 GLY B CA 1
ATOM 3464 C C . GLY B 1 116 ? 0.825 -3.689 14.484 1 97.69 116 GLY B C 1
ATOM 3465 O O . GLY B 1 116 ? 1.634 -4.004 15.359 1 97.69 116 GLY B O 1
ATOM 3466 N N . ALA B 1 117 ? 0.787 -2.484 13.93 1 98.25 117 ALA B N 1
ATOM 3467 C CA . ALA B 1 117 ? 1.472 -1.301 14.445 1 98.25 117 ALA B CA 1
ATOM 3468 C C . ALA B 1 117 ? 0.471 -0.24 14.891 1 98.25 117 ALA B C 1
ATOM 3470 O O . ALA B 1 117 ? -0.608 -0.109 14.312 1 98.25 117 ALA B O 1
ATOM 3471 N N . PRO B 1 118 ? 0.859 0.495 15.945 1 98.69 118 PRO B N 1
ATOM 3472 C CA . PRO B 1 118 ? -0.034 1.597 16.312 1 98.69 118 PRO B CA 1
ATOM 3473 C C . PRO B 1 118 ? -0.241 2.59 15.164 1 98.69 118 PRO B C 1
ATOM 3475 O O . PRO B 1 118 ? 0.71 2.928 14.461 1 98.69 118 PRO B O 1
ATOM 3478 N N . THR B 1 119 ? -1.463 3 15.023 1 98.88 119 THR B N 1
ATOM 3479 C CA . THR B 1 119 ? -1.792 3.922 13.945 1 98.88 119 THR B CA 1
ATOM 3480 C C . THR B 1 119 ? -1.58 5.367 14.383 1 98.88 119 THR B C 1
ATOM 3482 O O . THR B 1 119 ? -2.227 5.84 15.32 1 98.88 119 THR B O 1
ATOM 3485 N N . ALA B 1 120 ? -0.756 6.082 13.695 1 98.69 120 ALA B N 1
ATOM 3486 C CA . ALA B 1 120 ? -0.435 7.469 14.023 1 98.69 120 ALA B CA 1
ATOM 3487 C C . ALA B 1 120 ? -1.302 8.438 13.227 1 98.69 120 ALA B C 1
ATOM 3489 O O . ALA B 1 120 ? -1.599 9.539 13.695 1 98.69 120 ALA B O 1
ATOM 3490 N N . VAL B 1 121 ? -1.665 8.031 12.062 1 98.62 121 VAL B N 1
ATOM 3491 C CA . VAL B 1 121 ? -2.34 8.953 11.156 1 98.62 121 VAL B CA 1
ATOM 3492 C C . VAL B 1 121 ? -3.475 8.227 10.438 1 98.62 121 VAL B C 1
ATOM 3494 O O . VAL B 1 121 ? -3.312 7.086 10.008 1 98.62 121 VAL B O 1
ATOM 3497 N N . SER B 1 122 ? -4.582 8.828 10.367 1 98.44 122 SER B N 1
ATOM 3498 C CA . SER B 1 122 ? -5.715 8.461 9.531 1 98.44 122 SER B CA 1
ATOM 3499 C C . SER B 1 122 ? -5.953 9.492 8.43 1 98.44 122 SER B C 1
ATOM 3501 O O . SER B 1 122 ? -6.355 10.617 8.711 1 98.44 122 SER B O 1
ATOM 3503 N N . HIS B 1 123 ? -5.688 9.109 7.246 1 98.56 123 HIS B N 1
ATOM 3504 C CA . HIS B 1 123 ? -5.828 9.977 6.082 1 98.56 123 HIS B CA 1
ATOM 3505 C C . HIS B 1 123 ? -7.113 9.672 5.316 1 98.56 123 HIS B C 1
ATOM 3507 O O . HIS B 1 123 ? -7.285 8.562 4.812 1 98.56 123 HIS B O 1
ATOM 3513 N N . GLY B 1 124 ? -8 10.641 5.258 1 97.69 124 GLY B N 1
ATOM 3514 C CA . GLY B 1 124 ? -9.258 10.461 4.547 1 97.69 124 GLY B CA 1
ATOM 3515 C C . GLY B 1 124 ? -9.203 10.969 3.117 1 97.69 124 GLY B C 1
ATOM 3516 O O . GLY B 1 124 ? -8.219 11.578 2.703 1 97.69 124 GLY B O 1
ATOM 3517 N N . LEU B 1 125 ? -10.344 10.641 2.439 1 96.94 125 LEU B N 1
ATOM 3518 C CA . LEU B 1 125 ? -10.398 10.984 1.022 1 96.94 125 LEU B CA 1
ATOM 3519 C C . LEU B 1 125 ? -11.586 11.898 0.729 1 96.94 125 LEU B C 1
ATOM 3521 O O . LEU B 1 125 ? -12.18 12.469 1.648 1 96.94 125 LEU B O 1
ATOM 3525 N N . TRP B 1 126 ? -11.844 12.164 -0.528 1 94.5 126 TRP B N 1
ATOM 3526 C CA . TRP B 1 126 ? -12.836 13.188 -0.854 1 94.5 126 TRP B CA 1
ATOM 3527 C C . TRP B 1 126 ? -13.68 12.758 -2.047 1 94.5 126 TRP B C 1
ATOM 3529 O O . TRP B 1 126 ? -13.18 12.133 -2.984 1 94.5 126 TRP B O 1
ATOM 3539 N N . LEU B 1 127 ? -14.891 12.992 -2.004 1 95.88 127 LEU B N 1
ATOM 3540 C CA . LEU B 1 127 ? -15.836 12.891 -3.109 1 95.88 127 LEU B CA 1
ATOM 3541 C C . LEU B 1 127 ? -16 14.234 -3.812 1 95.88 127 LEU B C 1
ATOM 3543 O O . LEU B 1 127 ? -15.633 15.273 -3.264 1 95.88 127 LEU B O 1
ATOM 3547 N N . ASN B 1 128 ? -16.484 14.227 -5.004 1 94.81 128 ASN B N 1
ATOM 3548 C CA . ASN B 1 128 ? -16.797 15.391 -5.828 1 94.81 128 ASN B CA 1
ATOM 3549 C C . ASN B 1 128 ? -15.562 15.953 -6.508 1 94.81 128 ASN B C 1
ATOM 3551 O O . ASN B 1 128 ? -15.102 15.422 -7.52 1 94.81 128 ASN B O 1
ATOM 3555 N N . ILE B 1 129 ? -14.875 16.844 -5.871 1 93.31 129 ILE B N 1
ATOM 3556 C CA . ILE B 1 129 ? -13.68 17.391 -6.508 1 93.31 129 ILE B CA 1
ATOM 3557 C C . ILE B 1 129 ? -12.438 16.75 -5.891 1 93.31 129 ILE B C 1
ATOM 3559 O O . ILE B 1 129 ? -12.102 17.016 -4.734 1 93.31 129 ILE B O 1
ATOM 3563 N N . PRO B 1 130 ? -11.812 15.938 -6.684 1 91.56 130 PRO B N 1
ATOM 3564 C CA . PRO B 1 130 ? -10.609 15.312 -6.129 1 91.56 130 PRO B CA 1
ATOM 3565 C C . PRO B 1 130 ? -9.477 16.312 -5.922 1 91.56 130 PRO B C 1
ATOM 3567 O O . PRO B 1 130 ? -9.43 17.359 -6.586 1 91.56 130 PRO B O 1
ATOM 3570 N N . ASP B 1 131 ? -8.562 16.031 -5.066 1 92.12 131 ASP B N 1
ATOM 3571 C CA . ASP B 1 131 ? -7.418 16.891 -4.785 1 92.12 131 ASP B CA 1
ATOM 3572 C C . ASP B 1 131 ? -6.328 16.719 -5.84 1 92.12 131 ASP B C 1
ATOM 3574 O O . ASP B 1 131 ? -5.227 16.266 -5.531 1 92.12 131 ASP B O 1
ATOM 3578 N N . TYR B 1 132 ? -6.57 17.234 -6.988 1 93.31 132 TYR B N 1
ATOM 3579 C CA . TYR B 1 132 ? -5.602 17.219 -8.078 1 93.31 132 TYR B CA 1
ATOM 3580 C C . TYR B 1 132 ? -4.684 18.438 -8.008 1 93.31 132 TYR B C 1
ATOM 3582 O O . TYR B 1 132 ? -5.023 19.438 -7.379 1 93.31 132 TYR B O 1
ATOM 3590 N N . ASP B 1 133 ? -3.555 18.25 -8.609 1 92.94 133 ASP B N 1
ATOM 3591 C CA . ASP B 1 133 ? -2.715 19.422 -8.812 1 92.94 133 ASP B CA 1
ATOM 3592 C C . ASP B 1 133 ? -3.342 20.391 -9.82 1 92.94 133 ASP B C 1
ATOM 3594 O O . ASP B 1 133 ? -4.195 19.984 -10.617 1 92.94 133 ASP B O 1
ATOM 3598 N N . ALA B 1 134 ? -2.863 21.609 -9.797 1 92.88 134 ALA B N 1
ATOM 3599 C CA . ALA B 1 134 ? -3.451 22.672 -10.617 1 92.88 134 ALA B CA 1
ATOM 3600 C C . ALA B 1 134 ? -3.379 22.312 -12.102 1 92.88 134 ALA B C 1
ATOM 3602 O O . ALA B 1 134 ? -4.359 22.469 -12.828 1 92.88 134 ALA B O 1
ATOM 3603 N N . PRO B 1 135 ? -2.283 21.844 -12.633 1 93.19 135 PRO B N 1
ATOM 3604 C CA . PRO B 1 135 ? -2.25 21.469 -14.047 1 93.19 135 PRO B CA 1
ATOM 3605 C C . PRO B 1 135 ? -3.299 20.422 -14.406 1 93.19 135 PRO B C 1
ATOM 3607 O O . PRO B 1 135 ? -3.967 20.531 -15.438 1 93.19 135 PRO B O 1
ATOM 3610 N N . THR B 1 136 ? -3.418 19.391 -13.586 1 93.19 136 THR B N 1
ATOM 3611 C CA . THR B 1 136 ? -4.395 18.344 -13.836 1 93.19 136 THR B CA 1
ATOM 3612 C C . THR B 1 136 ? -5.816 18.906 -13.781 1 93.19 136 THR B C 1
ATOM 3614 O O . THR B 1 136 ? -6.664 18.531 -14.602 1 93.19 136 THR B O 1
ATOM 3617 N N . GLN B 1 137 ? -6.047 19.766 -12.883 1 91.62 137 GLN B N 1
ATOM 3618 C CA . GLN B 1 137 ? -7.363 20.375 -12.734 1 91.62 137 GLN B CA 1
ATOM 3619 C C . GLN B 1 137 ? -7.707 21.234 -13.953 1 91.62 137 GLN B C 1
ATOM 3621 O O . GLN B 1 137 ? -8.867 21.297 -14.359 1 91.62 137 GLN B O 1
ATOM 3626 N N . LEU B 1 138 ? -6.742 21.906 -14.445 1 92.31 138 LEU B N 1
ATOM 3627 C CA . LEU B 1 138 ? -6.957 22.797 -15.578 1 92.31 138 LEU B CA 1
ATOM 3628 C C . LEU B 1 138 ? -7.363 22.016 -16.812 1 92.31 138 LEU B C 1
ATOM 3630 O O . LEU B 1 138 ? -8.156 22.5 -17.641 1 92.31 138 LEU B O 1
ATOM 3634 N N . VAL B 1 139 ? -6.898 20.797 -16.953 1 92.19 139 VAL B N 1
ATOM 3635 C CA . VAL B 1 139 ? -7.172 20.016 -18.156 1 92.19 139 VAL B CA 1
ATOM 3636 C C . VAL B 1 139 ? -8.414 19.156 -17.938 1 92.19 139 VAL B C 1
ATOM 3638 O O . VAL B 1 139 ? -9.016 18.672 -18.906 1 92.19 139 VAL B O 1
ATOM 3641 N N . LYS B 1 140 ? -8.781 19.062 -16.656 1 91.25 140 LYS B N 1
ATOM 3642 C CA . LYS B 1 140 ? -9.969 18.266 -16.328 1 91.25 140 LYS B CA 1
ATOM 3643 C C . LYS B 1 140 ? -10.891 19.016 -15.383 1 91.25 140 LYS B C 1
ATOM 3645 O O . LYS B 1 140 ? -11.234 18.516 -14.312 1 91.25 140 LYS B O 1
ATOM 3650 N N . PRO B 1 141 ? -11.391 20.109 -15.828 1 87.56 141 PRO B N 1
ATOM 3651 C CA . PRO B 1 141 ? -12.148 20.969 -14.914 1 87.56 141 PRO B CA 1
ATOM 3652 C C . PRO B 1 141 ? -13.484 20.359 -14.508 1 87.56 141 PRO B C 1
ATOM 3654 O O . PRO B 1 141 ? -14.047 20.719 -13.469 1 87.56 141 PRO B O 1
ATOM 3657 N N . LEU B 1 142 ? -13.984 19.375 -15.172 1 89.38 142 LEU B N 1
ATOM 3658 C CA . LEU B 1 142 ? -15.32 18.844 -14.898 1 89.38 142 LEU B CA 1
ATOM 3659 C C . LEU B 1 142 ? -15.234 17.5 -14.211 1 89.38 142 LEU B C 1
ATOM 3661 O O . LEU B 1 142 ? -16.266 16.906 -13.852 1 89.38 142 LEU B O 1
ATOM 3665 N N . GLU B 1 143 ? -14.078 17.062 -14 1 90.88 143 GLU B N 1
ATOM 3666 C CA . GLU B 1 143 ? -13.93 15.742 -13.391 1 90.88 143 GLU B CA 1
ATOM 3667 C C . GLU B 1 143 ? -14.383 15.758 -11.93 1 90.88 143 GLU B C 1
ATOM 3669 O O . GLU B 1 143 ? -14.078 16.703 -11.195 1 90.88 143 GLU B O 1
ATOM 3674 N N . ARG B 1 144 ? -15.203 14.773 -11.562 1 93.94 144 ARG B N 1
ATOM 3675 C CA . ARG B 1 144 ? -15.688 14.578 -10.203 1 93.94 144 ARG B CA 1
ATOM 3676 C C . ARG B 1 144 ? -15.461 13.148 -9.734 1 93.94 144 ARG B C 1
ATOM 3678 O O . ARG B 1 144 ? -15.625 12.203 -10.508 1 93.94 144 ARG B O 1
ATOM 3685 N N . ASN B 1 145 ? -15.062 13.055 -8.523 1 94.88 145 ASN B N 1
ATOM 3686 C CA . ASN B 1 145 ? -14.977 11.734 -7.91 1 94.88 145 ASN B CA 1
ATOM 3687 C C . ASN B 1 145 ? -16.312 11.297 -7.32 1 94.88 145 ASN B C 1
ATOM 3689 O O . ASN B 1 145 ? -16.734 11.812 -6.281 1 94.88 145 ASN B O 1
ATOM 3693 N N . THR B 1 146 ? -16.938 10.383 -7.938 1 93.69 146 THR B N 1
ATOM 3694 C CA . THR B 1 146 ? -18.219 9.867 -7.469 1 93.69 146 THR B CA 1
ATOM 3695 C C . THR B 1 146 ? -18.062 8.469 -6.887 1 93.69 146 THR B C 1
ATOM 3697 O O . THR B 1 146 ? -19.047 7.836 -6.504 1 93.69 146 THR B O 1
ATOM 3700 N N . ARG B 1 147 ? -16.922 8.023 -6.863 1 93.25 147 ARG B N 1
ATOM 3701 C CA . ARG B 1 147 ? -16.672 6.645 -6.445 1 93.25 147 ARG B CA 1
ATOM 3702 C C . ARG B 1 147 ? -16.422 6.566 -4.945 1 93.25 147 ARG B C 1
ATOM 3704 O O . ARG B 1 147 ? -15.352 6.973 -4.473 1 93.25 147 ARG B O 1
ATOM 3711 N N . TYR B 1 148 ? -17.375 5.984 -4.254 1 95.44 148 TYR B N 1
ATOM 3712 C CA . TYR B 1 148 ? -17.203 5.695 -2.832 1 95.44 148 TYR B CA 1
ATOM 3713 C C . TYR B 1 148 ? -16.609 4.312 -2.627 1 95.44 148 TYR B C 1
ATOM 3715 O O . TYR B 1 148 ? -17.281 3.297 -2.818 1 95.44 148 TYR B O 1
ATOM 3723 N N . VAL B 1 149 ? -15.367 4.262 -2.32 1 96.44 149 VAL B N 1
ATOM 3724 C CA . VAL B 1 149 ? -14.672 3.004 -2.08 1 96.44 149 VAL B CA 1
ATOM 3725 C C . VAL B 1 149 ? -14.719 2.662 -0.592 1 96.44 149 VAL B C 1
ATOM 3727 O O . VAL B 1 149 ? -14.156 3.385 0.236 1 96.44 149 VAL B O 1
ATOM 3730 N N . ASP B 1 150 ? -15.367 1.623 -0.257 1 95.94 150 ASP B N 1
ATOM 3731 C CA . ASP B 1 150 ? -15.539 1.204 1.13 1 95.94 150 ASP B CA 1
ATOM 3732 C C . ASP B 1 150 ? -14.344 0.383 1.611 1 95.94 150 ASP B C 1
ATOM 3734 O O . ASP B 1 150 ? -14.469 -0.821 1.846 1 95.94 150 ASP B O 1
ATOM 3738 N N . ALA B 1 151 ? -13.234 1.082 1.839 1 96.31 151 ALA B N 1
ATOM 3739 C CA . ALA B 1 151 ? -12.031 0.389 2.279 1 96.31 151 ALA B CA 1
ATOM 3740 C C . ALA B 1 151 ? -11.102 1.333 3.037 1 96.31 151 ALA B C 1
ATOM 3742 O O . ALA B 1 151 ? -11.125 2.545 2.814 1 96.31 151 ALA B O 1
ATOM 3743 N N . VAL B 1 152 ? -10.422 0.779 3.977 1 97.31 152 VAL B N 1
ATOM 3744 C CA . VAL B 1 152 ? -9.273 1.397 4.637 1 97.31 152 VAL B CA 1
ATOM 3745 C C . VAL B 1 152 ? -8.016 0.579 4.359 1 97.31 152 VAL B C 1
ATOM 3747 O O . VAL B 1 152 ? -8.039 -0.651 4.449 1 97.31 152 VAL B O 1
ATOM 3750 N N . MET B 1 153 ? -6.988 1.304 4.004 1 96.62 153 MET B N 1
ATOM 3751 C CA . MET B 1 153 ? -5.719 0.65 3.703 1 96.62 153 MET B CA 1
ATOM 3752 C C . MET B 1 153 ? -4.602 1.208 4.578 1 96.62 153 MET B C 1
ATOM 3754 O O . MET B 1 153 ? -4.727 2.301 5.133 1 96.62 153 MET B O 1
ATOM 3758 N N . THR B 1 154 ? -3.549 0.407 4.68 1 98 154 THR B N 1
ATOM 3759 C CA . THR B 1 154 ? -2.324 0.873 5.32 1 98 154 THR B CA 1
ATOM 3760 C C . THR B 1 154 ? -1.267 1.22 4.277 1 98 154 THR B C 1
ATOM 3762 O O . THR B 1 154 ? -1.051 0.461 3.33 1 98 154 THR B O 1
ATOM 3765 N N . VAL B 1 155 ? -0.709 2.408 4.348 1 98.25 155 VAL B N 1
ATOM 3766 C CA . VAL B 1 155 ? 0.461 2.717 3.533 1 98.25 155 VAL B CA 1
ATOM 3767 C C . VAL B 1 155 ? 1.672 1.946 4.055 1 98.25 155 VAL B C 1
ATOM 3769 O O . VAL B 1 155 ? 2.129 2.178 5.176 1 98.25 155 VAL B O 1
ATOM 3772 N N . PRO B 1 156 ? 2.203 1.075 3.279 1 98.06 156 PRO B N 1
ATOM 3773 C CA . PRO B 1 156 ? 3.236 0.174 3.795 1 98.06 156 PRO B CA 1
ATOM 3774 C C . PRO B 1 156 ? 4.531 0.902 4.152 1 98.06 156 PRO B C 1
ATOM 3776 O O . PRO B 1 156 ? 4.801 1.98 3.621 1 98.06 156 PRO B O 1
ATOM 3779 N N . LYS B 1 157 ? 5.293 0.243 5.078 1 97.56 157 LYS B N 1
ATOM 3780 C CA . LYS B 1 157 ? 6.617 0.743 5.43 1 97.56 157 LYS B CA 1
ATOM 3781 C C . LYS B 1 157 ? 7.488 0.917 4.188 1 97.56 157 LYS B C 1
ATOM 3783 O O . LYS B 1 157 ? 7.477 0.07 3.293 1 97.56 157 LYS B O 1
ATOM 3788 N N . GLY B 1 158 ? 8.117 2.094 4.164 1 96.5 158 GLY B N 1
ATOM 3789 C CA . GLY B 1 158 ? 9.039 2.34 3.066 1 96.5 158 GLY B CA 1
ATOM 3790 C C . GLY B 1 158 ? 8.375 2.979 1.861 1 96.5 158 GLY B C 1
ATOM 3791 O O . GLY B 1 158 ? 9.031 3.232 0.847 1 96.5 158 GLY B O 1
ATOM 3792 N N . THR B 1 159 ? 7.145 3.215 1.919 1 97.75 159 THR B N 1
ATOM 3793 C CA . THR B 1 159 ? 6.391 3.809 0.82 1 97.75 159 THR B CA 1
ATOM 3794 C C . THR B 1 159 ? 5.871 5.191 1.206 1 97.75 159 THR B C 1
ATOM 3796 O O . THR B 1 159 ? 5.227 5.352 2.246 1 97.75 159 THR B O 1
ATOM 3799 N N . LEU B 1 160 ? 6.195 6.195 0.354 1 98.06 160 LEU B N 1
ATOM 3800 C CA . LEU B 1 160 ? 5.668 7.535 0.584 1 98.06 160 LEU B CA 1
ATOM 3801 C C . LEU B 1 160 ? 4.32 7.711 -0.103 1 98.06 160 LEU B C 1
ATOM 3803 O O . LEU B 1 160 ? 3.961 6.934 -0.99 1 98.06 160 LEU B O 1
ATOM 3807 N N . PHE B 1 161 ? 3.574 8.672 0.337 1 97.94 161 PHE B N 1
ATOM 3808 C CA . PHE B 1 161 ? 2.281 9.016 -0.242 1 97.94 161 PHE B CA 1
ATOM 3809 C C . PHE B 1 161 ? 2.016 10.516 -0.117 1 97.94 161 PHE B C 1
ATOM 3811 O O . PHE B 1 161 ? 2.627 11.188 0.713 1 97.94 161 PHE B O 1
ATOM 3818 N N . PRO B 1 162 ? 1.224 11.062 -0.925 1 96.81 162 PRO B N 1
ATOM 3819 C CA . PRO B 1 162 ? 0.878 12.484 -0.846 1 96.81 162 PRO B CA 1
ATOM 3820 C C . PRO B 1 162 ? -0.221 12.766 0.176 1 96.81 162 PRO B C 1
ATOM 3822 O O . PRO B 1 162 ? -1.404 12.766 -0.171 1 96.81 162 PRO B O 1
ATOM 3825 N N . MET B 1 163 ? 0.211 13.102 1.34 1 96.81 163 MET B N 1
ATOM 3826 C CA . MET B 1 163 ? -0.753 13.391 2.396 1 96.81 163 MET B CA 1
ATOM 3827 C C . MET B 1 163 ? -1.511 14.688 2.1 1 96.81 163 MET B C 1
ATOM 3829 O O . MET B 1 163 ? -0.916 15.672 1.665 1 96.81 163 MET B O 1
ATOM 3833 N N . CYS B 1 164 ? -2.762 14.617 2.303 1 94.88 164 CYS B N 1
ATOM 3834 C CA . CYS B 1 164 ? -3.621 15.789 2.16 1 94.88 164 CYS B CA 1
ATOM 3835 C C . CYS B 1 164 ? -4.227 16.188 3.5 1 94.88 164 CYS B C 1
ATOM 3837 O O . CYS B 1 164 ? -4.824 15.359 4.188 1 94.88 164 CYS B O 1
ATOM 3839 N N . GLY B 1 165 ? -4.086 17.453 3.799 1 91.62 165 GLY B N 1
ATOM 3840 C CA . GLY B 1 165 ? -4.539 17.922 5.098 1 91.62 165 GLY B CA 1
ATOM 3841 C C . GLY B 1 165 ? -6.012 18.297 5.121 1 91.62 165 GLY B C 1
ATOM 3842 O O . GLY B 1 165 ? -6.562 18.609 6.18 1 91.62 165 GLY B O 1
ATOM 3843 N N . MET B 1 166 ? -6.73 18.125 4.031 1 89.19 166 MET B N 1
ATOM 3844 C CA . MET B 1 166 ? -8.141 18.5 3.939 1 89.19 166 MET B CA 1
ATOM 3845 C C . MET B 1 166 ? -9.008 17.562 4.773 1 89.19 166 MET B C 1
ATOM 3847 O O . MET B 1 166 ? -10.109 17.922 5.188 1 89.19 166 MET B O 1
ATOM 3851 N N . ASN B 1 167 ? -8.617 16.406 4.914 1 93.19 167 ASN B N 1
ATOM 3852 C CA . ASN B 1 167 ? -9.297 15.328 5.629 1 93.19 167 ASN B CA 1
ATOM 3853 C C . ASN B 1 167 ? -8.312 14.383 6.297 1 93.19 167 ASN B C 1
ATOM 3855 O O . ASN B 1 167 ? -8.023 13.305 5.773 1 93.19 167 ASN B O 1
ATOM 3859 N N . LEU B 1 168 ? -7.871 14.867 7.484 1 95.31 168 LEU B N 1
ATOM 3860 C CA . LEU B 1 168 ? -6.758 14.195 8.141 1 95.31 168 LEU B CA 1
ATOM 3861 C C . LEU B 1 168 ? -6.961 14.148 9.648 1 95.31 168 LEU B C 1
ATOM 3863 O O . LEU B 1 168 ? -7.418 15.125 10.242 1 95.31 168 LEU B O 1
ATOM 3867 N N . ALA B 1 169 ? -6.68 13.047 10.25 1 93.81 169 ALA B N 1
ATOM 3868 C CA . ALA B 1 169 ? -6.617 12.93 11.703 1 93.81 169 ALA B CA 1
ATOM 3869 C C . ALA B 1 169 ? -5.328 12.242 12.141 1 93.81 169 ALA B C 1
ATOM 3871 O O . ALA B 1 169 ? -4.809 11.375 11.438 1 93.81 169 ALA B O 1
ATOM 3872 N N . PHE B 1 170 ? -4.809 12.656 13.281 1 96.12 170 PHE B N 1
ATOM 3873 C CA . PHE B 1 170 ? -3.594 12 13.75 1 96.12 170 PHE B CA 1
ATOM 3874 C C . PHE B 1 170 ? -3.539 12 15.273 1 96.12 170 PHE B C 1
ATOM 3876 O O . PHE B 1 170 ? -4.234 12.773 15.93 1 96.12 170 PHE B O 1
ATOM 3883 N N . ASP B 1 171 ? -2.891 11.055 15.789 1 95.88 171 ASP B N 1
ATOM 3884 C CA . ASP B 1 171 ? -2.596 10.945 17.219 1 95.88 171 ASP B CA 1
ATOM 3885 C C . ASP B 1 171 ? -1.451 11.875 17.609 1 95.88 171 ASP B C 1
ATOM 3887 O O . ASP B 1 171 ? -0.284 11.586 17.344 1 95.88 171 ASP B O 1
ATOM 3891 N N . ARG B 1 172 ? -1.754 12.914 18.234 1 92.56 172 ARG B N 1
ATOM 3892 C CA . ARG B 1 172 ? -0.8 13.961 18.594 1 92.56 172 ARG B CA 1
ATOM 3893 C C . ARG B 1 172 ? 0.275 13.422 19.531 1 92.56 172 ARG B C 1
ATOM 3895 O O . ARG B 1 172 ? 1.441 13.805 19.438 1 92.56 172 ARG B O 1
ATOM 3902 N N . GLU B 1 173 ? -0.062 12.555 20.375 1 92 173 GLU B N 1
ATOM 3903 C CA . GLU B 1 173 ? 0.889 12 21.328 1 92 173 GLU B CA 1
ATOM 3904 C C . GLU B 1 173 ? 1.896 11.086 20.641 1 92 173 GLU B C 1
ATOM 3906 O O . GLU B 1 173 ? 3.055 11.008 21.047 1 92 173 GLU B O 1
ATOM 3911 N N . LEU B 1 174 ? 1.44 10.477 19.594 1 95.5 174 LEU B N 1
ATOM 3912 C CA . LEU B 1 174 ? 2.305 9.523 18.906 1 95.5 174 LEU B CA 1
ATOM 3913 C C . LEU B 1 174 ? 3.205 10.227 17.891 1 95.5 174 LEU B C 1
ATOM 3915 O O . LEU B 1 174 ? 4.363 9.852 17.719 1 95.5 174 LEU B O 1
ATOM 3919 N N . ILE B 1 175 ? 2.631 11.281 17.234 1 96.94 175 ILE B N 1
ATOM 3920 C CA . ILE B 1 175 ? 3.375 11.742 16.062 1 96.94 175 ILE B CA 1
ATOM 3921 C C . ILE B 1 175 ? 3.324 13.266 15.984 1 96.94 175 ILE B C 1
ATOM 3923 O O . ILE B 1 175 ? 3.768 13.859 15 1 96.94 175 ILE B O 1
ATOM 3927 N N . GLY B 1 176 ? 2.875 13.961 16.922 1 93.44 176 GLY B N 1
ATOM 3928 C CA . GLY B 1 176 ? 2.604 15.391 16.953 1 93.44 176 GLY B CA 1
ATOM 3929 C C . GLY B 1 176 ? 3.793 16.234 16.531 1 93.44 176 GLY B C 1
ATOM 3930 O O . GLY B 1 176 ? 3.664 17.125 15.688 1 93.44 176 GLY B O 1
ATOM 3931 N N . PRO B 1 177 ? 4.938 15.969 17.016 1 93.12 177 PRO B N 1
ATOM 3932 C CA . PRO B 1 177 ? 6.094 16.797 16.672 1 93.12 177 PRO B CA 1
ATOM 3933 C C . PRO B 1 177 ? 6.422 16.781 15.188 1 93.12 177 PRO B C 1
ATOM 3935 O O . PRO B 1 177 ? 7 17.75 14.672 1 93.12 177 PRO B O 1
ATOM 3938 N N . ALA B 1 178 ? 6.035 15.773 14.531 1 95.94 178 ALA B N 1
ATOM 3939 C CA . ALA B 1 178 ? 6.359 15.664 13.109 1 95.94 178 ALA B CA 1
ATOM 3940 C C . ALA B 1 178 ? 5.289 16.328 12.25 1 95.94 178 ALA B C 1
ATOM 3942 O O . ALA B 1 178 ? 5.469 16.5 11.039 1 95.94 178 ALA B O 1
ATOM 3943 N N . MET B 1 179 ? 4.191 16.719 12.875 1 92.38 179 MET B N 1
ATOM 3944 C CA . MET B 1 179 ? 3.066 17.266 12.125 1 92.38 179 MET B CA 1
ATOM 3945 C C . MET B 1 179 ? 3.162 18.781 12.039 1 92.38 179 MET B C 1
ATOM 3947 O O . MET B 1 179 ? 2.211 19.484 12.375 1 92.38 179 MET B O 1
ATOM 3951 N N . TYR B 1 180 ? 4.359 19.25 11.609 1 89.06 180 TYR B N 1
ATOM 3952 C CA . TYR B 1 180 ? 4.637 20.625 11.242 1 89.06 180 TYR B CA 1
ATOM 3953 C C . TYR B 1 180 ? 4.48 20.844 9.734 1 89.06 180 TYR B C 1
ATOM 3955 O O . TYR B 1 180 ? 5.211 20.234 8.945 1 89.06 180 TYR B O 1
ATOM 3963 N N . PHE B 1 181 ? 3.533 21.656 9.312 1 86.06 181 PHE B N 1
ATOM 3964 C CA . PHE B 1 181 ? 3.146 21.766 7.91 1 86.06 181 PHE B CA 1
ATOM 3965 C C . PHE B 1 181 ? 4.031 22.781 7.188 1 86.06 181 PHE B C 1
ATOM 3967 O O . PHE B 1 181 ? 3.629 23.344 6.172 1 86.06 181 PHE B O 1
ATOM 3974 N N . GLY B 1 182 ? 5.219 23.031 7.676 1 81.38 182 GLY B N 1
ATOM 3975 C CA . GLY B 1 182 ? 6.227 23.797 6.969 1 81.38 182 GLY B CA 1
ATOM 3976 C C . GLY B 1 182 ? 5.969 25.297 7.008 1 81.38 182 GLY B C 1
ATOM 3977 O O . GLY B 1 182 ? 5.129 25.766 7.777 1 81.38 182 GLY B O 1
ATOM 3978 N N . LEU B 1 183 ? 6.828 25.984 6.227 1 81.19 183 LEU B N 1
ATOM 3979 C CA . LEU B 1 183 ? 6.746 27.438 6.066 1 81.19 183 LEU B CA 1
ATOM 3980 C C . LEU B 1 183 ? 6.043 27.797 4.762 1 81.19 183 LEU B C 1
ATOM 3982 O O . LEU B 1 183 ? 6.68 27.891 3.713 1 81.19 183 LEU B O 1
ATOM 3986 N N . MET B 1 184 ? 4.82 27.781 4.758 1 72.94 184 MET B N 1
ATOM 3987 C CA . MET B 1 184 ? 4.141 28.047 3.49 1 72.94 184 MET B CA 1
ATOM 3988 C C . MET B 1 184 ? 3.025 29.062 3.672 1 72.94 184 MET B C 1
ATOM 3990 O O . MET B 1 184 ? 2.584 29.328 4.797 1 72.94 184 MET B O 1
ATOM 3994 N N . GLY B 1 185 ? 2.574 29.578 2.553 1 64.44 185 GLY B N 1
ATOM 3995 C CA . GLY B 1 185 ? 1.538 30.594 2.586 1 64.44 185 GLY B CA 1
ATOM 3996 C C . GLY B 1 185 ? 2.068 32 2.33 1 64.44 185 GLY B C 1
ATOM 3997 O O . GLY B 1 185 ? 3.008 32.188 1.554 1 64.44 185 GLY B O 1
ATOM 3998 N N . ASP B 1 186 ? 1.377 32.875 3.02 1 62.03 186 ASP B N 1
ATOM 3999 C CA . ASP B 1 186 ? 1.639 34.281 2.738 1 62.03 186 ASP B CA 1
ATOM 4000 C C . ASP B 1 186 ? 3.1 34.656 3.012 1 62.03 186 ASP B C 1
ATOM 4002 O O . ASP B 1 186 ? 3.617 34.375 4.094 1 62.03 186 ASP B O 1
ATOM 4006 N N . ARG B 1 187 ? 3.883 35.125 2.074 1 64.56 187 ARG B N 1
ATOM 4007 C CA . ARG B 1 18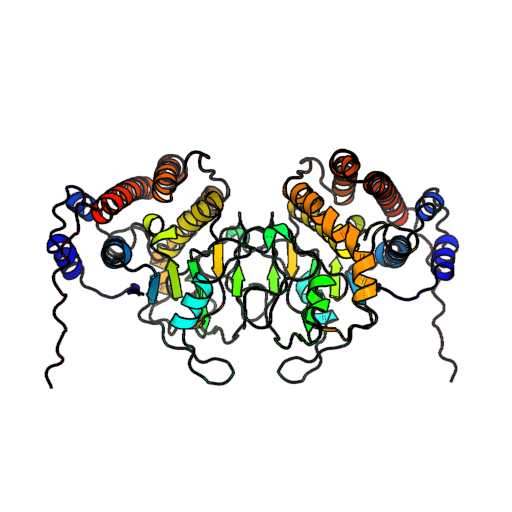7 ? 5.246 35.656 2.109 1 64.56 187 ARG B CA 1
ATOM 4008 C C . ARG B 1 187 ? 6.266 34.531 1.967 1 64.56 187 ARG B C 1
ATOM 4010 O O . ARG B 1 187 ? 7.418 34.656 2.383 1 64.56 187 ARG B O 1
ATOM 4017 N N . GLN B 1 188 ? 5.719 33.438 1.615 1 75.19 188 GLN B N 1
ATOM 4018 C CA . GLN B 1 188 ? 6.613 32.312 1.318 1 75.19 188 GLN B CA 1
ATOM 4019 C C . GLN B 1 188 ? 6.559 31.953 -0.161 1 75.19 188 GLN B C 1
ATOM 4021 O O . GLN B 1 188 ? 5.551 32.188 -0.828 1 75.19 188 GLN B O 1
ATOM 4026 N N . PRO B 1 189 ? 7.656 31.453 -0.625 1 70.25 189 PRO B N 1
ATOM 4027 C CA . PRO B 1 189 ? 7.719 31.188 -2.066 1 70.25 189 PRO B CA 1
ATOM 4028 C C . PRO B 1 189 ? 6.875 30 -2.49 1 70.25 189 PRO B C 1
ATOM 4030 O O . PRO B 1 189 ? 6.766 29.703 -3.684 1 70.25 189 PRO B O 1
ATOM 4033 N N . ILE B 1 190 ? 6.402 29.266 -1.59 1 73.75 190 ILE B N 1
ATOM 4034 C CA . ILE B 1 190 ? 5.695 28.031 -1.922 1 73.75 190 ILE B CA 1
ATOM 4035 C C . ILE B 1 190 ? 4.355 28 -1.19 1 73.75 190 ILE B C 1
ATOM 4037 O O . ILE B 1 190 ? 4.223 28.562 -0.099 1 73.75 190 ILE B O 1
ATOM 4041 N N . GLY B 1 191 ? 3.529 27.5 -1.913 1 79.81 191 GLY B N 1
ATOM 4042 C CA . GLY B 1 191 ? 2.213 27.266 -1.342 1 79.81 191 GLY B CA 1
ATOM 4043 C C . GLY B 1 191 ? 1.598 25.953 -1.787 1 79.81 191 GLY B C 1
ATOM 4044 O O . GLY B 1 191 ? 2.072 25.328 -2.74 1 79.81 191 GLY B O 1
ATOM 4045 N N . ARG B 1 192 ? 0.734 25.453 -1.005 1 83.19 192 ARG B N 1
ATOM 4046 C CA . ARG B 1 192 ? -0.116 24.297 -1.311 1 83.19 192 ARG B CA 1
ATOM 4047 C C . ARG B 1 192 ? 0.666 23 -1.211 1 83.19 192 ARG B C 1
ATOM 4049 O O . ARG B 1 192 ? 0.277 21.984 -1.803 1 83.19 192 ARG B O 1
ATOM 4056 N N . TYR B 1 193 ? 1.803 22.969 -0.588 1 89.12 193 TYR B N 1
ATOM 4057 C CA . TYR B 1 193 ? 2.58 21.75 -0.406 1 89.12 193 TYR B CA 1
ATOM 4058 C C . TYR B 1 193 ? 2.875 21.516 1.069 1 89.12 193 TYR B C 1
ATOM 4060 O O . TYR B 1 193 ? 3.717 20.672 1.411 1 89.12 193 TYR B O 1
ATOM 4068 N N . ASP B 1 194 ? 2.244 22.312 1.884 1 87.88 194 ASP B N 1
ATOM 4069 C CA . ASP B 1 194 ? 2.463 22.219 3.322 1 87.88 194 ASP B CA 1
ATOM 4070 C C . ASP B 1 194 ? 2.094 20.828 3.84 1 87.88 194 ASP B C 1
ATOM 4072 O O . ASP B 1 194 ? 2.867 20.203 4.57 1 87.88 194 ASP B O 1
ATOM 4076 N N . ASP B 1 195 ? 0.944 20.344 3.402 1 91.25 195 ASP B N 1
ATOM 4077 C CA . ASP B 1 195 ? 0.488 19.031 3.875 1 91.25 195 ASP B CA 1
ATOM 4078 C C . ASP B 1 195 ? 1.343 17.906 3.295 1 91.25 195 ASP B C 1
ATOM 4080 O O . ASP B 1 195 ? 1.605 16.906 3.971 1 91.25 195 ASP B O 1
ATOM 4084 N N . MET B 1 196 ? 1.826 18.062 2.121 1 93.56 196 MET B N 1
ATOM 4085 C CA . MET B 1 196 ? 2.705 17.062 1.539 1 93.56 196 MET B CA 1
ATOM 4086 C C . MET B 1 196 ? 4.039 17 2.279 1 93.56 196 MET B C 1
ATOM 4088 O O . MET B 1 196 ? 4.559 15.922 2.555 1 93.56 196 MET B O 1
ATOM 4092 N N . TRP B 1 197 ? 4.566 18.219 2.559 1 93.56 197 TRP B N 1
ATOM 4093 C CA . TRP B 1 197 ? 5.809 18.297 3.318 1 93.56 197 TRP B CA 1
ATOM 4094 C C . TRP B 1 197 ? 5.672 17.578 4.66 1 93.56 197 TRP B C 1
ATOM 4096 O O . TRP B 1 197 ? 6.504 16.734 5.012 1 93.56 197 TRP B O 1
ATOM 4106 N N . ALA B 1 198 ? 4.641 17.969 5.375 1 95.06 198 ALA B N 1
ATOM 4107 C CA . ALA B 1 198 ? 4.395 17.328 6.66 1 95.06 198 ALA B CA 1
ATOM 4108 C C . ALA B 1 198 ? 4.23 15.812 6.496 1 95.06 198 ALA B C 1
ATOM 4110 O O . ALA B 1 198 ? 4.699 15.039 7.332 1 95.06 198 ALA B O 1
ATOM 4111 N N . GLY B 1 199 ? 3.557 15.414 5.434 1 97.5 199 GLY B N 1
ATOM 4112 C CA . GLY B 1 199 ? 3.346 14.008 5.148 1 97.5 199 GLY B CA 1
ATOM 4113 C C . GLY B 1 199 ? 4.637 13.242 4.918 1 97.5 199 GLY B C 1
ATOM 4114 O O . GLY B 1 199 ? 4.809 12.133 5.426 1 97.5 199 GLY B O 1
ATOM 4115 N N . TRP B 1 200 ? 5.52 13.797 4.121 1 97.81 200 TRP B N 1
ATOM 4116 C CA . TRP B 1 200 ? 6.801 13.148 3.857 1 97.81 200 TRP B CA 1
ATOM 4117 C C . TRP B 1 200 ? 7.605 12.992 5.145 1 97.81 200 TRP B C 1
ATOM 4119 O O . TRP B 1 200 ? 8.133 11.914 5.422 1 97.81 200 TRP B O 1
ATOM 4129 N N . CYS B 1 201 ? 7.656 14.047 5.93 1 98 201 CYS B N 1
ATOM 4130 C CA . CYS B 1 201 ? 8.383 13.992 7.195 1 98 201 CYS B CA 1
ATOM 4131 C C . CYS B 1 201 ? 7.777 12.945 8.125 1 98 201 CYS B C 1
ATOM 4133 O O . CYS B 1 201 ? 8.492 12.094 8.656 1 98 201 CYS B O 1
ATOM 4135 N N . MET B 1 202 ? 6.523 13.062 8.273 1 98.25 202 MET B N 1
ATOM 4136 C CA . MET B 1 202 ? 5.801 12.164 9.164 1 98.25 202 MET B CA 1
ATOM 4137 C C . MET B 1 202 ? 5.984 10.711 8.734 1 98.25 202 MET B C 1
ATOM 4139 O O . MET B 1 202 ? 6.211 9.836 9.578 1 98.25 202 MET B O 1
ATOM 4143 N N . LYS B 1 203 ? 5.898 10.391 7.473 1 98.75 203 LYS B N 1
ATOM 4144 C CA . LYS B 1 203 ? 5.949 9.016 6.992 1 98.75 203 LYS B CA 1
ATOM 4145 C C . LYS B 1 203 ? 7.328 8.398 7.227 1 98.75 203 LYS B C 1
ATOM 4147 O O . LYS B 1 203 ? 7.441 7.227 7.582 1 98.75 203 LYS B O 1
ATOM 4152 N N . VAL B 1 204 ? 8.398 9.164 7 1 98.69 204 VAL B N 1
ATOM 4153 C CA . VAL B 1 204 ? 9.75 8.688 7.258 1 98.69 204 VAL B CA 1
ATOM 4154 C C . VAL B 1 204 ? 9.914 8.352 8.734 1 98.69 204 VAL B C 1
ATOM 4156 O O . VAL B 1 204 ? 10.484 7.316 9.086 1 98.69 204 VAL B O 1
ATOM 4159 N N . ILE B 1 205 ? 9.391 9.18 9.539 1 98.81 205 ILE B N 1
ATOM 4160 C CA . ILE B 1 205 ? 9.531 9.008 10.984 1 98.81 205 ILE B CA 1
ATOM 4161 C C . ILE B 1 205 ? 8.68 7.832 11.445 1 98.81 205 ILE B C 1
ATOM 4163 O O . ILE B 1 205 ? 9.117 7.016 12.258 1 98.81 205 ILE B O 1
ATOM 4167 N N . CYS B 1 206 ? 7.449 7.727 10.953 1 98.75 206 CYS B N 1
ATOM 4168 C CA . CYS B 1 206 ? 6.598 6.586 11.266 1 98.75 206 CYS B CA 1
ATOM 4169 C C . CYS B 1 206 ? 7.285 5.277 10.891 1 98.75 206 CYS B C 1
ATOM 4171 O O . CYS B 1 206 ? 7.273 4.32 11.664 1 98.75 206 CYS B O 1
ATOM 4173 N N . ASP B 1 207 ? 7.859 5.246 9.742 1 98.25 207 ASP B N 1
ATOM 4174 C CA . ASP B 1 207 ? 8.539 4.039 9.297 1 98.25 207 ASP B CA 1
ATOM 4175 C C . ASP B 1 207 ? 9.703 3.686 10.227 1 98.25 207 ASP B C 1
ATOM 4177 O O . ASP B 1 207 ? 9.93 2.512 10.523 1 98.25 207 ASP B O 1
ATOM 4181 N N . HIS B 1 208 ? 10.414 4.684 10.656 1 98.56 208 HIS B N 1
ATOM 4182 C CA . HIS B 1 208 ? 11.57 4.473 11.531 1 98.56 208 HIS B CA 1
ATOM 4183 C C . HIS B 1 208 ? 11.133 3.973 12.906 1 98.56 208 HIS B C 1
ATOM 4185 O O . HIS B 1 208 ? 11.766 3.08 13.477 1 98.56 208 HIS B O 1
ATOM 4191 N N . LEU B 1 209 ? 10.062 4.531 13.398 1 98.5 209 LEU B N 1
ATOM 4192 C CA . LEU B 1 209 ? 9.648 4.254 14.773 1 98.5 209 LEU B CA 1
ATOM 4193 C C . LEU B 1 209 ? 8.648 3.096 14.812 1 98.5 209 LEU B C 1
ATOM 4195 O O . LEU B 1 209 ? 8.211 2.688 15.891 1 98.5 209 LEU B O 1
ATOM 4199 N N . GLY B 1 210 ? 8.25 2.562 13.711 1 97.62 210 GLY B N 1
ATOM 4200 C CA . GLY B 1 210 ? 7.34 1.434 13.656 1 97.62 210 GLY B CA 1
ATOM 4201 C C . GLY B 1 210 ? 5.891 1.827 13.875 1 97.62 210 GLY B C 1
ATOM 4202 O O . GLY B 1 210 ? 5.141 1.111 14.547 1 97.62 210 GLY B O 1
ATOM 4203 N N . LEU B 1 211 ? 5.48 2.988 13.367 1 98.69 211 LEU B N 1
ATOM 4204 C CA . LEU B 1 211 ? 4.109 3.479 13.469 1 98.69 211 LEU B CA 1
ATOM 4205 C C . LEU B 1 211 ? 3.391 3.35 12.125 1 98.69 211 LEU B C 1
ATOM 4207 O O . LEU B 1 211 ? 4.035 3.287 11.078 1 98.69 211 LEU B O 1
ATOM 4211 N N . GLY B 1 212 ? 2.062 3.275 12.188 1 98.69 212 GLY B N 1
ATOM 4212 C CA . GLY B 1 212 ? 1.297 3.016 10.977 1 98.69 212 GLY B CA 1
ATOM 4213 C C . GLY B 1 212 ? 0.54 4.23 10.477 1 98.69 212 GLY B C 1
ATOM 4214 O O . GLY B 1 212 ? 0.28 5.164 11.242 1 98.69 212 GLY B O 1
ATOM 4215 N N . VAL B 1 213 ? 0.237 4.238 9.227 1 98.81 213 VAL B N 1
ATOM 4216 C CA . VAL B 1 213 ? -0.566 5.242 8.539 1 98.81 213 VAL B CA 1
ATOM 4217 C C . VAL B 1 213 ? -1.674 4.559 7.738 1 98.81 213 VAL B C 1
ATOM 4219 O O . VAL B 1 213 ? -1.404 3.666 6.93 1 98.81 213 VAL B O 1
ATOM 4222 N N . LYS B 1 214 ? -2.9 4.973 8.008 1 98.69 214 LYS B N 1
ATOM 4223 C CA . LYS B 1 214 ? -4.043 4.445 7.266 1 98.69 214 LYS B CA 1
ATOM 4224 C C . LYS B 1 214 ? -4.598 5.484 6.297 1 98.69 214 LYS B C 1
ATOM 4226 O O . LYS B 1 214 ? -4.52 6.688 6.555 1 98.69 214 LYS B O 1
ATOM 4231 N N . THR B 1 215 ? -5.109 5.039 5.199 1 98.38 215 THR B N 1
ATOM 4232 C CA . THR B 1 215 ? -5.777 5.914 4.242 1 98.38 215 THR B CA 1
ATOM 4233 C C . THR B 1 215 ? -7.02 5.238 3.672 1 98.38 215 THR B C 1
ATOM 4235 O O . THR B 1 215 ? -7.145 4.012 3.721 1 98.38 215 THR B O 1
ATOM 4238 N N . GLY B 1 216 ? -7.898 5.926 3.125 1 97.44 216 GLY B N 1
ATOM 4239 C CA . GLY B 1 216 ? -9.188 5.473 2.631 1 97.44 216 GLY B CA 1
ATOM 4240 C C . GLY B 1 216 ? -10.359 6.188 3.283 1 97.44 216 GLY B C 1
ATOM 4241 O O . GLY B 1 216 ? -10.453 7.414 3.232 1 97.44 216 GLY B O 1
ATOM 4242 N N . LEU B 1 217 ? -11.242 5.34 3.902 1 97.25 217 LEU B N 1
ATOM 4243 C CA . LEU B 1 217 ? -12.312 5.934 4.699 1 97.25 217 LEU B CA 1
ATOM 4244 C C . LEU B 1 217 ? -11.742 6.719 5.875 1 97.25 217 LEU B C 1
ATOM 4246 O O . LEU B 1 217 ? -10.758 6.293 6.492 1 97.25 217 LEU B O 1
ATOM 4250 N N . PRO B 1 218 ? -12.359 7.926 6.078 1 97.12 218 PRO B N 1
ATOM 4251 C CA . PRO B 1 218 ? -13.656 8.445 5.637 1 97.12 218 PRO B CA 1
ATOM 4252 C C . PRO B 1 218 ? -13.531 9.398 4.449 1 97.12 218 PRO B C 1
ATOM 4254 O O . PRO B 1 218 ? -12.445 9.898 4.164 1 97.12 218 PRO B O 1
ATOM 4257 N N . TYR B 1 219 ? -14.727 9.578 3.84 1 97.12 219 TYR B N 1
ATOM 4258 C CA . TYR B 1 219 ? -14.82 10.547 2.756 1 97.12 219 TYR B CA 1
ATOM 4259 C C . TYR B 1 219 ? -15.461 11.844 3.236 1 97.12 219 TYR B C 1
ATOM 4261 O O . TYR B 1 219 ? -16.344 11.82 4.102 1 97.12 219 TYR B O 1
ATOM 4269 N N . ILE B 1 220 ? -15 12.922 2.721 1 94.88 220 ILE B N 1
ATOM 4270 C CA . ILE B 1 220 ? -15.664 14.211 2.844 1 94.88 220 ILE B CA 1
ATOM 4271 C C . ILE B 1 220 ? -16.078 14.711 1.463 1 94.88 220 ILE B C 1
ATOM 4273 O O . ILE B 1 220 ? -15.695 14.133 0.444 1 94.88 220 ILE B O 1
ATOM 4277 N N . TRP B 1 221 ? -16.984 15.734 1.486 1 94.38 221 TRP B N 1
ATOM 4278 C CA . TRP B 1 221 ? -17.406 16.359 0.238 1 94.38 221 TRP B CA 1
ATOM 4279 C C . TRP B 1 221 ? -16.594 17.625 -0.043 1 94.38 221 TRP B C 1
ATOM 4281 O O . TRP B 1 221 ? -16.734 18.625 0.655 1 94.38 221 TRP B O 1
ATOM 4291 N N . HIS B 1 222 ? -15.82 17.531 -1.128 1 93.56 222 HIS B N 1
ATOM 4292 C CA . HIS B 1 222 ? -14.953 18.656 -1.451 1 93.56 222 HIS B CA 1
ATOM 4293 C C . HIS B 1 222 ? -15.578 19.562 -2.514 1 93.56 222 HIS B C 1
ATOM 4295 O O . HIS B 1 222 ? -15.859 19.109 -3.625 1 93.56 222 HIS B O 1
ATOM 4301 N N . SER B 1 223 ? -15.914 20.859 -2.357 1 86.88 223 SER B N 1
ATOM 4302 C CA . SER B 1 223 ? -16.594 21.781 -3.262 1 86.88 223 SER B CA 1
ATOM 4303 C C . SER B 1 223 ? -15.617 22.766 -3.883 1 86.88 223 SER B C 1
ATOM 4305 O O . SER B 1 223 ? -15.945 23.453 -4.852 1 86.88 223 SER B O 1
ATOM 4307 N N . LYS B 1 224 ? -14.461 22.609 -3.9 1 70.94 224 LYS B N 1
ATOM 4308 C CA . LYS B 1 224 ? -13.344 23.438 -4.344 1 70.94 224 LYS B CA 1
ATOM 4309 C C . LYS B 1 224 ? -13.758 24.906 -4.453 1 70.94 224 LYS B C 1
ATOM 4311 O O . LYS B 1 224 ? -14.617 25.25 -5.266 1 70.94 224 LYS B O 1
ATOM 4316 N N . ALA B 1 225 ? -13.109 25.688 -3.791 1 65 225 ALA B N 1
ATOM 4317 C CA . ALA B 1 225 ? -13.398 27.125 -3.77 1 65 225 ALA B CA 1
ATOM 4318 C C . ALA B 1 225 ? -12.305 27.906 -4.48 1 65 225 ALA B C 1
ATOM 4320 O O . ALA B 1 225 ? -12.539 29.031 -4.934 1 65 225 ALA B O 1
ATOM 4321 N N . SER B 1 226 ? -11.258 27.203 -4.852 1 73.62 226 SER B N 1
ATOM 4322 C CA . SER B 1 226 ? -10.125 28 -5.301 1 73.62 226 SER B CA 1
ATOM 4323 C C . SER B 1 226 ? -10.008 28 -6.82 1 73.62 226 SER B C 1
ATOM 4325 O O . SER B 1 226 ? -10.508 27.078 -7.484 1 73.62 226 SER B O 1
ATOM 4327 N N . ASN B 1 227 ? -9.367 29.062 -7.363 1 82.94 227 ASN B N 1
ATOM 4328 C CA . ASN B 1 227 ? -9.102 29.234 -8.789 1 82.94 227 ASN B CA 1
ATOM 4329 C C . ASN B 1 227 ? -7.879 28.438 -9.227 1 82.94 227 ASN B C 1
ATOM 4331 O O . ASN B 1 227 ? -6.773 28.656 -8.719 1 82.94 227 ASN B O 1
ATOM 4335 N N . PRO B 1 228 ? -8.047 27.562 -10.227 1 84.19 228 PRO B N 1
ATOM 4336 C CA . PRO B 1 228 ? -6.941 26.703 -10.641 1 84.19 228 PRO B CA 1
ATOM 4337 C C . PRO B 1 228 ? -5.758 27.5 -11.195 1 84.19 228 PRO B C 1
ATOM 4339 O O . PRO B 1 228 ? -4.609 27.062 -11.062 1 84.19 228 PRO B O 1
ATOM 4342 N N . PHE B 1 229 ? -6.043 28.641 -11.805 1 86.69 229 PHE B N 1
ATOM 4343 C CA . PHE B 1 229 ? -4.953 29.438 -12.344 1 86.69 229 PHE B CA 1
ATOM 4344 C C . PHE B 1 229 ? -4.102 30.031 -11.227 1 86.69 229 PHE B C 1
ATOM 4346 O O . PHE B 1 229 ? -2.877 30.078 -11.336 1 86.69 229 PHE B O 1
ATOM 4353 N N . VAL B 1 230 ? -4.75 30.438 -10.195 1 85.19 230 VAL B N 1
ATOM 4354 C CA . VAL B 1 230 ? -4.031 30.938 -9.031 1 85.19 230 VAL B CA 1
ATOM 4355 C C . VAL B 1 230 ? -3.252 29.797 -8.383 1 85.19 230 VAL B C 1
ATOM 4357 O O . VAL B 1 230 ? -2.104 29.984 -7.969 1 85.19 230 VAL B O 1
ATOM 4360 N N . ASN B 1 231 ? -3.865 28.703 -8.375 1 87.5 231 ASN B N 1
ATOM 4361 C CA . ASN B 1 231 ? -3.219 27.547 -7.785 1 87.5 231 ASN B CA 1
ATOM 4362 C C . ASN B 1 231 ? -1.979 27.125 -8.57 1 87.5 231 ASN B C 1
ATOM 4364 O O . ASN B 1 231 ? -1.004 26.641 -7.996 1 87.5 231 ASN B O 1
ATOM 4368 N N . LEU B 1 232 ? -2.059 27.297 -9.844 1 88.81 232 LEU B N 1
ATOM 4369 C CA . LEU B 1 232 ? -0.916 26.969 -10.68 1 88.81 232 LEU B CA 1
ATOM 4370 C C . LEU B 1 232 ? 0.31 27.781 -10.281 1 88.81 232 LEU B C 1
ATOM 4372 O O . LEU B 1 232 ? 1.417 27.25 -10.203 1 88.81 232 LEU B O 1
ATOM 4376 N N . LYS B 1 233 ? 0.078 28.984 -10.039 1 86.44 233 LYS B N 1
ATOM 4377 C CA . LYS B 1 233 ? 1.171 29.859 -9.625 1 86.44 233 LYS B CA 1
ATOM 4378 C C . LYS B 1 233 ? 1.726 29.422 -8.266 1 86.44 233 LYS B C 1
ATOM 4380 O O . LYS B 1 233 ? 2.941 29.422 -8.062 1 86.44 233 LYS B O 1
ATOM 4385 N N . LYS B 1 234 ? 0.869 29.125 -7.383 1 86.5 234 LYS B N 1
ATOM 4386 C CA . LYS B 1 234 ? 1.264 28.75 -6.031 1 86.5 234 LYS B CA 1
ATOM 4387 C C . LYS B 1 234 ? 2.012 27.422 -6.031 1 86.5 234 LYS B C 1
ATOM 4389 O O . LYS B 1 234 ? 2.875 27.188 -5.184 1 86.5 234 LYS B O 1
ATOM 4394 N N . GLU B 1 235 ? 1.705 26.594 -7.008 1 90.12 235 GLU B N 1
ATOM 4395 C CA . GLU B 1 235 ? 2.223 25.219 -7.012 1 90.12 235 GLU B CA 1
ATOM 4396 C C . GLU B 1 235 ? 3.49 25.109 -7.855 1 90.12 235 GLU B C 1
ATOM 4398 O O . GLU B 1 235 ? 4.203 24.109 -7.789 1 90.12 235 GLU B O 1
ATOM 4403 N N . TYR B 1 236 ? 3.795 26.094 -8.562 1 88.69 236 TYR B N 1
ATOM 4404 C CA . TYR B 1 236 ? 4.859 26.016 -9.562 1 88.69 236 TYR B CA 1
ATOM 4405 C C . TYR B 1 236 ? 6.156 25.516 -8.93 1 88.69 236 TYR B C 1
ATOM 4407 O O . TYR B 1 236 ? 6.734 24.531 -9.391 1 88.69 236 TYR B O 1
ATOM 4415 N N . LYS B 1 237 ? 6.586 26.141 -7.898 1 88.94 237 LYS B N 1
ATOM 4416 C CA . LYS B 1 237 ? 7.832 25.734 -7.258 1 88.94 237 LYS B CA 1
ATOM 4417 C C . LYS B 1 237 ? 7.707 24.344 -6.633 1 88.94 237 LYS B C 1
ATOM 4419 O O . LYS B 1 237 ? 8.648 23.562 -6.668 1 88.94 237 LYS B O 1
ATOM 4424 N N . GLY B 1 238 ? 6.547 24.109 -6.082 1 91.38 238 GLY B N 1
ATOM 4425 C CA . GLY B 1 238 ? 6.312 22.812 -5.465 1 91.38 238 GLY B CA 1
ATOM 4426 C C . GLY B 1 238 ? 6.434 21.656 -6.441 1 91.38 238 GLY B C 1
ATOM 4427 O O . GLY B 1 238 ? 6.969 20.594 -6.098 1 91.38 238 GLY B O 1
ATOM 4428 N N . ILE B 1 239 ? 5.977 21.891 -7.609 1 91.56 239 ILE B N 1
ATOM 4429 C CA . ILE B 1 239 ? 6.008 20.875 -8.648 1 91.56 239 ILE B CA 1
ATOM 4430 C C . ILE B 1 239 ? 7.457 20.531 -8.992 1 91.56 239 ILE B C 1
ATOM 4432 O O . ILE B 1 239 ? 7.801 19.359 -9.156 1 91.56 239 ILE B O 1
ATOM 4436 N N . PHE B 1 240 ? 8.273 21.484 -8.969 1 91.81 240 PHE B N 1
ATOM 4437 C CA . PHE B 1 240 ? 9.688 21.266 -9.258 1 91.81 240 PHE B CA 1
ATOM 4438 C C . PHE B 1 240 ? 10.391 20.641 -8.062 1 91.81 240 PHE B C 1
ATOM 4440 O O . PHE B 1 240 ? 11.18 19.703 -8.227 1 91.81 240 PHE B O 1
ATOM 4447 N N . TRP B 1 241 ? 10.102 21.125 -6.938 1 93.56 241 TRP B N 1
ATOM 4448 C CA . TRP B 1 241 ? 10.797 20.703 -5.73 1 93.56 241 TRP B CA 1
ATOM 4449 C C . TRP B 1 241 ? 10.453 19.25 -5.383 1 93.56 241 TRP B C 1
ATOM 4451 O O . TRP B 1 241 ? 11.281 18.516 -4.84 1 93.56 241 TRP B O 1
ATOM 4461 N N . GLN B 1 242 ? 9.25 18.875 -5.676 1 95.12 242 GLN B N 1
ATOM 4462 C CA . GLN B 1 242 ? 8.844 17.516 -5.305 1 95.12 242 GLN B CA 1
ATOM 4463 C C . GLN B 1 242 ? 9.672 16.469 -6.047 1 95.12 242 GLN B C 1
ATOM 4465 O O . GLN B 1 242 ? 9.898 15.375 -5.539 1 95.12 242 GLN B O 1
ATOM 4470 N N . GLU B 1 243 ? 10.18 16.797 -7.227 1 96.25 243 GLU B N 1
ATOM 4471 C CA . GLU B 1 243 ? 10.992 15.867 -8.016 1 96.25 243 GLU B CA 1
ATOM 4472 C C . GLU B 1 243 ? 12.336 15.602 -7.344 1 96.25 243 GLU B C 1
ATOM 4474 O O . GLU B 1 243 ? 12.992 14.594 -7.629 1 96.25 243 GLU B O 1
ATOM 4479 N N . LYS B 1 244 ? 12.703 16.484 -6.465 1 96.31 244 LYS B N 1
ATOM 4480 C CA . LYS B 1 244 ? 13.938 16.312 -5.703 1 96.31 244 LYS B CA 1
ATOM 4481 C C . LYS B 1 244 ? 13.648 15.859 -4.277 1 96.31 244 LYS B C 1
ATOM 4483 O O . LYS B 1 244 ? 14.391 15.055 -3.715 1 96.31 244 LYS B O 1
ATOM 4488 N N . ALA B 1 245 ? 12.586 16.328 -3.762 1 96.44 245 ALA B N 1
ATOM 4489 C CA . ALA B 1 245 ? 12.234 16.047 -2.373 1 96.44 245 ALA B CA 1
ATOM 4490 C C . ALA B 1 245 ? 11.82 14.586 -2.199 1 96.44 245 ALA B C 1
ATOM 4492 O O . ALA B 1 245 ? 12.234 13.93 -1.244 1 96.44 245 ALA B O 1
ATOM 4493 N N . ILE B 1 246 ? 11.07 14.07 -3.098 1 97 246 ILE B N 1
ATOM 4494 C CA . ILE B 1 246 ? 10.531 12.719 -2.953 1 97 246 ILE B CA 1
ATOM 4495 C C . ILE B 1 246 ? 11.672 11.703 -2.979 1 97 246 ILE B C 1
ATOM 4497 O O . ILE B 1 246 ? 11.797 10.883 -2.07 1 97 246 ILE B O 1
ATOM 4501 N N . PRO B 1 247 ? 12.586 11.789 -3.969 1 97 247 PRO B N 1
ATOM 4502 C CA . PRO B 1 247 ? 13.742 10.883 -3.906 1 97 247 PRO B CA 1
ATOM 4503 C C . PRO B 1 247 ? 14.555 11.047 -2.625 1 97 247 PRO B C 1
ATOM 4505 O O . PRO B 1 247 ? 15.062 10.07 -2.082 1 97 247 PRO B O 1
ATOM 4508 N N . PHE B 1 248 ? 14.711 12.289 -2.199 1 98.06 248 PHE B N 1
ATOM 4509 C CA . PHE B 1 248 ? 15.406 12.547 -0.943 1 98.06 248 PHE B CA 1
ATOM 4510 C C . PHE B 1 248 ? 14.75 11.789 0.204 1 98.06 248 PHE B C 1
ATOM 4512 O O . PHE B 1 248 ? 15.414 11.039 0.925 1 98.06 248 PHE B O 1
ATOM 4519 N N . PHE B 1 249 ? 13.438 11.906 0.385 1 98.19 249 PHE B N 1
ATOM 4520 C CA . PHE B 1 249 ? 12.727 11.297 1.505 1 98.19 249 PHE B CA 1
ATOM 4521 C C . PHE B 1 249 ? 12.68 9.781 1.357 1 98.19 249 PHE B C 1
ATOM 4523 O O . PHE B 1 249 ? 12.602 9.055 2.352 1 98.19 249 PHE B O 1
ATOM 4530 N N . GLN B 1 250 ? 12.688 9.258 0.14 1 96.75 250 GLN B N 1
ATOM 4531 C CA . GLN B 1 250 ? 12.711 7.82 -0.1 1 96.75 250 GLN B CA 1
ATOM 4532 C C . GLN B 1 250 ? 14.055 7.219 0.293 1 96.75 250 GLN B C 1
ATOM 4534 O O . GLN B 1 250 ? 14.148 6.027 0.597 1 96.75 250 GLN B O 1
ATOM 4539 N N . SER B 1 251 ? 15.078 8.023 0.337 1 96.12 251 SER B N 1
ATOM 4540 C CA . SER B 1 251 ? 16.422 7.5 0.534 1 96.12 251 SER B CA 1
ATOM 4541 C C . SER B 1 251 ? 16.953 7.82 1.93 1 96.12 251 SER B C 1
ATOM 4543 O O . SER B 1 251 ? 17.891 7.199 2.402 1 96.12 251 SER B O 1
ATOM 4545 N N . VAL B 1 252 ? 16.344 8.75 2.564 1 97 252 VAL B N 1
ATOM 4546 C CA . VAL B 1 252 ? 16.859 9.219 3.846 1 97 252 VAL B CA 1
ATOM 4547 C C . VAL B 1 252 ? 16.688 8.125 4.898 1 97 252 VAL B C 1
ATOM 4549 O O . VAL B 1 252 ? 15.68 7.426 4.922 1 97 252 VAL B O 1
ATOM 4552 N N . SER B 1 253 ? 17.734 7.906 5.68 1 95.06 253 SER B N 1
ATOM 4553 C CA . SER B 1 253 ? 17.703 6.98 6.809 1 95.06 253 SER B CA 1
ATOM 4554 C C . SER B 1 253 ? 18.031 7.695 8.117 1 95.06 253 SER B C 1
ATOM 4556 O O . SER B 1 253 ? 18.938 8.516 8.18 1 95.06 253 SER B O 1
ATOM 4558 N N . LEU B 1 254 ? 17.25 7.402 9.078 1 97.75 254 LEU B N 1
ATOM 4559 C CA . LEU B 1 254 ? 17.469 7.992 10.391 1 97.75 254 LEU B CA 1
ATOM 4560 C C . LEU B 1 254 ? 18.281 7.062 11.281 1 97.75 254 LEU B C 1
ATOM 4562 O O . LEU B 1 254 ? 18.172 5.84 11.188 1 97.75 254 LEU B O 1
ATOM 4566 N N . PRO B 1 255 ? 19.109 7.637 12.148 1 97.12 255 PRO B N 1
ATOM 4567 C CA . PRO B 1 255 ? 19.906 6.809 13.047 1 97.12 255 PRO B CA 1
ATOM 4568 C C . PRO B 1 255 ? 19.047 5.961 13.984 1 97.12 255 PRO B C 1
ATOM 4570 O O . PRO B 1 255 ? 18 6.422 14.461 1 97.12 255 PRO B O 1
ATOM 4573 N N . LYS B 1 256 ? 19.578 4.84 14.328 1 95.88 256 LYS B N 1
ATOM 4574 C CA . LYS B 1 256 ? 18.844 3.898 15.18 1 95.88 256 LYS B CA 1
ATOM 4575 C C . LYS B 1 256 ? 18.609 4.48 16.562 1 95.88 256 LYS B C 1
ATOM 4577 O O . LYS B 1 256 ? 17.656 4.105 17.25 1 95.88 256 LYS B O 1
ATOM 4582 N N . GLU B 1 257 ? 19.438 5.418 16.938 1 96.12 257 GLU B N 1
ATOM 4583 C CA . GLU B 1 257 ? 19.375 6.012 18.266 1 96.12 257 GLU B CA 1
ATOM 4584 C C . GLU B 1 257 ? 18.188 6.973 18.391 1 96.12 257 GLU B C 1
ATOM 4586 O O . GLU B 1 257 ? 17.828 7.379 19.484 1 96.12 257 GLU B O 1
ATOM 4591 N N . CYS B 1 258 ? 17.656 7.352 17.25 1 97.69 258 CYS B N 1
ATOM 4592 C CA . CYS B 1 258 ? 16.469 8.203 17.297 1 97.69 258 CYS B CA 1
ATOM 4593 C C . CYS B 1 258 ? 15.25 7.422 17.75 1 97.69 258 CYS B C 1
ATOM 4595 O O . CYS B 1 258 ? 14.516 6.883 16.922 1 97.69 258 CYS B O 1
ATOM 4597 N N . SER B 1 259 ? 14.945 7.555 19 1 97.12 259 SER B N 1
ATOM 4598 C CA . SER B 1 259 ? 13.906 6.711 19.578 1 97.12 259 SER B CA 1
ATOM 4599 C C . SER B 1 259 ? 12.648 7.512 19.875 1 97.12 259 SER B C 1
ATOM 4601 O O . SER B 1 259 ? 11.695 6.992 20.469 1 97.12 259 SER B O 1
ATOM 4603 N N . SER B 1 260 ? 12.656 8.789 19.609 1 97.5 260 SER B N 1
ATOM 4604 C CA . SER B 1 260 ? 11.484 9.641 19.766 1 97.5 260 SER B CA 1
ATOM 4605 C C . SER B 1 260 ? 11.219 10.445 18.5 1 97.5 260 SER B C 1
ATOM 4607 O O . SER B 1 260 ? 12.109 10.625 17.672 1 97.5 260 SER B O 1
ATOM 4609 N N . VAL B 1 261 ? 9.984 10.859 18.406 1 97.94 261 VAL B N 1
ATOM 4610 C CA . VAL B 1 261 ? 9.609 11.633 17.219 1 97.94 261 VAL B CA 1
ATOM 4611 C C . VAL B 1 261 ? 10.422 12.922 17.172 1 97.94 261 VAL B C 1
ATOM 4613 O O . VAL B 1 261 ? 10.852 13.352 16.109 1 97.94 261 VAL B O 1
ATOM 4616 N N . GLU B 1 262 ? 10.672 13.57 18.312 1 96.94 262 GLU B N 1
ATOM 4617 C CA . GLU B 1 262 ? 11.445 14.812 18.391 1 96.94 262 GLU B CA 1
ATOM 4618 C C . GLU B 1 262 ? 12.867 14.602 17.891 1 96.94 262 GLU B C 1
ATOM 4620 O O . GLU B 1 262 ? 13.367 15.391 17.078 1 96.94 262 GLU B O 1
ATOM 4625 N N . LYS B 1 263 ? 13.453 13.547 18.391 1 98.12 263 LYS B N 1
ATOM 4626 C CA . LYS B 1 263 ? 14.82 13.25 17.969 1 98.12 263 LYS B CA 1
ATOM 4627 C C . LYS B 1 263 ? 14.891 12.961 16.469 1 98.12 263 LYS B C 1
ATOM 4629 O O . LYS B 1 263 ? 15.812 13.414 15.789 1 98.12 263 LYS B O 1
ATOM 4634 N N . CYS B 1 264 ? 13.961 12.164 16.016 1 98.75 264 CYS B N 1
ATOM 4635 C CA . CYS B 1 264 ? 13.898 11.859 14.594 1 98.75 264 CYS B CA 1
ATOM 4636 C C . CYS B 1 264 ? 13.742 13.125 13.766 1 98.75 264 CYS B C 1
ATOM 4638 O O . CYS B 1 264 ? 14.398 13.281 12.734 1 98.75 264 CYS B O 1
ATOM 4640 N N . TYR B 1 265 ? 12.859 13.992 14.203 1 98.38 265 TYR B N 1
ATOM 4641 C CA . TYR B 1 265 ? 12.562 15.211 13.461 1 98.38 265 TYR B CA 1
ATOM 4642 C C . TYR B 1 265 ? 13.781 16.125 13.414 1 98.38 265 TYR B C 1
ATOM 4644 O O . TYR B 1 265 ? 14.047 16.766 12.391 1 98.38 265 TYR B O 1
ATOM 4652 N N . LEU B 1 266 ? 14.523 16.219 14.477 1 98.31 266 LEU B N 1
ATOM 4653 C CA . LEU B 1 266 ? 15.742 17.016 14.508 1 98.31 266 LEU B CA 1
ATOM 4654 C C . LEU B 1 266 ? 16.797 16.438 13.57 1 98.31 266 LEU B C 1
ATOM 4656 O O . LEU B 1 266 ? 17.453 17.188 12.844 1 98.31 266 LEU B O 1
ATOM 4660 N N . ALA B 1 267 ? 16.906 15.141 13.656 1 98.56 267 ALA B N 1
ATOM 4661 C CA . ALA B 1 267 ? 17.828 14.492 12.719 1 98.56 267 ALA B CA 1
ATOM 4662 C C . ALA B 1 267 ? 17.422 14.773 11.273 1 98.56 267 ALA B C 1
ATOM 4664 O O . ALA B 1 267 ? 18.281 15.055 10.43 1 98.56 267 ALA B O 1
ATOM 4665 N N . LEU B 1 268 ? 16.172 14.688 11.039 1 98.5 268 LEU B N 1
ATOM 4666 C CA . LEU B 1 268 ? 15.641 14.945 9.703 1 98.5 268 LEU B CA 1
ATOM 4667 C C . LEU B 1 268 ? 15.898 16.391 9.289 1 98.5 268 LEU B C 1
ATOM 4669 O O . LEU B 1 268 ? 16.219 16.656 8.125 1 98.5 268 LEU B O 1
ATOM 4673 N N . ALA B 1 269 ? 15.742 17.328 10.188 1 98.06 269 ALA B N 1
ATOM 4674 C CA . ALA B 1 269 ? 16.031 18.734 9.906 1 98.06 269 ALA B CA 1
ATOM 4675 C C . ALA B 1 269 ? 17.469 18.922 9.438 1 98.06 269 ALA B C 1
ATOM 4677 O O . ALA B 1 269 ? 17.734 19.719 8.523 1 98.06 269 ALA B O 1
ATOM 4678 N N . GLY B 1 270 ? 18.312 18.219 10.086 1 98.19 270 GLY B N 1
ATOM 4679 C CA . GLY B 1 270 ? 19.703 18.25 9.664 1 98.19 270 GLY B CA 1
ATOM 4680 C C . GLY B 1 270 ? 19.906 17.75 8.242 1 98.19 270 GLY B C 1
ATOM 4681 O O . GLY B 1 270 ? 20.625 18.375 7.461 1 98.19 270 GLY B O 1
ATOM 4682 N N . GLU B 1 271 ? 19.312 16.625 7.938 1 98.25 271 GLU B N 1
ATOM 4683 C CA . GLU B 1 271 ? 19.406 16.062 6.594 1 98.25 271 GLU B CA 1
ATOM 4684 C C . GLU B 1 271 ? 18.797 17 5.555 1 98.25 271 GLU B C 1
ATOM 4686 O O . GLU B 1 271 ? 19.328 17.141 4.449 1 98.25 271 GLU B O 1
ATOM 4691 N N . VAL B 1 272 ? 17.688 17.609 5.871 1 97.94 272 VAL B N 1
ATOM 4692 C CA . VAL B 1 272 ? 17.016 18.562 4.98 1 97.94 272 VAL B CA 1
ATOM 4693 C C . VAL B 1 272 ? 17.953 19.734 4.676 1 97.94 272 VAL B C 1
ATOM 4695 O O . VAL B 1 272 ? 18.109 20.125 3.516 1 97.94 272 VAL B O 1
ATOM 4698 N N . LYS B 1 273 ? 18.531 20.281 5.664 1 97.69 273 LYS B N 1
ATOM 4699 C CA . LYS B 1 273 ? 19.453 21.406 5.5 1 97.69 273 LYS B CA 1
ATOM 4700 C C . LYS B 1 273 ? 20.625 21.031 4.598 1 97.69 273 LYS B C 1
ATOM 4702 O O . LYS B 1 273 ? 21 21.797 3.703 1 97.69 273 LYS B O 1
ATOM 4707 N N . SER B 1 274 ? 21.156 19.875 4.754 1 97.19 274 SER B N 1
ATOM 4708 C CA . SER B 1 274 ? 22.375 19.453 4.059 1 97.19 274 SER B CA 1
ATOM 4709 C C . SER B 1 274 ? 22.062 19.016 2.631 1 97.19 274 SER B C 1
ATOM 4711 O O . SER B 1 274 ? 22.828 19.312 1.708 1 97.19 274 SER B O 1
ATOM 4713 N N . LYS B 1 275 ? 20.969 18.328 2.414 1 97.06 275 LYS B N 1
ATOM 4714 C CA . LYS B 1 275 ? 20.734 17.688 1.121 1 97.06 275 LYS B CA 1
ATOM 4715 C C . LYS B 1 275 ? 19.766 18.516 0.271 1 97.06 275 LYS B C 1
ATOM 4717 O O . LYS B 1 275 ? 19.938 18.609 -0.947 1 97.06 275 LYS B O 1
ATOM 4722 N N . LEU B 1 276 ? 18.75 19.078 0.882 1 96.62 276 LEU B N 1
ATOM 4723 C CA . LEU B 1 276 ? 17.781 19.844 0.111 1 96.62 276 LEU B CA 1
ATOM 4724 C C . LEU B 1 276 ? 18.172 21.328 0.071 1 96.62 276 LEU B C 1
ATOM 4726 O O . LEU B 1 276 ? 17.656 22.078 -0.749 1 96.62 276 LEU B O 1
ATOM 4730 N N . GLY B 1 277 ? 19.078 21.734 0.931 1 95.5 277 GLY B N 1
ATOM 4731 C CA . GLY B 1 277 ? 19.547 23.109 0.937 1 95.5 277 GLY B CA 1
ATOM 4732 C C . GLY B 1 277 ? 20.109 23.547 -0.403 1 95.5 277 GLY B C 1
ATOM 4733 O O . GLY B 1 277 ? 20.016 24.734 -0.753 1 95.5 277 GLY B O 1
ATOM 4734 N N . GLU B 1 278 ? 20.625 22.625 -1.162 1 94.56 278 GLU B N 1
ATOM 4735 C CA . GLU B 1 278 ? 21.203 22.938 -2.461 1 94.56 278 GLU B CA 1
ATOM 4736 C C . GLU B 1 278 ? 20.125 23.156 -3.514 1 94.56 278 GLU B C 1
ATOM 4738 O O . GLU B 1 278 ? 20.359 23.797 -4.539 1 94.56 278 GLU B O 1
ATOM 4743 N N . VAL B 1 279 ? 19 22.641 -3.256 1 93.62 279 VAL B N 1
ATOM 4744 C CA . VAL B 1 279 ? 17.891 22.781 -4.191 1 93.62 279 VAL B CA 1
ATOM 4745 C C . VAL B 1 279 ? 17.359 24.219 -4.152 1 93.62 279 VAL B C 1
ATOM 4747 O O . VAL B 1 279 ? 17.094 24.812 -5.199 1 93.62 279 VAL B O 1
ATOM 4750 N N . ASP B 1 280 ? 17.203 24.844 -3.01 1 92.94 280 ASP B N 1
ATOM 4751 C CA . ASP B 1 280 ? 16.688 26.188 -2.785 1 92.94 280 ASP B CA 1
ATOM 4752 C C . ASP B 1 280 ? 16.984 26.672 -1.363 1 92.94 280 ASP B C 1
ATOM 4754 O O . ASP B 1 280 ? 16.875 25.891 -0.41 1 92.94 280 ASP B O 1
ATOM 4758 N N . PRO B 1 281 ? 17.328 27.953 -1.212 1 92.69 281 PRO B N 1
ATOM 4759 C CA . PRO B 1 281 ? 17.594 28.484 0.125 1 92.69 281 PRO B CA 1
ATOM 4760 C C . PRO B 1 281 ? 16.391 28.375 1.056 1 92.69 281 PRO B C 1
ATOM 4762 O O . PRO B 1 281 ? 16.531 28.406 2.279 1 92.69 281 PRO B O 1
ATOM 4765 N N . TYR B 1 282 ? 15.305 28.234 0.496 1 91.06 282 TYR B N 1
ATOM 4766 C CA . TYR B 1 282 ? 14.086 28.031 1.271 1 91.06 282 TYR B CA 1
ATOM 4767 C C . TYR B 1 282 ? 14.227 26.859 2.23 1 91.06 282 TYR B C 1
ATOM 4769 O O . TYR B 1 282 ? 13.781 26.922 3.377 1 91.06 282 TYR B O 1
ATOM 4777 N N . PHE B 1 283 ? 14.906 25.844 1.834 1 94.31 283 PHE B N 1
ATOM 4778 C CA . PHE B 1 283 ? 14.984 24.609 2.623 1 94.31 283 PHE B CA 1
ATOM 4779 C C . PHE B 1 283 ? 15.922 24.797 3.812 1 94.31 283 PHE B C 1
ATOM 4781 O O . PHE B 1 283 ? 15.781 24.125 4.832 1 94.31 283 PHE B O 1
ATOM 4788 N N . ILE B 1 284 ? 16.812 25.688 3.674 1 95 284 ILE B N 1
ATOM 4789 C CA . ILE B 1 284 ? 17.672 26 4.812 1 95 284 ILE B CA 1
ATOM 4790 C C . ILE B 1 284 ? 16.859 26.703 5.898 1 95 284 ILE B C 1
ATOM 4792 O O . ILE B 1 284 ? 16.938 26.328 7.074 1 95 284 ILE B O 1
ATOM 4796 N N . LYS B 1 285 ? 16.078 27.656 5.449 1 91.44 285 LYS B N 1
ATOM 4797 C CA . LYS B 1 285 ? 15.195 28.359 6.379 1 91.44 285 LYS B CA 1
ATOM 4798 C C . LYS B 1 285 ? 14.188 27.406 7 1 91.44 285 LYS B C 1
ATOM 4800 O O . LYS B 1 285 ? 13.875 27.5 8.188 1 91.44 285 LYS B O 1
ATOM 4805 N N . LEU B 1 286 ? 13.688 26.547 6.176 1 92.31 286 LEU B N 1
ATOM 4806 C CA . LEU B 1 286 ? 12.727 25.562 6.648 1 92.31 286 LEU B CA 1
ATOM 4807 C C . LEU B 1 286 ? 13.344 24.641 7.699 1 92.31 286 LEU B C 1
ATOM 4809 O O . LEU B 1 286 ? 12.719 24.344 8.719 1 92.31 286 LEU B O 1
ATOM 4813 N N . ALA B 1 287 ? 14.539 24.219 7.477 1 95.19 287 ALA B N 1
ATOM 4814 C CA . ALA B 1 287 ? 15.242 23.359 8.43 1 95.19 287 ALA B CA 1
ATOM 4815 C C . ALA B 1 287 ? 15.422 24.062 9.773 1 95.19 287 ALA B C 1
ATOM 4817 O O . ALA B 1 287 ? 15.258 23.453 10.828 1 95.19 287 ALA B O 1
ATOM 4818 N N . ASP B 1 288 ? 15.719 25.297 9.695 1 92.56 288 ASP B N 1
ATOM 4819 C CA . ASP B 1 288 ? 15.852 26.078 10.922 1 92.56 288 ASP B CA 1
ATOM 4820 C C . ASP B 1 288 ? 14.508 26.172 11.648 1 92.56 288 ASP B C 1
ATOM 4822 O O . ASP B 1 288 ? 14.461 26.094 12.875 1 92.56 288 ASP B O 1
ATOM 4826 N N . ALA B 1 289 ? 13.5 26.375 10.914 1 90 289 ALA B N 1
ATOM 4827 C CA . ALA B 1 289 ? 12.164 26.453 11.492 1 90 289 ALA B CA 1
ATOM 4828 C C . ALA B 1 289 ? 11.773 25.109 12.125 1 90 289 ALA B C 1
ATOM 4830 O O . ALA B 1 289 ? 11.078 25.094 13.148 1 90 289 ALA B O 1
ATOM 4831 N N . MET B 1 290 ? 12.164 24.031 11.523 1 93.12 290 MET B N 1
ATOM 4832 C CA . MET B 1 290 ? 11.898 22.703 12.07 1 93.12 290 MET B CA 1
ATOM 4833 C C . MET B 1 290 ? 12.516 22.547 13.461 1 93.12 290 MET B C 1
ATOM 4835 O O . MET B 1 290 ? 11.875 22.047 14.383 1 93.12 290 MET B O 1
ATOM 4839 N N . VAL B 1 291 ? 13.734 23 13.578 1 93.31 291 VAL B N 1
ATOM 4840 C CA . VAL B 1 291 ? 14.422 22.938 14.859 1 93.31 291 VAL B CA 1
ATOM 4841 C C . VAL B 1 291 ? 13.688 23.797 15.883 1 93.31 291 VAL B C 1
ATOM 4843 O O . VAL B 1 291 ? 13.453 23.359 17.016 1 93.31 291 VAL B O 1
ATOM 4846 N N . THR B 1 292 ? 13.305 24.984 15.508 1 88.75 292 THR B N 1
ATOM 4847 C CA . THR B 1 292 ? 12.586 25.891 16.391 1 88.75 292 THR B CA 1
ATOM 4848 C C . THR B 1 292 ? 11.25 25.297 16.812 1 88.75 292 THR B C 1
ATOM 4850 O O . THR B 1 292 ? 10.812 25.453 17.953 1 88.75 292 THR B O 1
ATOM 4853 N N . TRP B 1 293 ? 10.625 24.641 15.875 1 88.31 293 TRP B N 1
ATOM 4854 C CA . TRP B 1 293 ? 9.359 23.984 16.141 1 88.31 293 TRP B CA 1
ATOM 4855 C C . TRP B 1 293 ? 9.508 22.953 17.266 1 88.31 293 TRP B C 1
ATOM 4857 O O . TRP B 1 293 ? 8.688 22.906 18.188 1 88.31 293 TRP B O 1
ATOM 4867 N N . ILE B 1 294 ? 10.539 22.125 17.234 1 91.69 294 ILE B N 1
ATOM 4868 C CA . ILE B 1 294 ? 10.75 21.094 18.234 1 91.69 294 ILE B CA 1
ATOM 4869 C C . ILE B 1 294 ? 11.102 21.734 19.578 1 91.69 294 ILE B C 1
ATOM 4871 O O . ILE B 1 294 ? 10.703 21.25 20.641 1 91.69 294 ILE B O 1
ATOM 4875 N N . GLU B 1 295 ? 11.852 22.797 19.531 1 86.81 295 GLU B N 1
ATOM 4876 C CA . GLU B 1 295 ? 12.133 23.531 20.766 1 86.81 295 GLU B CA 1
ATOM 4877 C C . GLU B 1 295 ? 10.852 24.031 21.422 1 86.81 295 GLU B C 1
ATOM 4879 O O . GLU B 1 295 ? 10.664 23.875 22.625 1 86.81 295 GLU B O 1
ATOM 4884 N N . ALA B 1 296 ? 10.023 24.609 20.609 1 83.19 296 ALA B N 1
ATOM 4885 C CA . ALA B 1 296 ? 8.742 25.078 21.109 1 83.19 296 ALA B CA 1
ATOM 4886 C C . ALA B 1 296 ? 7.891 23.922 21.625 1 83.19 296 ALA B C 1
ATOM 4888 O O . ALA B 1 296 ? 7.25 24.031 22.672 1 83.19 296 ALA B O 1
ATOM 4889 N N . TRP B 1 297 ? 7.891 22.812 20.922 1 86.12 297 TRP B N 1
ATOM 4890 C CA . TRP B 1 297 ? 7.137 21.625 21.297 1 86.12 297 TRP B CA 1
ATOM 4891 C C . TRP B 1 297 ? 7.566 21.125 22.672 1 86.12 297 TRP B C 1
ATOM 4893 O O . TRP B 1 297 ? 6.723 20.828 23.531 1 86.12 297 TRP B O 1
ATOM 4903 N N . ASN B 1 298 ? 8.844 21 22.859 1 85.62 298 ASN B N 1
ATOM 4904 C CA . ASN B 1 298 ? 9.391 20.516 24.125 1 85.62 298 ASN B CA 1
ATOM 4905 C C . ASN B 1 298 ? 9.047 21.453 25.281 1 85.62 298 ASN B C 1
ATOM 4907 O O . ASN B 1 298 ? 8.766 21 26.391 1 85.62 298 ASN B O 1
ATOM 4911 N N . MET B 1 299 ? 9.023 22.656 25.062 1 77.88 299 MET B N 1
ATOM 4912 C CA . MET B 1 299 ? 8.75 23.641 26.109 1 77.88 299 MET B CA 1
ATOM 4913 C C . MET B 1 299 ? 7.281 23.594 26.531 1 77.88 299 MET B C 1
ATOM 4915 O O . MET B 1 299 ? 6.969 23.672 27.719 1 77.88 299 MET B O 1
ATOM 4919 N N . VAL B 1 300 ? 6.453 23.484 25.516 1 74.94 300 VAL B N 1
ATOM 4920 C CA . VAL B 1 300 ? 5.02 23.5 25.797 1 74.94 300 VAL B CA 1
ATOM 4921 C C . VAL B 1 300 ? 4.602 22.188 26.453 1 74.94 300 VAL B C 1
ATOM 4923 O O . VAL B 1 300 ? 3.707 22.172 27.297 1 74.94 300 VAL B O 1
ATOM 4926 N N . ASN B 1 301 ? 5.199 21.125 26.156 1 76.62 301 ASN B N 1
ATOM 4927 C CA . ASN B 1 301 ? 4.754 19.828 26.641 1 76.62 301 ASN B CA 1
ATOM 4928 C C . ASN B 1 301 ? 5.609 19.328 27.812 1 76.62 301 ASN B C 1
ATOM 4930 O O . ASN B 1 301 ? 5.426 18.219 28.297 1 76.62 301 ASN B O 1
ATOM 4934 N N . SER B 1 302 ? 6.543 20.094 28.25 1 68.19 302 SER B N 1
ATOM 4935 C CA . SER B 1 302 ? 7.297 19.766 29.453 1 68.19 302 SER B CA 1
ATOM 4936 C C . SER B 1 302 ? 6.438 19.922 30.703 1 68.19 302 SER B C 1
ATOM 4938 O O . SER B 1 302 ? 5.609 20.844 30.781 1 68.19 302 SER B O 1
ATOM 4940 N N . PRO B 1 303 ? 6.121 18.844 31.484 1 60.44 303 PRO B N 1
ATOM 4941 C CA . PRO B 1 303 ? 5.273 18.891 32.688 1 60.44 303 PRO B CA 1
ATOM 4942 C C . PRO B 1 303 ? 5.398 20.219 33.438 1 60.44 303 PRO B C 1
ATOM 4944 O O . PRO B 1 303 ? 4.422 20.672 34.031 1 60.44 303 PRO B O 1
ATOM 4947 N N . GLY B 1 304 ? 6.426 20.812 33.656 1 50.03 304 GLY B N 1
ATOM 4948 C CA . GLY B 1 304 ? 6.539 21.953 34.531 1 50.03 304 GLY B CA 1
ATOM 4949 C C . GLY B 1 304 ? 5.926 23.219 33.969 1 50.03 304 GLY B C 1
ATOM 4950 O O . GLY B 1 304 ? 5.629 24.156 34.719 1 50.03 304 GLY B O 1
ATOM 4951 N N . GLU B 1 305 ? 5.902 23.453 32.75 1 46.81 305 GLU B N 1
ATOM 4952 C CA . GLU B 1 305 ? 5.426 24.719 32.219 1 46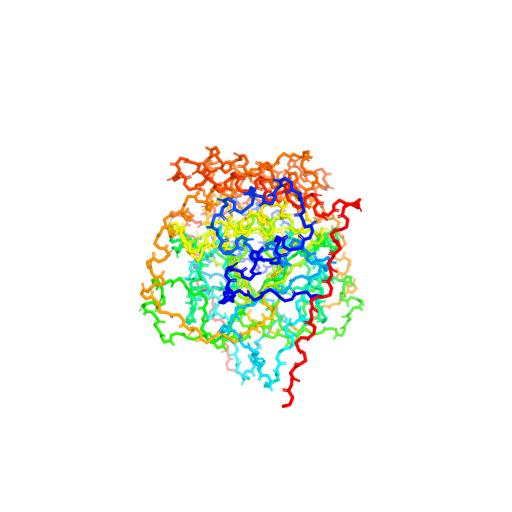.81 305 GLU B CA 1
ATOM 4953 C C . GLU B 1 305 ? 4.016 24.594 31.656 1 46.81 305 GLU B C 1
ATOM 4955 O O . GLU B 1 305 ? 3.844 24.188 30.516 1 46.81 305 GLU B O 1
ATOM 4960 N N . LYS B 1 306 ? 3.064 24.156 32.438 1 45.84 306 LYS B N 1
ATOM 4961 C CA . LYS B 1 306 ? 1.683 24.172 31.984 1 45.84 306 LYS B CA 1
ATOM 4962 C C . LYS B 1 306 ? 1.296 25.562 31.469 1 45.84 306 LYS B C 1
ATOM 4964 O O . LYS B 1 306 ? 1.335 26.531 32.219 1 45.84 306 LYS B O 1
ATOM 4969 N N . PRO B 1 307 ? 1.316 25.688 30.172 1 44.5 307 PRO B N 1
ATOM 4970 C CA . PRO B 1 307 ? 0.712 26.984 29.859 1 44.5 307 PRO B CA 1
ATOM 4971 C C . PRO B 1 307 ? -0.708 27.109 30.406 1 44.5 307 PRO B C 1
ATOM 4973 O O . PRO B 1 307 ? -1.468 26.141 30.406 1 44.5 307 PRO B O 1
ATOM 4976 N N . ALA B 1 308 ? -1.01 27.875 31.312 1 38.59 308 ALA B N 1
ATOM 4977 C CA . ALA B 1 308 ? -2.35 28.219 31.797 1 38.59 308 ALA B CA 1
ATOM 4978 C C . ALA B 1 308 ? -3.252 28.641 30.641 1 38.59 308 ALA B C 1
ATOM 4980 O O . ALA B 1 308 ? -3.037 29.703 30.031 1 38.59 308 ALA B O 1
ATOM 4981 N N . MET B 1 309 ? -3.732 27.703 29.859 1 38.38 309 MET B N 1
ATOM 4982 C CA . MET B 1 309 ? -4.773 28.141 28.922 1 38.38 309 MET B CA 1
ATOM 4983 C C . MET B 1 309 ? -5.922 28.812 29.656 1 38.38 309 MET B C 1
ATOM 4985 O O . MET B 1 309 ? -6.617 28.172 30.453 1 38.38 309 MET B O 1
ATOM 4989 N N . THR B 1 310 ? -5.895 29.984 29.984 1 32.34 310 THR B N 1
ATOM 4990 C CA . THR B 1 310 ? -7.129 30.641 30.391 1 32.34 310 THR B CA 1
ATOM 4991 C C . THR B 1 310 ? -8.25 30.359 29.391 1 32.34 310 THR B C 1
ATOM 4993 O O . THR B 1 310 ? -7.996 30.219 28.188 1 32.34 310 THR B O 1
ATOM 4996 N N . SER B 1 311 ? -9.5 29.984 29.75 1 32.59 311 SER B N 1
ATOM 4997 C CA . SER B 1 311 ? -10.758 29.625 29.109 1 32.59 311 SER B CA 1
ATOM 4998 C C . SER B 1 311 ? -11.023 30.484 27.875 1 32.59 311 SER B C 1
ATOM 5000 O O . SER B 1 311 ? -10.938 31.719 27.953 1 32.59 311 SER B O 1
ATOM 5002 N N . LEU B 1 312 ? -10.758 30.109 26.672 1 35.41 312 LEU B N 1
ATOM 5003 C CA . LEU B 1 312 ? -11.359 30.828 25.547 1 35.41 312 LEU B CA 1
ATOM 5004 C C . LEU B 1 312 ? -12.805 31.203 25.859 1 35.41 312 LEU B C 1
ATOM 5006 O O . LEU B 1 312 ? -13.555 30.391 26.422 1 35.41 312 LEU B O 1
ATOM 5010 N N . PRO B 1 313 ? -13.164 32.562 26.047 1 31.77 313 PRO B N 1
ATOM 5011 C CA . PRO B 1 313 ? -14.562 32.938 26.297 1 31.77 313 PRO B CA 1
ATOM 5012 C C . PRO B 1 313 ? -15.539 32.219 25.375 1 31.77 313 PRO B C 1
ATOM 5014 O O . PRO B 1 313 ? -15.219 31.969 24.203 1 31.77 313 PRO B O 1
ATOM 5017 N N . ASN B 1 314 ? -16.391 31.359 25.859 1 33.88 314 ASN B N 1
ATOM 5018 C CA . ASN B 1 314 ? -17.562 30.797 25.203 1 33.88 314 ASN B CA 1
ATOM 5019 C C . ASN B 1 314 ? -18.297 31.859 24.375 1 33.88 314 ASN B C 1
ATOM 5021 O O . ASN B 1 314 ? -18.703 32.906 24.906 1 33.88 314 ASN B O 1
ATOM 5025 N N . ALA B 1 315 ? -17.969 32.219 23.141 1 32.94 315 ALA B N 1
ATOM 5026 C CA . ALA B 1 315 ? -18.828 33.094 22.344 1 32.94 315 ALA B CA 1
ATOM 5027 C C . ALA B 1 315 ? -20.297 32.812 22.594 1 32.94 315 ALA B C 1
ATOM 5029 O O . ALA B 1 315 ? -20.812 31.766 22.188 1 32.94 315 ALA B O 1
ATOM 5030 N N . THR B 1 316 ? -20.891 33.125 23.75 1 29.17 316 THR B N 1
ATOM 5031 C CA . THR B 1 316 ? -22.328 33.25 23.953 1 29.17 316 THR B CA 1
ATOM 5032 C C . THR B 1 316 ? -22.984 34.031 22.812 1 29.17 316 THR B C 1
ATOM 5034 O O . THR B 1 316 ? -22.609 35.188 22.531 1 29.17 316 THR B O 1
ATOM 5037 N N . SER B 1 317 ? -23.391 33.344 21.703 1 27.59 317 SER B N 1
ATOM 5038 C CA . SER B 1 317 ? -24.406 33.938 20.844 1 27.59 317 SER B CA 1
ATOM 5039 C C . SER B 1 317 ? -25.438 34.688 21.656 1 27.59 317 SER B C 1
ATOM 5041 O O . SER B 1 317 ? -26.016 34.156 22.609 1 27.59 317 SER B O 1
ATOM 5043 N N . LYS B 1 318 ? -25.203 35.906 21.938 1 29.75 318 LYS B N 1
ATOM 5044 C CA . LYS B 1 318 ? -26.375 36.719 22.188 1 29.75 318 LYS B CA 1
ATOM 5045 C C . LYS B 1 318 ? -27.516 36.344 21.266 1 29.75 318 LYS B C 1
ATOM 5047 O O . LYS B 1 318 ? -27.312 36.156 20.062 1 29.75 318 LYS B O 1
ATOM 5052 N N . LYS B 1 319 ? -28.812 36.062 21.828 1 26.81 319 LYS B N 1
ATOM 5053 C CA . LYS B 1 319 ? -30.109 36.094 21.156 1 26.81 319 LYS B CA 1
ATOM 5054 C C . LYS B 1 319 ? -30.281 37.344 20.328 1 26.81 319 LYS B C 1
ATOM 5056 O O . LYS B 1 319 ? -29.969 38.438 20.797 1 26.81 319 LYS B O 1
#

Sequence (638 aa):
MVILPRKSGFPMALITKFITGTTLTGSWVPRLLAFPSRTLLVDALFTLFPRKKYIFTIDDDCFVAKDPSGKEINVLEQHIKNLLTPSTTHFFNTLYDPYREGADFVRGYSFSLREGAPTAVSHGLWLNIPDYDAPTQLVKPLERNTRYVDAVMTVPKGTLFPMCGMNLAFDRELIGPAMYFGLMGDRQPIGRYDDMWAGWCMKVICDHLGLGVKTGLPYIWHSKASNPFVNLKKEYKGIFWQEKAIPFFQSVSLPKECSSVEKCYLALAGEVKSKLGEVDPYFIKLADAMVTWIEAWNMVNSPGEKPAMTSLPNATSKKMVILPRKSGFPMALITKFITGTTLTGSWVPRLLAFPSRTLLVDALFTLFPRKKYIFTIDDDCFVAKDPSGKEINVLEQHIKNLLTPSTTHFFNTLYDPYREGADFVRGYSFSLREGAPTAVSHGLWLNIPDYDAPTQLVKPLERNTRYVDAVMTVPKGTLFPMCGMNLAFDRELIGPAMYFGLMGDRQPIGRYDDMWAGWCMKVICDHLGLGVKTGLPYIWHSKASNPFVNLKKEYKGIFWQEKAIPFFQSVSLPKECSSVEKCYLALAGEVKSKLGEVDPYFIKLADAMVTWIEAWNMVNSPGEKPAMTSLPNATSKK